Protein 4ZS9 (pdb70)

Nearest PDB structures (foldseek):
  4zs9-assembly2_B  TM=1.003E+00  e=2.309E-75  Bifidobacterium animalis subsp. lactis Bl-04
  4zs9-assembly1_A  TM=1.001E+00  e=7.732E-72  Bifidobacterium animalis subsp. lactis Bl-04
  4zza-assembly2_B  TM=1.002E+00  e=2.729E-71  Bifidobacterium animalis subsp. lactis Bl-04
  4zze-assembly1_A  TM=9.977E-01  e=3.793E-71  Bifidobacterium animalis subsp. lactis Bl-04
  4zze-assembly2_B  TM=1.001E+00  e=3.593E-70  Bifidobacterium animalis subsp. lactis Bl-04

Foldseek 3Di:
DDEFEEEEAAPLCVVVVVVLQVVVCVVPVVYHYDYDNVVPCQDLVNHGFKYKDFQFLVLQDCLLVQFFDFCQPPPLAVQFAVVQQQSQLVLNPDPDNVSSTHRFAQQFKKWFFKKFFCVLCVVLPHDLLAQDLFQVSNLVVLVSQVVVPAQAEQAALLALVQLLRQLQLQLLQQPAPVVLVCCLVVVDACVVRRLLSLLSSLVVCVSRPDDRHHHLLVRLLCVLVPRYGMYRGMLQCVLSNCVNPVPGDMAGARHHNHGPSVRRAIAMHRRITMTGGSSDPPNVVSVVSVVSCSDPVNSQVVQLNRQTWGRGNPIDGNDCNHSNCVVNVVVVRYDYGPNSSPDPPQPLSVLSSCCSVPVPSVVSRVSRRVVSVVVSD/DDEFEEEAAAPLCVVVVVVLQVVVCVVPVVYHYDYDHDDVVCQPQVRHTFKYKDFQFLVLQDCLLVQFFDFCQPPPLQVQFAVVQQQSQLVLNPDPDNVSSTHRFAQQFKKWFFKKFFCVLCVVLPHDLLAQDLAQVSNVVSLVSCVVVVAQAEQAALLALVQLLRQLQLQLLLQPALVVLVCVLVVVDACVVRRLLSLLVSLVVCVSRPDDRHHHLLVRLLCVLVPRYGMYRGMLQCVLSNCVNPVPGDMAGARHHNHGPSVRRAIAMHRRITMTGTSSDPPNVVSVVSVVSCLDPVNSQVSCLNRQTWGGGNPIDGNDCSHNSCVVNVVVVRYDYGPNSSPDPVLVLSVLSSCCSVVVDSVVSRVSSRVVSVVVSD

InterPro domains:
  IPR006059 Bacterial-type extracellular solute-binding protein [PF01547] (17-309)
  IPR006061 Solute-binding family 1, conserved site [PS01037] (117-134)
  IPR050490 Bacterial solute-binding protein 1 [PTHR43649] (6-313)

Secondary structure (DSSP, 8-state):
-EEEEEEE--GGGHHHHHHHHHHHHHH-TTEEEEEE--GGGG-GGG--SEEEE-SSHHHHHHHHTT-B---TT-TTGGGB-HHHHHHHHHTS--S-GGG----SEEEEEEE-SEEEEHHHHHHTT--TTS---SHHHHHHHHHHHHHHT---B---TTSGGGGHHHHHHHHHHHS-THHHHHHHHTSS-HHHHHHHHHHHHHHHHTT--S-SS--HHHHHHHHHTT--SEE---GGGHHHHHTT-TT--EEEE----SS-GGG--EEEEEEEEEEEBTT-S-HHHHHHHHHHHTSHHHHHHHHHHHT-B--BSS--BS-GGGGGGHHHHHTT-EE--GGGGS-TTS-HHHHHHHHHHH--HHHHHHHHHHHHHHHH-/-EEEEEEE--GGGHHHHHHHHHHHHHH-TTEEEEEE---GGGGSGGG--SEEEE-SSHHHHHHHHTT-B---TT-GGGGGB-HHHHHHHHHTS--S-GGG----SEEEEE---SEEEEHHHHHHTT--TTS---SHHHHHHHHHHHHHTT---B---TTSGGGGHHHHHHHHHHHS-THHHHHHHHTSS-HHHHHHHHHHHHHHHHTT--S-SS--HHHHHHHHHTT--SEE---GGGHHHHHTT-TT--EEEE----SS-GGG--EE--EEEEEEEBTT-S-HHHHHHHHHHHTSHHHHHHHHHHHT-B--BSS--BS-GGGGGGHHHHHTT-EE--GGGGS-TTS-HHHHHHHHHHH--HHHHHHHHHHHHHHHH-

CATH classification: 3.40.190.10 (+1 more: 3.40.190.10)

Solvent-accessible surface area: 31477 Å² total; per-residue (Å²): 155,25,77,0,69,1,13,1,66,10,83,43,0,32,91,29,0,106,87,4,3,66,69,4,30,163,136,24,104,60,0,84,19,79,43,59,103,92,159,106,109,11,68,155,118,141,15,12,12,0,0,0,12,45,0,39,42,23,0,0,44,13,1,49,73,39,23,4,50,57,1,24,131,24,122,25,23,84,77,1,38,111,41,17,6,30,41,0,7,81,8,1,54,35,110,32,20,4,119,42,54,0,35,0,0,0,2,1,3,7,0,1,0,0,0,0,7,18,79,22,1,119,155,24,68,44,73,15,100,95,18,22,110,18,16,88,88,0,12,56,5,0,106,94,0,96,124,59,71,23,26,0,0,2,2,4,6,52,39,30,106,5,1,39,6,0,1,1,4,0,2,6,21,38,8,77,60,52,54,6,73,27,3,126,79,59,112,12,46,0,145,127,17,0,38,79,1,0,88,27,0,22,59,0,7,136,17,9,73,49,126,48,42,20,60,9,91,75,0,1,60,35,0,1,145,33,76,0,0,0,0,4,3,0,2,28,0,0,12,16,0,46,138,55,45,183,106,24,40,12,0,0,1,14,1,0,0,32,87,64,52,93,123,5,52,0,1,8,5,1,9,0,0,0,0,1,0,26,76,8,211,33,78,140,41,0,14,87,0,0,120,45,0,3,47,111,148,10,1,41,77,2,1,75,51,15,5,6,4,1,0,19,116,135,44,74,24,13,39,157,1,2,84,30,0,77,67,21,45,131,60,122,75,59,13,16,20,5,21,12,74,6,9,80,97,7,93,14,7,17,60,0,52,68,2,9,116,78,37,66,28,113,118,5,10,78,30,0,34,75,57,7,74,137,67,67,119,148,26,53,0,78,1,12,0,64,8,82,42,0,31,115,30,0,106,100,4,3,84,77,8,48,180,137,24,107,61,1,125,18,86,43,45,45,126,104,94,96,108,3,55,142,128,144,14,12,9,0,0,0,9,44,0,39,42,26,0,0,55,12,1,48,66,39,8,3,49,57,0,24,128,29,114,18,22,79,90,2,40,120,42,17,7,44,43,0,10,81,8,0,53,35,94,29,15,4,119,40,52,0,34,0,0,0,2,1,3,7,0,1,0,0,0,0,9,23,78,19,0,121,153,23,69,39,70,15,98,105,18,19,119,20,15,88,94,0,13,49,3,0,108,94,0,104,125,59,71,25,22,0,0,2,2,5,7,53,39,28,104,4,1,43,5,0,0,0,3,0,1,7,20,39,8,81,59,51,53,6,73,26,3,125,77,59,100,11,47,0,143,125,17,0,40,74,1,0,86,29,0,19,51,0,11,134,19,12,67,49,129,48,41,20,58,8,91,79,0,0,66,39,0,1,143,33,76,0,0,0,0,4,3,0,2,27,0,0,13,14,0,40,143,51,49,172,106,24,47,13,0,0,0,12,1,0,0,32,86,63,44,92,143,4,50,0,1,8,5,1,8,0,0,0,0,1,0,32,61,6,199,54,70,145,43,0,14,91,0,0,122,45,0,3,45,106,150,11,2,40,79,2,1,75,50,13,4,5,5,2,0,20,117,136,49,74,22,12,39,160,2,2,80,25,0,75,67,21,53,130,60,118,78,50,13,15,20,5,20,11,75,5,6,75,93,3,97,13,4,16,58,0,50,68,2,11,115,79,35,69,30,107,115,6,8,83,19,0,38,100,31,7,78,143,62,73,117

Organism: Bifidobacterium animalis subsp. lactis (strain Bl-04 / DGCC2908 / RB 4825 / SD5219) (NCBI:txid580050)

Sequence (755 aa):
QVTLDFFQFKAEAADWFKQAAQEFEKENPDIRININNLRTRFVKDRVPDVITFFNGDYSSFGTFAASSGVFHDFTDDPLVSELNEGMVNIAKNLVQTSDPAKKRLYGLPFAGNASGYIYNKDLFRKVGLDPDNPPQTWDEFIAMMLKKKFRDAGINPVQATLADAWTTQAPLASLAGTLVPESEYAALKSGDTTFKQIWTEPIEKEIELFKYADSEKGVTYQQGTQNFAKGTAAIIPLGTYAIPQITMVNKDIDLGFAQMPATNDASKQILTAGDDVILTMGANSRRHKEQSMRFIRFLMSKKQLENYADAQSAITPLKETYFGNKALEPVRPFFESNRVADFCDHYIPSSINIGGYLQSAIMSGNVNQFIDSMQNEWNKVQAQVTLDFFQFKAEAADWFKQAAQQEFEKENPDIRININNSLRTRFVKDRVPDVITFNGDYSSFGTFAASSGVFHDFTDDPLVSELNEGMVNIAKNLVQTSDPAKKRLYGLPFAGNASGYIYNKDLFRKVGLDPDNPPQTWDEFIAMMLKKFRDAGINPVQATLADAWTTQAPLASLAGTLVPESEYAALKSGDTTFKQIWTEPIEKEIEELFKYADSEKGVTYQQGTQNFAKGTAAIIPLGTYAIPQITMVNKDIDLGFAQMPATNDASKQILTAGDDVILTMGANSRHKEQSMRFIRFLMSKKQLENNYADAQSAITPLKETYFGNKALEPVRPFFESNRVADFCDHYIPSSINNIGGYLQSAIMSGNVNQQFIDSMQNEWNKVQA

B-factor: mean 19.16, std 10.04, range [5.61, 72.31]

Structure (mmCIF, N/CA/C/O backbone):
data_4ZS9
#
_entry.id   4ZS9
#
_cell.length_a   55.540
_cell.length_b   90.820
_cell.length_c   146.750
_cell.angle_alpha   90.000
_cell.angle_beta   90.000
_cell.angle_gamma   90.000
#
_symmetry.space_group_name_H-M   'P 21 21 21'
#
loop_
_entity.id
_entity.type
_entity.pdbx_description
1 polymer 'Sugar binding protein of ABC transporter system'
2 branched alpha-D-galactopyranose-(1-6)-alpha-D-glucopyranose-(1-2)-beta-D-fructofuranose
3 non-polymer 'MAGNESIUM ION'
4 non-polymer 'CHLORIDE ION'
5 water water
#
loop_
_atom_site.group_PDB
_atom_site.id
_atom_site.type_symbol
_atom_site.label_atom_id
_atom_site.label_alt_id
_atom_site.label_comp_id
_atom_site.label_asym_id
_atom_site.label_entity_id
_atom_site.label_seq_id
_atom_site.pdbx_PDB_ins_code
_atom_site.Cartn_x
_atom_site.Cartn_y
_atom_site.Cartn_z
_atom_site.occupancy
_atom_site.B_iso_or_equiv
_atom_site.auth_seq_id
_atom_site.auth_comp_id
_atom_site.auth_asym_id
_atom_site.auth_atom_id
_atom_site.pdbx_PDB_model_num
ATOM 1 N N . GLN A 1 25 ? -3.420 63.146 58.802 1.00 39.19 49 GLN A N 1
ATOM 2 C CA . GLN A 1 25 ? -4.083 61.954 59.349 1.00 38.60 49 GLN A CA 1
ATOM 3 C C . GLN A 1 25 ? -4.665 61.065 58.235 1.00 33.04 49 GLN A C 1
ATOM 4 O O . GLN A 1 25 ? -5.490 61.528 57.448 1.00 33.00 49 GLN A O 1
ATOM 17 N N . VAL A 1 26 ? -4.226 59.802 58.157 1.00 26.93 50 VAL A N 1
ATOM 18 C CA . VAL A 1 26 ? -4.784 58.854 57.184 1.00 25.10 50 VAL A CA 1
ATOM 19 C C . VAL A 1 26 ? -5.177 57.559 57.854 1.00 22.18 50 VAL A C 1
ATOM 20 O O . VAL A 1 26 ? -4.623 57.191 58.868 1.00 21.59 50 VAL A O 1
ATOM 33 N N . THR A 1 27 ? -6.158 56.895 57.257 1.00 20.38 51 THR A N 1
ATOM 34 C CA . THR A 1 27 ? -6.577 55.542 57.620 1.00 20.20 51 THR A CA 1
ATOM 35 C C . THR A 1 27 ? -6.111 54.593 56.532 1.00 17.18 51 THR A C 1
ATOM 36 O O . THR A 1 27 ? -6.400 54.802 55.346 1.00 20.65 51 THR A O 1
ATOM 47 N N . LEU A 1 28 ? -5.369 53.580 56.950 1.00 13.61 52 LEU A N 1
ATOM 48 C CA . LEU A 1 28 ? -4.930 52.498 56.079 1.00 12.32 52 LEU A CA 1
ATOM 49 C C . LEU A 1 28 ? -5.866 51.306 56.242 1.00 12.32 52 LEU A C 1
ATOM 50 O O . LEU A 1 28 ? -6.199 50.948 57.348 1.00 15.97 52 LEU A O 1
ATOM 66 N N . ASP A 1 29 ? -6.257 50.676 55.141 1.00 11.02 53 ASP A N 1
ATOM 67 C CA . ASP A 1 29 ? -6.936 49.398 55.197 1.00 10.94 53 ASP A CA 1
ATOM 68 C C . ASP A 1 29 ? -5.882 48.317 55.137 1.00 10.65 53 ASP A C 1
ATOM 69 O O . ASP A 1 29 ? -5.102 48.243 54.214 1.00 11.44 53 ASP A O 1
ATOM 78 N N . PHE A 1 30 ? -5.910 47.472 56.147 1.00 10.72 54 PHE A N 1
ATOM 79 C CA . PHE A 1 30 ? -5.007 46.335 56.281 1.00 9.94 54 PHE A CA 1
ATOM 80 C C . PHE A 1 30 ? -5.815 45.048 56.118 1.00 10.15 54 PHE A C 1
ATOM 81 O O . PHE A 1 30 ? -6.585 44.687 57.003 1.00 11.80 54 PHE A O 1
ATOM 98 N N . PHE A 1 31 ? -5.618 44.337 55.001 1.00 10.01 55 PHE A N 1
ATOM 99 C CA . PHE A 1 31 ? -6.221 43.038 54.777 1.00 10.11 55 PHE A CA 1
ATOM 100 C C . PHE A 1 31 ? -5.265 41.994 55.323 1.00 9.70 55 PHE A C 1
ATOM 101 O O . PHE A 1 31 ? -4.109 41.923 54.900 1.00 10.34 55 PHE A O 1
ATOM 118 N N . GLN A 1 32 ? -5.718 41.218 56.291 1.00 10.07 56 GLN A N 1
ATOM 119 C CA . GLN A 1 32 ? -4.845 40.288 57.011 1.00 10.80 56 GLN A CA 1
ATOM 120 C C . GLN A 1 32 ? -5.457 38.895 56.839 1.00 11.02 56 GLN A C 1
ATOM 121 O O . GLN A 1 32 ? -6.481 38.594 57.429 1.00 12.53 56 GLN A O 1
ATOM 135 N N . PHE A 1 33 ? -4.825 38.030 56.036 1.00 10.05 57 PHE A N 1
ATOM 136 C CA . PHE A 1 33 ? -5.439 36.760 55.624 1.00 10.54 57 PHE A CA 1
ATOM 137 C C . PHE A 1 33 ? -5.505 35.692 56.699 1.00 10.26 57 PHE A C 1
ATOM 138 O O . PHE A 1 33 ? -6.388 34.815 56.624 1.00 11.02 57 PHE A O 1
ATOM 155 N N . LYS A 1 34 ? -4.590 35.728 57.671 1.00 10.30 58 LYS A N 1
ATOM 156 C CA . LYS A 1 34 ? -4.290 34.554 58.486 1.00 10.97 58 LYS A CA 1
ATOM 157 C C . LYS A 1 34 ? -5.135 34.510 59.760 1.00 11.32 58 LYS A C 1
ATOM 158 O O . LYS A 1 34 ? -4.977 35.335 60.678 1.00 12.79 58 LYS A O 1
ATOM 177 N N . ALA A 1 35 ? -6.026 33.527 59.842 1.00 12.50 59 ALA A N 1
ATOM 178 C CA . ALA A 1 35 ? -6.926 33.452 60.991 1.00 13.43 59 ALA A CA 1
ATOM 179 C C . ALA A 1 35 ? -6.213 33.267 62.320 1.00 13.37 59 ALA A C 1
ATOM 180 O O . ALA A 1 35 ? -6.623 33.823 63.335 1.00 15.22 59 ALA A O 1
ATOM 187 N N . GLU A 1 36 ? -5.184 32.443 62.312 1.00 12.96 60 GLU A N 1
ATOM 188 C CA . GLU A 1 36 ? -4.492 32.036 63.531 1.00 12.84 60 GLU A CA 1
ATOM 189 C C . GLU A 1 36 ? -3.700 33.170 64.179 1.00 13.49 60 GLU A C 1
ATOM 190 O O . GLU A 1 36 ? -3.313 33.071 65.349 1.00 15.08 60 GLU A O 1
ATOM 202 N N . ALA A 1 37 ? -3.478 34.247 63.414 1.00 13.49 61 ALA A N 1
ATOM 203 C CA . ALA A 1 37 ? -2.624 35.341 63.858 1.00 12.54 61 ALA A CA 1
ATOM 204 C C . ALA A 1 37 ? -3.396 36.649 64.003 1.00 12.70 61 ALA A C 1
ATOM 205 O O . ALA A 1 37 ? -2.805 37.730 64.079 1.00 13.86 61 ALA A O 1
ATOM 212 N N . ALA A 1 38 ? -4.708 36.563 64.096 1.00 13.43 62 ALA A N 1
ATOM 213 C CA . ALA A 1 38 ? -5.506 37.768 64.156 1.00 14.97 62 ALA A CA 1
ATOM 214 C C . ALA A 1 38 ? -5.125 38.672 65.326 1.00 14.22 62 ALA A C 1
ATOM 215 O O . ALA A 1 38 ? -4.962 39.877 65.136 1.00 15.93 62 ALA A O 1
ATOM 222 N N . ASP A 1 39 ? -4.984 38.113 66.527 1.00 14.98 63 ASP A N 1
ATOM 223 C CA . ASP A 1 39 ? -4.621 38.951 67.658 1.00 16.51 63 ASP A CA 1
ATOM 224 C C . ASP A 1 39 ? -3.230 39.541 67.566 1.00 14.91 63 ASP A C 1
ATOM 225 O O . ASP A 1 39 ? -3.023 40.702 67.944 1.00 15.97 63 ASP A O 1
ATOM 234 N N . TRP A 1 40 ? -2.272 38.772 67.068 1.00 13.14 64 TRP A N 1
ATOM 235 C CA . TRP A 1 40 ? -0.915 39.294 66.964 1.00 13.07 64 TRP A CA 1
ATOM 236 C C . TRP A 1 40 ? -0.912 40.539 66.084 1.00 11.31 64 TRP A C 1
ATOM 237 O O . TRP A 1 40 ? -0.328 41.566 66.439 1.00 12.26 64 TRP A O 1
ATOM 258 N N . PHE A 1 41 ? -1.556 40.456 64.929 1.00 12.69 65 PHE A N 1
ATOM 259 C CA . PHE A 1 41 ? -1.575 41.598 64.029 1.00 11.40 65 PHE A CA 1
ATOM 260 C C . PHE A 1 41 ? -2.381 42.770 64.595 1.00 12.08 65 PHE A C 1
ATOM 261 O O . PHE A 1 41 ? -1.988 43.932 64.413 1.00 13.17 65 PHE A O 1
ATOM 278 N N . LYS A 1 42 ? -3.482 42.483 65.282 1.00 12.85 66 LYS A N 1
ATOM 279 C CA . LYS A 1 42 ? -4.259 43.532 65.949 1.00 13.91 66 LYS A CA 1
ATOM 280 C C . LYS A 1 42 ? -3.367 44.306 66.925 1.00 14.55 66 LYS A C 1
ATOM 281 O O . LYS A 1 42 ? -3.375 45.550 66.938 1.00 14.91 66 LYS A O 1
ATOM 300 N N . GLN A 1 43 ? -2.630 43.578 67.766 1.00 13.94 67 GLN A N 1
ATOM 301 C CA . GLN A 1 43 ? -1.768 44.240 68.740 1.00 16.34 67 GLN A CA 1
ATOM 302 C C . GLN A 1 43 ? -0.593 44.972 68.079 1.00 15.52 67 GLN A C 1
ATOM 303 O O . GLN A 1 43 ? -0.212 46.063 68.506 1.00 16.29 67 GLN A O 1
ATOM 317 N N . ALA A 1 44 ? -0.024 44.422 67.012 1.00 13.48 68 ALA A N 1
ATOM 318 C CA . ALA A 1 44 ? 1.096 45.087 66.345 1.00 14.22 68 ALA A CA 1
ATOM 319 C C . ALA A 1 44 ? 0.621 46.387 65.713 1.00 13.10 68 ALA A C 1
ATOM 320 O O . ALA A 1 44 ? 1.318 47.409 65.784 1.00 15.43 68 ALA A O 1
ATOM 327 N N . ALA A 1 45 ? -0.584 46.367 65.147 1.00 13.21 69 ALA A N 1
ATOM 328 C CA . ALA A 1 45 ? -1.119 47.585 64.543 1.00 15.59 69 ALA A CA 1
ATOM 329 C C . ALA A 1 45 ? -1.354 48.629 65.607 1.00 16.17 69 ALA A C 1
ATOM 330 O O . ALA A 1 45 ? -1.028 49.800 65.411 1.00 17.07 69 ALA A O 1
ATOM 337 N N . GLN A 1 46 ? -1.882 48.208 66.744 1.00 16.11 70 GLN A N 1
ATOM 338 C CA . GLN A 1 46 ? -2.147 49.132 67.833 1.00 17.16 70 GLN A CA 1
ATOM 339 C C . GLN A 1 46 ? -0.884 49.712 68.394 1.00 17.28 70 GLN A C 1
ATOM 340 O O . GLN A 1 46 ? -0.867 50.893 68.731 1.00 18.71 70 GLN A O 1
ATOM 354 N N . GLU A 1 47 ? 0.181 48.917 68.459 1.00 17.43 71 GLU A N 1
ATOM 355 C CA . GLU A 1 47 ? 1.473 49.419 68.912 1.00 20.11 71 GLU A CA 1
ATOM 356 C C . GLU A 1 47 ? 2.003 50.479 67.942 1.00 18.41 71 GLU A C 1
ATOM 357 O O . GLU A 1 47 ? 2.414 51.570 68.341 1.00 20.38 71 GLU A O 1
ATOM 369 N N . PHE A 1 48 ? 1.959 50.180 66.649 1.00 16.83 72 PHE A N 1
ATOM 370 C CA . PHE A 1 48 ? 2.365 51.153 65.649 1.00 16.00 72 PHE A CA 1
ATOM 371 C C . PHE A 1 48 ? 1.576 52.461 65.730 1.00 16.61 72 PHE A C 1
ATOM 372 O O . PHE A 1 48 ? 2.168 53.548 65.676 1.00 19.06 72 PHE A O 1
ATOM 389 N N . GLU A 1 49 ? 0.264 52.358 65.892 1.00 17.47 73 GLU A N 1
ATOM 390 C CA . GLU A 1 49 ? -0.574 53.538 66.018 1.00 19.36 73 GLU A CA 1
ATOM 391 C C . GLU A 1 49 ? -0.167 54.419 67.188 1.00 21.71 73 GLU A C 1
ATOM 392 O O . GLU A 1 49 ? -0.210 55.648 67.088 1.00 23.02 73 GLU A O 1
ATOM 404 N N . LYS A 1 50 ? 0.217 53.818 68.298 1.00 22.01 74 LYS A N 1
ATOM 405 C CA . LYS A 1 50 ? 0.592 54.609 69.459 1.00 26.41 74 LYS A CA 1
ATOM 406 C C . LYS A 1 50 ? 1.807 55.463 69.142 1.00 26.47 74 LYS A C 1
ATOM 407 O O . LYS A 1 50 ? 1.938 56.576 69.661 1.00 29.34 74 LYS A O 1
ATOM 426 N N . GLU A 1 51 ? 2.699 54.950 68.303 1.00 25.58 75 GLU A N 1
ATOM 427 C CA . GLU A 1 51 ? 3.959 55.635 67.981 1.00 27.38 75 GLU A CA 1
ATOM 428 C C . GLU A 1 51 ? 3.849 56.558 66.763 1.00 24.11 75 GLU A C 1
ATOM 429 O O . GLU A 1 51 ? 4.758 57.337 66.470 1.00 25.95 75 GLU A O 1
ATOM 441 N N . ASN A 1 52 ? 2.746 56.458 66.045 1.00 20.08 76 ASN A N 1
ATOM 442 C CA . ASN A 1 52 ? 2.586 57.167 64.786 1.00 20.37 76 ASN A CA 1
ATOM 443 C C . ASN A 1 52 ? 1.185 57.752 64.737 1.00 21.84 76 ASN A C 1
ATOM 444 O O . ASN A 1 52 ? 0.302 57.171 64.112 1.00 20.56 76 ASN A O 1
ATOM 455 N N . PRO A 1 53 ? 0.966 58.880 65.418 1.00 24.30 77 PRO A N 1
ATOM 456 C CA . PRO A 1 53 ? -0.390 59.416 65.608 1.00 26.26 77 PRO A CA 1
ATOM 457 C C . PRO A 1 53 ? -1.034 59.849 64.303 1.00 27.74 77 PRO A C 1
ATOM 458 O O . PRO A 1 53 ? -2.257 59.967 64.261 1.00 29.34 77 PRO A O 1
ATOM 469 N N . ASP A 1 54 ? -0.232 60.053 63.263 1.00 26.31 78 ASP A N 1
ATOM 470 C CA . ASP A 1 54 ? -0.735 60.461 61.948 1.00 27.98 78 ASP A CA 1
ATOM 471 C C . ASP A 1 54 ? -1.323 59.285 61.102 1.00 24.70 78 ASP A C 1
ATOM 472 O O . ASP A 1 54 ? -1.800 59.485 59.964 1.00 24.38 78 ASP A O 1
ATOM 481 N N . ILE A 1 55 ? -1.273 58.062 61.647 1.00 19.72 79 ILE A N 1
ATOM 482 C CA . ILE A 1 55 ? -1.716 56.871 60.915 1.00 18.28 79 ILE A CA 1
ATOM 483 C C . ILE A 1 55 ? -2.674 56.015 61.743 1.00 18.85 79 ILE A C 1
ATOM 484 O O . ILE A 1 55 ? -2.360 55.658 62.867 1.00 20.38 79 ILE A O 1
ATOM 500 N N . ARG A 1 56 ? -3.853 55.736 61.197 1.00 16.35 80 ARG A N 1
ATOM 501 C CA . ARG A 1 56 ? -4.786 54.785 61.791 1.00 18.65 80 ARG A CA 1
ATOM 502 C C . ARG A 1 56 ? -4.826 53.554 60.893 1.00 17.91 80 ARG A C 1
ATOM 503 O O . ARG A 1 56 ? -4.783 53.681 59.669 1.00 18.23 80 ARG A O 1
ATOM 524 N N . ILE A 1 57 ? -4.946 52.381 61.510 1.00 17.65 81 ILE A N 1
ATOM 525 C CA . ILE A 1 57 ? -4.942 51.117 60.779 1.00 16.88 81 ILE A CA 1
ATOM 526 C C . ILE A 1 57 ? -6.244 50.379 61.062 1.00 16.39 81 ILE A C 1
ATOM 527 O O . ILE A 1 57 ? -6.570 50.035 62.200 1.00 17.67 81 ILE A O 1
ATOM 543 N N . ASN A 1 58 ? -6.993 50.182 59.992 1.00 14.56 82 ASN A N 1
ATOM 544 C CA . ASN A 1 58 ? -8.254 49.471 60.015 1.00 13.11 82 ASN A CA 1
ATOM 545 C C . ASN A 1 58 ? -8.035 48.052 59.488 1.00 13.55 82 ASN A C 1
ATOM 546 O O . ASN A 1 58 ? -7.769 47.845 58.318 1.00 13.76 82 ASN A O 1
ATOM 557 N N . ILE A 1 59 ? -8.112 47.065 60.367 1.00 14.94 83 ILE A N 1
ATOM 558 C CA . ILE A 1 59 ? -7.878 45.681 59.954 1.00 15.59 83 ILE A CA 1
ATOM 559 C C . ILE A 1 59 ? -9.154 44.999 59.481 1.00 17.28 83 ILE A C 1
ATOM 560 O O . ILE A 1 59 ? -10.199 45.067 60.132 1.00 19.81 83 ILE A O 1
ATOM 576 N N . ASN A 1 60 ? -9.062 44.319 58.348 1.00 20.25 84 ASN A N 1
ATOM 577 C CA . ASN A 1 60 ? -10.073 43.360 57.944 1.00 26.41 84 ASN A CA 1
ATOM 578 C C . ASN A 1 60 ? -9.459 41.937 57.919 1.00 27.12 84 ASN A C 1
ATOM 579 O O . ASN A 1 60 ? -8.534 41.632 57.148 1.00 21.42 84 ASN A O 1
ATOM 590 N N . ASN A 1 61 ? -9.960 41.083 58.811 1.00 32.81 85 ASN A N 1
ATOM 591 C CA . ASN A 1 61 ? -9.508 39.695 58.863 1.00 38.24 85 ASN A CA 1
ATOM 592 C C . ASN A 1 61 ? -10.334 38.816 57.923 1.00 39.54 85 ASN A C 1
ATOM 593 O O . ASN A 1 61 ? -11.566 38.751 58.040 1.00 40.42 85 ASN A O 1
ATOM 604 N N . LEU A 1 69 ? -11.095 36.492 45.891 1.00 53.42 93 LEU A N 1
ATOM 605 C CA . LEU A 1 69 ? -11.021 37.764 46.610 1.00 52.14 93 LEU A CA 1
ATOM 606 C C . LEU A 1 69 ? -10.827 38.943 45.655 1.00 50.44 93 LEU A C 1
ATOM 607 O O . LEU A 1 69 ? -10.614 40.065 46.102 1.00 49.86 93 LEU A O 1
ATOM 622 N N . ARG A 1 70 ? -10.885 38.691 44.349 1.00 49.62 94 ARG A N 1
ATOM 623 C CA . ARG A 1 70 ? -10.558 39.714 43.358 1.00 49.85 94 ARG A CA 1
ATOM 624 C C . ARG A 1 70 ? -11.393 40.984 43.553 1.00 48.52 94 ARG A C 1
ATOM 625 O O . ARG A 1 70 ? -10.908 42.091 43.300 1.00 48.84 94 ARG A O 1
ATOM 646 N N . THR A 1 71 ? -12.633 40.813 44.015 1.00 46.34 95 THR A N 1
ATOM 647 C CA . THR A 1 71 ? -13.531 41.938 44.264 1.00 45.66 95 THR A CA 1
ATOM 648 C C . THR A 1 71 ? -12.920 42.911 45.290 1.00 42.66 95 THR A C 1
ATOM 649 O O . THR A 1 71 ? -12.885 44.127 45.072 1.00 41.97 95 THR A O 1
ATOM 660 N N . ARG A 1 72 ? -12.426 42.357 46.395 1.00 39.91 96 ARG A N 1
ATOM 661 C CA . ARG A 1 72 ? -11.735 43.126 47.425 1.00 38.67 96 ARG A CA 1
ATOM 662 C C . ARG A 1 72 ? -10.499 43.843 46.869 1.00 32.92 96 ARG A C 1
ATOM 663 O O . ARG A 1 72 ? -10.040 44.835 47.428 1.00 27.21 96 ARG A O 1
ATOM 684 N N . PHE A 1 73 ? -9.947 43.313 45.776 1.00 32.12 97 PHE A N 1
ATOM 685 C CA . PHE A 1 73 ? -8.668 43.780 45.248 1.00 33.88 97 PHE A CA 1
ATOM 686 C C . PHE A 1 73 ? -8.792 44.518 43.922 1.00 37.20 97 PHE A C 1
ATOM 687 O O . PHE A 1 73 ? -7.803 44.708 43.206 1.00 38.58 97 PHE A O 1
ATOM 704 N N . VAL A 1 74 ? -9.996 44.980 43.621 1.00 36.86 98 VAL A N 1
ATOM 705 C CA . VAL A 1 74 ? -10.162 45.936 42.535 1.00 39.05 98 VAL A CA 1
ATOM 706 C C . VAL A 1 74 ? -9.343 47.187 42.866 1.00 37.72 98 VAL A C 1
ATOM 707 O O . VAL A 1 74 ? -9.308 47.613 44.022 1.00 34.12 98 VAL A O 1
ATOM 720 N N . LYS A 1 75 ? -8.702 47.760 41.845 1.00 39.54 99 LYS A N 1
ATOM 721 C CA . LYS A 1 75 ? -7.739 48.861 42.010 1.00 39.72 99 LYS A CA 1
ATOM 722 C C . LYS A 1 75 ? -8.243 49.953 42.926 1.00 34.35 99 LYS A C 1
ATOM 723 O O . LYS A 1 75 ? -7.519 50.401 43.839 1.00 30.66 99 LYS A O 1
ATOM 742 N N . ASP A 1 76 ? -9.473 50.395 42.655 1.00 31.50 100 ASP A N 1
ATOM 743 C CA . ASP A 1 76 ? -10.016 51.563 43.324 1.00 28.99 100 ASP A CA 1
ATOM 744 C C . ASP A 1 76 ? -10.248 51.325 44.798 1.00 22.91 100 ASP A C 1
ATOM 745 O O . ASP A 1 76 ? -10.338 52.281 45.559 1.00 23.13 100 ASP A O 1
ATOM 754 N N . ARG A 1 77 ? -10.314 50.062 45.226 1.00 19.69 101 ARG A N 1
ATOM 755 C CA . ARG A 1 77 ? -10.530 49.779 46.634 1.00 17.95 101 ARG A CA 1
ATOM 756 C C . ARG A 1 77 ? -9.454 48.881 47.235 1.00 14.36 101 ARG A C 1
ATOM 757 O O . ARG A 1 77 ? -9.657 48.311 48.300 1.00 13.69 101 ARG A O 1
ATOM 778 N N . VAL A 1 78 ? -8.310 48.750 46.570 1.00 13.96 102 VAL A N 1
ATOM 779 C CA . VAL A 1 78 ? -7.288 47.813 47.049 1.00 12.38 102 VAL A CA 1
ATOM 780 C C . VAL A 1 78 ? -6.835 48.176 48.462 1.00 9.86 102 VAL A C 1
ATOM 781 O O . VAL A 1 78 ? -6.652 49.341 48.789 1.00 10.77 102 VAL A O 1
ATOM 794 N N . PRO A 1 79 ? -6.689 47.171 49.346 1.00 10.46 103 PRO A N 1
ATOM 795 C CA . PRO A 1 79 ? -6.142 47.478 50.677 1.00 10.70 103 PRO A CA 1
ATOM 796 C C . PRO A 1 79 ? -4.755 48.049 50.562 1.00 10.09 103 PRO A C 1
ATOM 797 O O . PRO A 1 79 ? -4.035 47.770 49.606 1.00 10.45 103 PRO A O 1
ATOM 808 N N . ASP A 1 80 ? -4.407 48.907 51.504 1.00 9.17 104 ASP A N 1
ATOM 809 C CA . ASP A 1 80 ? -3.083 49.511 51.561 1.00 9.09 104 ASP A CA 1
ATOM 810 C C . ASP A 1 80 ? -1.997 48.527 51.934 1.00 9.22 104 ASP A C 1
ATOM 811 O O . ASP A 1 80 ? -0.967 48.509 51.279 1.00 11.07 104 ASP A O 1
ATOM 820 N N . VAL A 1 81 ? -2.223 47.798 53.019 1.00 8.71 105 VAL A N 1
ATOM 821 C CA . VAL A 1 81 ? -1.297 46.786 53.503 1.00 9.13 105 VAL A CA 1
ATOM 822 C C . VAL A 1 81 ? -1.987 45.444 53.470 1.00 8.12 105 VAL A C 1
ATOM 823 O O . VAL A 1 81 ? -3.139 45.340 53.822 1.00 8.86 105 VAL A O 1
ATOM 836 N N . ILE A 1 82 ? -1.264 44.403 53.044 1.00 8.14 106 ILE A N 1
ATOM 837 C CA . ILE A 1 82 ? -1.864 43.109 52.819 1.00 7.81 106 ILE A CA 1
ATOM 838 C C . ILE A 1 82 ? -0.946 42.008 53.349 1.00 8.01 106 ILE A C 1
ATOM 839 O O . ILE A 1 82 ? 0.250 42.041 53.078 1.00 9.57 106 ILE A O 1
ATOM 855 N N . THR A 1 83 ? -1.488 41.011 54.038 1.00 7.88 107 THR A N 1
ATOM 856 C CA . THR A 1 83 ? -0.814 39.728 54.165 1.00 8.33 107 THR A CA 1
ATOM 857 C C . THR A 1 83 ? -1.546 38.705 53.323 1.00 9.35 107 THR A C 1
ATOM 858 O O . THR A 1 83 ? -2.781 38.680 53.266 1.00 9.58 107 THR A O 1
ATOM 869 N N . PHE A 1 84 ? -0.763 37.809 52.727 1.00 9.53 108 PHE A N 1
ATOM 870 C CA A PHE A 1 84 ? -1.301 36.763 51.869 0.53 9.72 108 PHE A CA 1
ATOM 871 C CA B PHE A 1 84 ? -1.297 36.755 51.858 0.47 10.20 108 PHE A CA 1
ATOM 872 C C . PHE A 1 84 ? -0.439 35.524 52.083 1.00 8.05 108 PHE A C 1
ATOM 873 O O . PHE A 1 84 ? 0.760 35.618 52.300 1.00 8.65 108 PHE A O 1
ATOM 904 N N . ASN A 1 85 ? -1.024 34.365 51.937 1.00 7.82 109 ASN A N 1
ATOM 905 C CA . ASN A 1 85 ? -0.221 33.147 51.914 1.00 8.02 109 ASN A CA 1
ATOM 906 C C . ASN A 1 85 ? 0.583 33.109 50.632 1.00 7.40 109 ASN A C 1
ATOM 907 O O . ASN A 1 85 ? 0.098 33.525 49.574 1.00 9.03 109 ASN A O 1
ATOM 918 N N . GLY A 1 86 ? 1.794 32.570 50.696 1.00 7.98 110 GLY A N 1
ATOM 919 C CA . GLY A 1 86 ? 2.630 32.518 49.508 1.00 8.13 110 GLY A CA 1
ATOM 920 C C . GLY A 1 86 ? 2.300 31.324 48.625 1.00 7.45 110 GLY A C 1
ATOM 921 O O . GLY A 1 86 ? 2.993 30.324 48.661 1.00 9.31 110 GLY A O 1
ATOM 925 N N . ASP A 1 87 ? 1.262 31.444 47.797 1.00 7.70 111 ASP A N 1
ATOM 926 C CA . ASP A 1 87 ? 0.756 30.350 46.997 1.00 7.66 111 ASP A CA 1
ATOM 927 C C . ASP A 1 87 ? 0.421 30.784 45.558 1.00 7.44 111 ASP A C 1
ATOM 928 O O . ASP A 1 87 ? 0.791 31.871 45.136 1.00 7.98 111 ASP A O 1
ATOM 937 N N . TYR A 1 88 ? -0.282 29.945 44.803 1.00 8.60 112 TYR A N 1
ATOM 938 C CA . TYR A 1 88 ? -0.555 30.228 43.399 1.00 8.59 112 TYR A CA 1
ATOM 939 C C . TYR A 1 88 ? -1.379 31.507 43.275 1.00 8.95 112 TYR A C 1
ATOM 940 O O . TYR A 1 88 ? -1.153 32.304 42.362 1.00 9.31 112 TYR A O 1
ATOM 958 N N . SER A 1 89 ? -2.325 31.705 44.178 1.00 9.18 113 SER A N 1
ATOM 959 C CA A SER A 1 89 ? -3.181 32.881 44.160 0.56 9.67 113 SER A CA 1
ATOM 960 C CA B SER A 1 89 ? -3.174 32.885 44.147 0.44 10.42 113 SER A CA 1
ATOM 961 C C . SER A 1 89 ? -2.345 34.150 44.323 1.00 9.32 113 SER A C 1
ATOM 962 O O . SER A 1 89 ? -2.558 35.145 43.608 1.00 9.98 113 SER A O 1
ATOM 975 N N . PHE A 1 90 ? -1.417 34.146 45.271 1.00 8.88 114 PHE A N 1
ATOM 976 C CA . PHE A 1 90 ? -0.534 35.279 45.409 1.00 7.95 114 PHE A CA 1
ATOM 977 C C . PHE A 1 90 ? 0.156 35.541 44.080 1.00 7.26 114 PHE A C 1
ATOM 978 O O . PHE A 1 90 ? 0.269 36.688 43.629 1.00 8.25 114 PHE A O 1
ATOM 995 N N . GLY A 1 91 ? 0.640 34.475 43.446 1.00 7.26 115 GLY A N 1
ATOM 996 C CA . GLY A 1 91 ? 1.373 34.617 42.190 1.00 7.82 115 GLY A CA 1
ATOM 997 C C . GLY A 1 91 ? 0.558 35.148 41.037 1.00 7.38 115 GLY A C 1
ATOM 998 O O . GLY A 1 91 ? 1.075 35.869 40.170 1.00 8.77 115 GLY A O 1
ATOM 1002 N N . THR A 1 92 ? -0.732 34.810 40.999 1.00 8.76 116 THR A N 1
ATOM 1003 C CA . THR A 1 92 ? -1.629 35.353 39.986 1.00 9.72 116 THR A CA 1
ATOM 1004 C C . THR A 1 92 ? -1.938 36.836 40.204 1.00 9.40 116 THR A C 1
ATOM 1005 O O . THR A 1 92 ? -1.864 37.626 39.268 1.00 9.86 116 THR A O 1
ATOM 1016 N N . PHE A 1 93 ? -2.218 37.224 41.443 1.00 9.81 117 PHE A N 1
ATOM 1017 C CA . PHE A 1 93 ? -2.402 38.653 41.748 1.00 9.68 117 PHE A CA 1
ATOM 1018 C C . PHE A 1 93 ? -1.131 39.452 41.468 1.00 8.86 117 PHE A C 1
ATOM 1019 O O . PHE A 1 93 ? -1.184 40.567 40.979 1.00 9.16 117 PHE A O 1
ATOM 1036 N N . ALA A 1 94 ? 0.013 38.860 41.786 1.00 8.04 118 ALA A N 1
ATOM 1037 C CA . ALA A 1 94 ? 1.294 39.520 41.540 1.00 8.13 118 ALA A CA 1
ATOM 1038 C C . ALA A 1 94 ? 1.512 39.770 40.053 1.00 8.83 118 ALA A C 1
ATOM 1039 O O . ALA A 1 94 ? 1.907 40.860 39.656 1.00 9.15 118 ALA A O 1
ATOM 1046 N N . ALA A 1 95 ? 1.232 38.771 39.231 1.00 8.74 119 ALA A N 1
ATOM 1047 C CA . ALA A 1 95 ? 1.408 38.892 37.779 1.00 8.99 119 ALA A CA 1
ATOM 1048 C C . ALA A 1 95 ? 0.423 39.869 37.187 1.00 10.93 119 ALA A C 1
ATOM 1049 O O . ALA A 1 95 ? 0.730 40.444 36.169 1.00 13.45 119 ALA A O 1
ATOM 1056 N N . SER A 1 96 ? -0.729 40.079 37.821 1.00 10.66 120 SER A N 1
ATOM 1057 C CA A SER A 1 96 ? -1.745 40.999 37.307 0.37 11.69 120 SER A CA 1
ATOM 1058 C CA B SER A 1 96 ? -1.745 40.994 37.286 0.63 12.43 120 SER A CA 1
ATOM 1059 C C . SER A 1 96 ? -1.510 42.439 37.736 1.00 12.48 120 SER A C 1
ATOM 1060 O O . SER A 1 96 ? -2.222 43.326 37.296 1.00 16.50 120 SER A O 1
ATOM 1073 N N . GLY A 1 97 ? -0.512 42.670 38.581 1.00 10.70 121 GLY A N 1
ATOM 1074 C CA . GLY A 1 97 ? -0.180 44.034 38.993 1.00 11.66 121 GLY A CA 1
ATOM 1075 C C . GLY A 1 97 ? -0.929 44.580 40.199 1.00 11.18 121 GLY A C 1
ATOM 1076 O O . GLY A 1 97 ? -0.914 45.789 40.441 1.00 12.88 121 GLY A O 1
ATOM 1080 N N . VAL A 1 98 ? -1.524 43.716 41.006 1.00 10.67 122 VAL A N 1
ATOM 1081 C CA . VAL A 1 98 ? -2.241 44.179 42.185 1.00 10.77 122 VAL A CA 1
ATOM 1082 C C . VAL A 1 98 ? -1.312 44.731 43.251 1.00 9.23 122 VAL A C 1
ATOM 1083 O O . VAL A 1 98 ? -1.714 45.614 44.020 1.00 8.90 122 VAL A O 1
ATOM 1096 N N . PHE A 1 99 ? -0.100 44.187 43.334 1.00 8.65 123 PHE A N 1
ATOM 1097 C CA . PHE A 1 99 ? 0.816 44.469 44.432 1.00 8.46 123 PHE A CA 1
ATOM 1098 C C . PHE A 1 99 ? 1.983 45.332 43.990 1.00 8.45 123 PHE A C 1
ATOM 1099 O O . PHE A 1 99 ? 2.483 45.237 42.847 1.00 8.96 123 PHE A O 1
ATOM 1116 N N . HIS A 1 100 ? 2.443 46.152 44.916 1.00 8.50 124 HIS A N 1
ATOM 1117 C CA . HIS A 1 100 ? 3.674 46.942 44.733 1.00 9.52 124 HIS A CA 1
ATOM 1118 C C . HIS A 1 100 ? 4.876 46.046 44.403 1.00 7.53 124 HIS A C 1
ATOM 1119 O O . HIS A 1 100 ? 5.003 44.957 44.947 1.00 8.15 124 HIS A O 1
ATOM 1133 N N . ASP A 1 101 ? 5.751 46.565 43.553 1.00 8.32 125 ASP A N 1
ATOM 1134 C CA . ASP A 1 101 ? 7.013 45.907 43.203 1.00 8.27 125 ASP A CA 1
ATOM 1135 C C . ASP A 1 101 ? 8.130 46.265 44.196 1.00 8.06 125 ASP A C 1
ATOM 1136 O O . ASP A 1 101 ? 8.603 47.399 44.253 1.00 9.55 125 ASP A O 1
ATOM 1145 N N . PHE A 1 102 ? 8.495 45.289 45.024 1.00 9.04 126 PHE A N 1
ATOM 1146 C CA . PHE A 1 102 ? 9.503 45.441 46.074 1.00 9.13 126 PHE A CA 1
ATOM 1147 C C . PHE A 1 102 ? 10.899 45.024 45.643 1.00 9.67 126 PHE A C 1
ATOM 1148 O O . PHE A 1 102 ? 11.794 45.007 46.475 1.00 9.95 126 PHE A O 1
ATOM 1165 N N . THR A 1 103 ? 11.113 44.711 44.370 1.00 9.14 127 THR A N 1
ATOM 1166 C CA . THR A 1 103 ? 12.395 44.147 43.940 1.00 9.91 127 THR A CA 1
ATOM 1167 C C . THR A 1 103 ? 13.616 44.917 44.436 1.00 14.14 127 THR A C 1
ATOM 1168 O O . THR A 1 103 ? 14.613 44.309 44.895 1.00 14.92 127 THR A O 1
ATOM 1179 N N . ASP A 1 104 ? 13.565 46.230 44.364 1.00 14.25 128 ASP A N 1
ATOM 1180 C CA . ASP A 1 104 ? 14.769 47.012 44.753 1.00 15.13 128 ASP A CA 1
ATOM 1181 C C . ASP A 1 104 ? 14.837 47.397 46.217 1.00 13.29 128 ASP A C 1
ATOM 1182 O O . ASP A 1 104 ? 15.807 48.050 46.648 1.00 14.02 128 ASP A O 1
ATOM 1191 N N . ASP A 1 105 ? 13.804 47.050 46.976 1.00 11.84 129 ASP A N 1
ATOM 1192 C CA . ASP A 1 105 ? 13.614 47.688 48.262 1.00 11.61 129 ASP A CA 1
ATOM 1193 C C . ASP A 1 105 ? 14.802 47.410 49.179 1.00 10.22 129 ASP A C 1
ATOM 1194 O O . ASP A 1 105 ? 15.280 46.284 49.246 1.00 11.58 129 ASP A O 1
ATOM 1203 N N . PRO A 1 106 ? 15.263 48.429 49.920 1.00 10.97 130 PRO A N 1
ATOM 1204 C CA . PRO A 1 106 ? 16.370 48.207 50.855 1.00 12.67 130 PRO A CA 1
ATOM 1205 C C . PRO A 1 106 ? 16.138 47.108 51.893 1.00 13.97 130 PRO A C 1
ATOM 1206 O O . PRO A 1 106 ? 17.122 46.592 52.396 1.00 15.96 130 PRO A O 1
ATOM 1217 N N . LEU A 1 107 ? 14.886 46.736 52.168 1.00 12.07 131 LEU A N 1
ATOM 1218 C CA . LEU A 1 107 ? 14.603 45.651 53.107 1.00 13.85 131 LEU A CA 1
ATOM 1219 C C . LEU A 1 107 ? 15.059 44.279 52.610 1.00 14.48 131 LEU A C 1
ATOM 1220 O O . LEU A 1 107 ? 15.320 43.389 53.406 1.00 15.58 131 LEU A O 1
ATOM 1236 N N . VAL A 1 108 ? 15.143 44.112 51.299 1.00 12.62 132 VAL A N 1
ATOM 1237 C CA . VAL A 1 108 ? 15.278 42.777 50.743 1.00 13.57 132 VAL A CA 1
ATOM 1238 C C . VAL A 1 108 ? 16.643 42.168 51.098 1.00 14.00 132 VAL A C 1
ATOM 1239 O O . VAL A 1 108 ? 16.754 40.981 51.305 1.00 13.25 132 VAL A O 1
ATOM 1252 N N . SER A 1 109 ? 17.695 42.970 51.171 1.00 15.94 133 SER A N 1
ATOM 1253 C CA . SER A 1 109 ? 19.026 42.394 51.312 1.00 18.26 133 SER A CA 1
ATOM 1254 C C . SER A 1 109 ? 19.278 41.746 52.673 1.00 18.88 133 SER A C 1
ATOM 1255 O O . SER A 1 109 ? 20.236 40.989 52.828 1.00 21.19 133 SER A O 1
ATOM 1263 N N . GLU A 1 110 ? 18.433 41.994 53.657 1.00 19.15 134 GLU A N 1
ATOM 1264 C CA . GLU A 1 110 ? 18.587 41.275 54.928 1.00 20.63 134 GLU A CA 1
ATOM 1265 C C . GLU A 1 110 ? 17.774 39.995 55.047 1.00 17.18 134 GLU A C 1
ATOM 1266 O O . GLU A 1 110 ? 17.826 39.306 56.067 1.00 19.68 134 GLU A O 1
ATOM 1278 N N . LEU A 1 111 ? 17.067 39.641 53.989 1.00 12.24 135 LEU A N 1
ATOM 1279 C CA . LEU A 1 111 ? 16.182 38.473 54.006 1.00 11.48 135 LEU A CA 1
ATOM 1280 C C . LEU A 1 111 ? 16.844 37.226 53.418 1.00 10.74 135 LEU A C 1
ATOM 1281 O O . LEU A 1 111 ? 17.670 37.298 52.527 1.00 13.03 135 LEU A O 1
ATOM 1297 N N . ASN A 1 112 ? 16.436 36.082 53.956 1.00 12.24 136 ASN A N 1
ATOM 1298 C CA . ASN A 1 112 ? 16.770 34.755 53.454 1.00 12.34 136 ASN A CA 1
ATOM 1299 C C . ASN A 1 112 ? 16.527 34.719 51.930 1.00 11.76 136 ASN A C 1
ATOM 1300 O O . ASN A 1 112 ? 15.405 34.896 51.469 1.00 10.97 136 ASN A O 1
ATOM 1311 N N . GLU A 1 113 ? 17.568 34.507 51.158 1.00 12.77 137 GLU A N 1
ATOM 1312 C CA . GLU A 1 113 ? 17.468 34.578 49.702 1.00 12.97 137 GLU A CA 1
ATOM 1313 C C . GLU A 1 113 ? 16.569 33.483 49.177 1.00 11.65 137 GLU A C 1
ATOM 1314 O O . GLU A 1 113 ? 15.877 33.685 48.202 1.00 11.68 137 GLU A O 1
ATOM 1326 N N . GLY A 1 114 ? 16.562 32.303 49.803 1.00 11.62 138 GLY A N 1
ATOM 1327 C CA . GLY A 1 114 ? 15.670 31.247 49.370 1.00 11.59 138 GLY A CA 1
ATOM 1328 C C . GLY A 1 114 ? 14.211 31.631 49.488 1.00 10.97 138 GLY A C 1
ATOM 1329 O O . GLY A 1 114 ? 13.430 31.348 48.602 1.00 11.26 138 GLY A O 1
ATOM 1333 N N . MET A 1 115 ? 13.857 32.299 50.565 1.00 9.87 139 MET A N 1
ATOM 1334 C CA . MET A 1 115 ? 12.471 32.744 50.767 1.00 9.50 139 MET A CA 1
ATOM 1335 C C . MET A 1 115 ? 12.082 33.870 49.833 1.00 9.39 139 MET A C 1
ATOM 1336 O O . MET A 1 115 ? 10.967 33.918 49.336 1.00 9.45 139 MET A O 1
ATOM 1350 N N . VAL A 1 116 ? 13.027 34.758 49.543 1.00 8.48 140 VAL A N 1
ATOM 1351 C CA . VAL A 1 116 ? 12.792 35.776 48.527 1.00 8.16 140 VAL A CA 1
ATOM 1352 C C . VAL A 1 116 ? 12.593 35.170 47.136 1.00 8.16 140 VAL A C 1
ATOM 1353 O O . VAL A 1 116 ? 11.673 35.543 46.404 1.00 8.99 140 VAL A O 1
ATOM 1366 N N . ASN A 1 117 ? 13.437 34.201 46.785 1.00 8.45 141 ASN A N 1
ATOM 1367 C CA . ASN A 1 117 ? 13.329 33.538 45.503 1.00 9.12 141 ASN A CA 1
ATOM 1368 C C . ASN A 1 117 ? 12.039 32.730 45.368 1.00 8.47 141 ASN A C 1
ATOM 1369 O O . ASN A 1 117 ? 11.445 32.675 44.287 1.00 9.09 141 ASN A O 1
ATOM 1380 N N . ILE A 1 118 ? 11.581 32.143 46.474 1.00 8.47 142 ILE A N 1
ATOM 1381 C CA . ILE A 1 118 ? 10.269 31.475 46.424 1.00 9.39 142 ILE A CA 1
ATOM 1382 C C . ILE A 1 118 ? 9.172 32.479 46.038 1.00 8.56 142 ILE A C 1
ATOM 1383 O O . ILE A 1 118 ? 8.319 32.204 45.189 1.00 9.87 142 ILE A O 1
ATOM 1399 N N . ALA A 1 119 ? 9.217 33.667 46.620 1.00 8.03 143 ALA A N 1
ATOM 1400 C CA . ALA A 1 119 ? 8.197 34.673 46.324 1.00 8.01 143 ALA A CA 1
ATOM 1401 C C . ALA A 1 119 ? 8.249 35.135 44.884 1.00 7.06 143 ALA A C 1
ATOM 1402 O O . ALA A 1 119 ? 7.198 35.309 44.268 1.00 7.98 143 ALA A O 1
ATOM 1409 N N . LYS A 1 120 ? 9.453 35.320 44.362 1.00 7.68 144 LYS A N 1
ATOM 1410 C CA . LYS A 1 120 ? 9.626 35.695 42.966 1.00 7.80 144 LYS A CA 1
ATOM 1411 C C . LYS A 1 120 ? 9.152 34.583 42.024 1.00 7.68 144 LYS A C 1
ATOM 1412 O O . LYS A 1 120 ? 8.471 34.845 41.025 1.00 8.78 144 LYS A O 1
ATOM 1431 N N . ASN A 1 121 ? 9.467 33.320 42.364 1.00 8.41 145 ASN A N 1
ATOM 1432 C CA . ASN A 1 121 ? 9.118 32.209 41.509 1.00 9.77 145 ASN A CA 1
ATOM 1433 C C . ASN A 1 121 ? 7.633 31.892 41.507 1.00 9.97 145 ASN A C 1
ATOM 1434 O O . ASN A 1 121 ? 7.167 31.218 40.589 1.00 11.06 145 ASN A O 1
ATOM 1445 N N . LEU A 1 122 ? 6.882 32.391 42.490 1.00 8.19 146 LEU A N 1
ATOM 1446 C CA . LEU A 1 122 ? 5.424 32.200 42.499 1.00 8.95 146 LEU A CA 1
ATOM 1447 C C . LEU A 1 122 ? 4.725 33.031 41.420 1.00 9.32 146 LEU A C 1
ATOM 1448 O O . LEU A 1 122 ? 3.576 32.732 41.067 1.00 9.42 146 LEU A O 1
ATOM 1464 N N . VAL A 1 123 ? 5.376 34.062 40.880 1.00 7.23 147 VAL A N 1
ATOM 1465 C CA . VAL A 1 123 ? 4.693 34.956 39.953 1.00 7.90 147 VAL A CA 1
ATOM 1466 C C . VAL A 1 123 ? 4.264 34.112 38.740 1.00 8.28 147 VAL A C 1
ATOM 1467 O O . VAL A 1 123 ? 5.101 33.433 38.132 1.00 8.90 147 VAL A O 1
ATOM 1480 N N . GLN A 1 124 ? 2.986 34.191 38.374 1.00 8.11 148 GLN A N 1
ATOM 1481 C CA . GLN A 1 124 ? 2.427 33.318 37.352 1.00 10.04 148 GLN A CA 1
ATOM 1482 C C . GLN A 1 124 ? 2.585 33.986 35.989 1.00 11.13 148 GLN A C 1
ATOM 1483 O O . GLN A 1 124 ? 1.675 34.658 35.485 1.00 13.46 148 GLN A O 1
ATOM 1497 N N . THR A 1 125 ? 3.785 33.816 35.424 1.00 11.70 149 THR A N 1
ATOM 1498 C CA . THR A 1 125 ? 4.180 34.377 34.152 1.00 13.26 149 THR A CA 1
ATOM 1499 C C . THR A 1 125 ? 5.095 33.383 33.467 1.00 13.73 149 THR A C 1
ATOM 1500 O O . THR A 1 125 ? 5.818 32.649 34.134 1.00 15.18 149 THR A O 1
ATOM 1511 N N . SER A 1 126 ? 5.081 33.389 32.136 1.00 16.56 150 SER A N 1
ATOM 1512 C CA . SER A 1 126 ? 6.029 32.588 31.352 1.00 19.43 150 SER A CA 1
ATOM 1513 C C . SER A 1 126 ? 7.270 33.376 30.953 1.00 18.63 150 SER A C 1
ATOM 1514 O O . SER A 1 126 ? 8.142 32.842 30.280 1.00 22.88 150 SER A O 1
ATOM 1522 N N . ASP A 1 127 ? 7.364 34.646 31.354 1.00 14.82 151 ASP A N 1
ATOM 1523 C CA . ASP A 1 127 ? 8.497 35.493 30.985 1.00 13.30 151 ASP A CA 1
ATOM 1524 C C . ASP A 1 127 ? 9.480 35.533 32.159 1.00 11.56 151 ASP A C 1
ATOM 1525 O O . ASP A 1 127 ? 9.134 36.048 33.233 1.00 11.38 151 ASP A O 1
ATOM 1534 N N . PRO A 1 128 ? 10.689 35.008 31.968 1.00 13.31 152 PRO A N 1
ATOM 1535 C CA . PRO A 1 128 ? 11.620 34.995 33.098 1.00 12.82 152 PRO A CA 1
ATOM 1536 C C . PRO A 1 128 ? 11.858 36.359 33.729 1.00 12.10 152 PRO A C 1
ATOM 1537 O O . PRO A 1 128 ? 11.998 36.467 34.941 1.00 13.05 152 PRO A O 1
ATOM 1548 N N . ALA A 1 129 ? 11.877 37.405 32.913 1.00 10.54 153 ALA A N 1
ATOM 1549 C CA . ALA A 1 129 ? 12.139 38.741 33.417 1.00 10.19 153 ALA A CA 1
ATOM 1550 C C . ALA A 1 129 ? 11.006 39.303 34.276 1.00 9.80 153 ALA A C 1
ATOM 1551 O O . ALA A 1 129 ? 11.170 40.306 34.962 1.00 10.90 153 ALA A O 1
ATOM 1558 N N . LYS A 1 130 ? 9.839 38.689 34.233 1.00 9.24 154 LYS A N 1
ATOM 1559 C CA . LYS A 1 130 ? 8.696 39.167 35.006 1.00 8.58 154 LYS A CA 1
ATOM 1560 C C . LYS A 1 130 ? 8.548 38.525 36.383 1.00 8.01 154 LYS A C 1
ATOM 1561 O O . LYS A 1 130 ? 7.591 38.815 37.116 1.00 10.13 154 LYS A O 1
ATOM 1580 N N . LYS A 1 131 ? 9.503 37.678 36.753 1.00 8.44 155 LYS A N 1
ATOM 1581 C CA . LYS A 1 131 ? 9.506 36.975 38.049 1.00 9.04 155 LYS A CA 1
ATOM 1582 C C . LYS A 1 131 ? 10.147 37.930 39.084 1.00 9.13 155 LYS A C 1
ATOM 1583 O O . LYS A 1 131 ? 11.228 37.689 39.652 1.00 9.77 155 LYS A O 1
ATOM 1602 N N . ARG A 1 132 ? 9.467 39.053 39.292 1.00 8.23 156 ARG A N 1
ATOM 1603 C CA . ARG A 1 132 ? 9.912 40.096 40.217 1.00 7.47 156 ARG A CA 1
ATOM 1604 C C . ARG A 1 132 ? 9.297 39.896 41.594 1.00 6.64 156 ARG A C 1
ATOM 1605 O O . ARG A 1 132 ? 8.491 39.005 41.791 1.00 7.64 156 ARG A O 1
ATOM 1626 N N . LEU A 1 133 ? 9.729 40.706 42.546 1.00 6.95 157 LEU A N 1
ATOM 1627 C CA . LEU A 1 133 ? 9.308 40.561 43.925 1.00 6.69 157 LEU A CA 1
ATOM 1628 C C . LEU A 1 133 ? 8.124 41.470 44.250 1.00 6.60 157 LEU A C 1
ATOM 1629 O O . LEU A 1 133 ? 8.257 42.683 44.204 1.00 7.67 157 LEU A O 1
ATOM 1645 N N . TYR A 1 134 ? 6.978 40.862 44.541 1.00 6.88 158 TYR A N 1
ATOM 1646 C CA . TYR A 1 134 ? 5.744 41.605 44.739 1.00 7.14 158 TYR A CA 1
ATOM 1647 C C . TYR A 1 134 ? 5.232 41.528 46.159 1.00 6.48 158 TYR A C 1
ATOM 1648 O O . TYR A 1 134 ? 4.052 41.784 46.437 1.00 8.07 158 TYR A O 1
ATOM 1666 N N . GLY A 1 135 ? 6.141 41.221 47.083 1.00 7.26 159 GLY A N 1
ATOM 1667 C CA . GLY A 1 135 ? 5.847 41.254 48.503 1.00 7.68 159 GLY A CA 1
ATOM 1668 C C . GLY A 1 135 ? 7.097 40.798 49.258 1.00 8.00 159 GLY A C 1
ATOM 1669 O O . GLY A 1 135 ? 8.067 40.339 48.642 1.00 11.08 159 GLY A O 1
ATOM 1673 N N . LEU A 1 136 ? 7.081 40.988 50.571 1.00 8.83 160 LEU A N 1
ATOM 1674 C CA . LEU A 1 136 ? 8.222 40.592 51.408 1.00 8.41 160 LEU A CA 1
ATOM 1675 C C . LEU A 1 136 ? 7.887 39.324 52.176 1.00 7.91 160 LEU A C 1
ATOM 1676 O O . LEU A 1 136 ? 6.867 39.271 52.849 1.00 8.75 160 LEU A O 1
ATOM 1692 N N . PRO A 1 137 ? 8.756 38.307 52.122 1.00 7.82 161 PRO A N 1
ATOM 1693 C CA . PRO A 1 137 ? 8.513 37.171 53.002 1.00 7.97 161 PRO A CA 1
ATOM 1694 C C . PRO A 1 137 ? 8.553 37.641 54.448 1.00 8.34 161 PRO A C 1
ATOM 1695 O O . PRO A 1 137 ? 9.516 38.262 54.863 1.00 9.36 161 PRO A O 1
ATOM 1706 N N . PHE A 1 138 ? 7.524 37.298 55.203 1.00 8.58 162 PHE A N 1
ATOM 1707 C CA . PHE A 1 138 ? 7.383 37.724 56.590 1.00 7.66 162 PHE A CA 1
ATOM 1708 C C . PHE A 1 138 ? 7.528 36.579 57.573 1.00 8.02 162 PHE A C 1
ATOM 1709 O O . PHE A 1 138 ? 8.011 36.768 58.702 1.00 9.51 162 PHE A O 1
ATOM 1726 N N . ALA A 1 139 ? 7.114 35.397 57.140 1.00 8.56 163 ALA A N 1
ATOM 1727 C CA . ALA A 1 139 ? 7.243 34.203 57.972 1.00 9.39 163 ALA A CA 1
ATOM 1728 C C . ALA A 1 139 ? 7.218 32.958 57.113 1.00 9.52 163 ALA A C 1
ATOM 1729 O O . ALA A 1 139 ? 6.508 32.891 56.108 1.00 9.24 163 ALA A O 1
ATOM 1736 N N . GLY A 1 140 ? 7.994 31.970 57.537 1.00 7.60 164 GLY A N 1
ATOM 1737 C CA . GLY A 1 140 ? 8.066 30.673 56.891 1.00 8.42 164 GLY A CA 1
ATOM 1738 C C . GLY A 1 140 ? 7.262 29.632 57.651 1.00 8.29 164 GLY A C 1
ATOM 1739 O O . GLY A 1 140 ? 6.977 29.773 58.856 1.00 9.48 164 GLY A O 1
ATOM 1743 N N . ASN A 1 141 ? 6.894 28.577 56.942 1.00 8.17 165 ASN A N 1
ATOM 1744 C CA . ASN A 1 141 ? 6.315 27.379 57.542 1.00 8.08 165 ASN A CA 1
ATOM 1745 C C . ASN A 1 141 ? 7.083 26.141 57.142 1.00 7.49 165 ASN A C 1
ATOM 1746 O O . ASN A 1 141 ? 8.057 26.214 56.386 1.00 9.01 165 ASN A O 1
ATOM 1757 N N . ALA A 1 142 ? 6.619 25.003 57.649 1.00 7.85 166 ALA A N 1
ATOM 1758 C CA . ALA A 1 142 ? 6.990 23.700 57.102 1.00 8.23 166 ALA A CA 1
ATOM 1759 C C . ALA A 1 142 ? 5.769 22.825 57.213 1.00 8.10 166 ALA A C 1
ATOM 1760 O O . ALA A 1 142 ? 4.874 23.071 58.045 1.00 9.53 166 ALA A O 1
ATOM 1767 N N . SER A 1 143 ? 5.687 21.847 56.334 1.00 9.12 167 SER A N 1
ATOM 1768 C CA . SER A 1 143 ? 4.578 20.889 56.352 1.00 8.36 167 SER A CA 1
ATOM 1769 C C . SER A 1 143 ? 5.107 19.541 56.802 1.00 8.15 167 SER A C 1
ATOM 1770 O O . SER A 1 143 ? 6.200 19.140 56.410 1.00 9.10 167 SER A O 1
ATOM 1778 N N . GLY A 1 144 ? 4.349 18.846 57.637 1.00 8.96 168 GLY A N 1
ATOM 1779 C CA . GLY A 1 144 ? 4.765 17.538 58.115 1.00 8.50 168 GLY A CA 1
ATOM 1780 C C . GLY A 1 144 ? 3.720 17.040 59.080 1.00 8.19 168 GLY A C 1
ATOM 1781 O O . GLY A 1 144 ? 2.554 16.903 58.747 1.00 10.34 168 GLY A O 1
ATOM 1785 N N . TYR A 1 145 ? 4.117 16.773 60.308 1.00 7.52 169 TYR A N 1
ATOM 1786 C CA . TYR A 1 145 ? 3.135 16.463 61.344 1.00 7.60 169 TYR A CA 1
ATOM 1787 C C . TYR A 1 145 ? 3.562 16.988 62.702 1.00 7.64 169 TYR A C 1
ATOM 1788 O O . TYR A 1 145 ? 4.730 17.049 63.025 1.00 8.13 169 TYR A O 1
ATOM 1806 N N . ILE A 1 146 ? 2.558 17.333 63.492 1.00 8.39 170 ILE A N 1
ATOM 1807 C CA . ILE A 1 146 ? 2.711 17.746 64.861 1.00 8.34 170 ILE A CA 1
ATOM 1808 C C . ILE A 1 146 ? 2.414 16.508 65.718 1.00 8.50 170 ILE A C 1
ATOM 1809 O O . ILE A 1 146 ? 1.439 15.772 65.459 1.00 8.80 170 ILE A O 1
ATOM 1825 N N . TYR A 1 147 ? 3.232 16.265 66.724 1.00 8.79 171 TYR A N 1
ATOM 1826 C CA . TYR A 1 147 ? 3.077 15.061 67.540 1.00 9.93 171 TYR A CA 1
ATOM 1827 C C . TYR A 1 147 ? 3.120 15.377 69.001 1.00 10.73 171 TYR A C 1
ATOM 1828 O O . TYR A 1 147 ? 3.731 16.362 69.442 1.00 11.81 171 TYR A O 1
ATOM 1846 N N . ASN A 1 148 ? 2.490 14.511 69.775 1.00 9.65 172 ASN A N 1
ATOM 1847 C CA . ASN A 1 148 ? 2.405 14.693 71.223 1.00 11.24 172 ASN A CA 1
ATOM 1848 C C . ASN A 1 148 ? 3.530 13.926 71.893 1.00 11.50 172 ASN A C 1
ATOM 1849 O O . ASN A 1 148 ? 3.533 12.708 71.895 1.00 13.03 172 ASN A O 1
ATOM 1860 N N . LYS A 1 149 ? 4.504 14.645 72.453 1.00 11.64 173 LYS A N 1
ATOM 1861 C CA . LYS A 1 149 ? 5.703 14.016 73.005 1.00 12.14 173 LYS A CA 1
ATOM 1862 C C . LYS A 1 149 ? 5.388 13.135 74.200 1.00 14.67 173 LYS A C 1
ATOM 1863 O O . LYS A 1 149 ? 6.050 12.111 74.393 1.00 16.59 173 LYS A O 1
ATOM 1882 N N . ASP A 1 150 ? 4.370 13.495 74.975 1.00 16.43 174 ASP A N 1
ATOM 1883 C CA . ASP A 1 150 ? 3.978 12.663 76.110 1.00 18.51 174 ASP A CA 1
ATOM 1884 C C . ASP A 1 150 ? 3.408 11.316 75.665 1.00 17.55 174 ASP A C 1
ATOM 1885 O O . ASP A 1 150 ? 3.696 10.277 76.267 1.00 17.33 174 ASP A O 1
ATOM 1894 N N . LEU A 1 151 ? 2.691 11.309 74.556 1.00 14.80 175 LEU A N 1
ATOM 1895 C CA . LEU A 1 151 ? 2.202 10.049 74.031 1.00 14.55 175 LEU A CA 1
ATOM 1896 C C . LEU A 1 151 ? 3.330 9.219 73.434 1.00 14.34 175 LEU A C 1
ATOM 1897 O O . LEU A 1 151 ? 3.340 8.009 73.559 1.00 15.43 175 LEU A O 1
ATOM 1913 N N . PHE A 1 152 ? 4.297 9.864 72.787 1.00 14.87 176 PHE A N 1
ATOM 1914 C CA . PHE A 1 152 ? 5.487 9.176 72.341 1.00 15.02 176 PHE A CA 1
ATOM 1915 C C . PHE A 1 152 ? 6.154 8.478 73.538 1.00 15.95 176 PHE A C 1
ATOM 1916 O O . PHE A 1 152 ? 6.497 7.299 73.470 1.00 15.02 176 PHE A O 1
ATOM 1933 N N . ARG A 1 153 ? 6.332 9.209 74.635 1.00 16.65 177 ARG A N 1
ATOM 1934 C CA . ARG A 1 153 ? 6.983 8.651 75.825 1.00 18.30 177 ARG A CA 1
ATOM 1935 C C . ARG A 1 153 ? 6.192 7.487 76.363 1.00 20.34 177 ARG A C 1
ATOM 1936 O O . ARG A 1 153 ? 6.782 6.503 76.843 1.00 21.16 177 ARG A O 1
ATOM 1957 N N . LYS A 1 154 ? 4.867 7.587 76.267 1.00 18.73 178 LYS A N 1
ATOM 1958 C CA . LYS A 1 154 ? 3.978 6.594 76.870 1.00 20.61 178 LYS A CA 1
ATOM 1959 C C . LYS A 1 154 ? 4.186 5.240 76.237 1.00 20.57 178 LYS A C 1
ATOM 1960 O O . LYS A 1 154 ? 4.089 4.227 76.916 1.00 22.20 178 LYS A O 1
ATOM 1979 N N . VAL A 1 155 ? 4.486 5.221 74.939 1.00 19.44 179 VAL A N 1
ATOM 1980 C CA . VAL A 1 155 ? 4.651 3.982 74.197 1.00 19.57 179 VAL A CA 1
ATOM 1981 C C . VAL A 1 155 ? 6.137 3.670 73.975 1.00 19.78 179 VAL A C 1
ATOM 1982 O O . VAL A 1 155 ? 6.481 2.721 73.278 1.00 24.15 179 VAL A O 1
ATOM 1995 N N . GLY A 1 156 ? 7.023 4.471 74.566 1.00 20.30 180 GLY A N 1
ATOM 1996 C CA . GLY A 1 156 ? 8.446 4.182 74.522 1.00 21.79 180 GLY A CA 1
ATOM 1997 C C . GLY A 1 156 ? 9.212 4.683 73.295 1.00 22.53 180 GLY A C 1
ATOM 1998 O O . GLY A 1 156 ? 10.335 4.225 73.040 1.00 24.85 180 GLY A O 1
ATOM 2002 N N . LEU A 1 157 ? 8.633 5.610 72.539 1.00 20.29 181 LEU A N 1
ATOM 2003 C CA . LEU A 1 157 ? 9.337 6.233 71.429 1.00 20.42 181 LEU A CA 1
ATOM 2004 C C . LEU A 1 157 ? 10.124 7.442 71.918 1.00 21.96 181 LEU A C 1
ATOM 2005 O O . LEU A 1 157 ? 9.771 8.083 72.903 1.00 23.16 181 LEU A O 1
ATOM 2021 N N . ASP A 1 158 ? 11.178 7.762 71.193 1.00 20.78 182 ASP A N 1
ATOM 2022 C CA . ASP A 1 158 ? 12.031 8.899 71.515 1.00 22.38 182 ASP A CA 1
ATOM 2023 C C . ASP A 1 158 ? 11.465 10.160 70.857 1.00 23.71 182 ASP A C 1
ATOM 2024 O O . ASP A 1 158 ? 11.552 10.322 69.654 1.00 23.86 182 ASP A O 1
ATOM 2033 N N . PRO A 1 159 ? 10.914 11.081 71.651 1.00 23.14 183 PRO A N 1
ATOM 2034 C CA . PRO A 1 159 ? 10.321 12.251 71.014 1.00 23.38 183 PRO A CA 1
ATOM 2035 C C . PRO A 1 159 ? 11.325 13.238 70.393 1.00 23.08 183 PRO A C 1
ATOM 2036 O O . PRO A 1 159 ? 10.901 14.178 69.720 1.00 24.76 183 PRO A O 1
ATOM 2047 N N . ASP A 1 160 ? 12.615 13.053 70.604 1.00 22.28 184 ASP A N 1
ATOM 2048 C CA . ASP A 1 160 ? 13.614 13.861 69.928 1.00 26.56 184 ASP A CA 1
ATOM 2049 C C . ASP A 1 160 ? 14.023 13.309 68.573 1.00 26.35 184 ASP A C 1
ATOM 2050 O O . ASP A 1 160 ? 14.669 14.018 67.795 1.00 26.83 184 ASP A O 1
ATOM 2059 N N . ASN A 1 161 ? 13.657 12.059 68.293 1.00 23.14 185 ASN A N 1
ATOM 2060 C CA . ASN A 1 161 ? 14.095 11.377 67.073 1.00 22.40 185 ASN A CA 1
ATOM 2061 C C . ASN A 1 161 ? 12.933 10.678 66.382 1.00 19.03 185 ASN A C 1
ATOM 2062 O O . ASN A 1 161 ? 12.796 9.452 66.420 1.00 19.90 185 ASN A O 1
ATOM 2073 N N . PRO A 1 162 ? 12.056 11.475 65.777 1.00 15.74 186 PRO A N 1
ATOM 2074 C CA . PRO A 1 162 ? 10.884 10.893 65.129 1.00 14.57 186 PRO A CA 1
ATOM 2075 C C . PRO A 1 162 ? 11.307 10.036 63.910 1.00 13.66 186 PRO A C 1
ATOM 2076 O O . PRO A 1 162 ? 12.425 10.113 63.443 1.00 16.11 186 PRO A O 1
ATOM 2087 N N . PRO A 1 163 ? 10.401 9.211 63.396 1.00 11.62 187 PRO A N 1
ATOM 2088 C CA . PRO A 1 163 ? 10.624 8.259 62.308 1.00 12.98 187 PRO A CA 1
ATOM 2089 C C . PRO A 1 163 ? 11.347 8.860 61.104 1.00 11.61 187 PRO A C 1
ATOM 2090 O O . PRO A 1 163 ? 10.990 9.938 60.622 1.00 11.91 187 PRO A O 1
ATOM 2101 N N . GLN A 1 164 ? 12.309 8.118 60.578 1.00 10.94 188 GLN A N 1
ATOM 2102 C CA . GLN A 1 164 ? 13.179 8.565 59.503 1.00 11.25 188 GLN A CA 1
ATOM 2103 C C . GLN A 1 164 ? 12.766 8.031 58.127 1.00 10.56 188 GLN A C 1
ATOM 2104 O O . GLN A 1 164 ? 13.287 8.470 57.100 1.00 12.16 188 GLN A O 1
ATOM 2118 N N . THR A 1 165 ? 11.895 7.032 58.118 1.00 10.21 189 THR A N 1
ATOM 2119 C CA . THR A 1 165 ? 11.446 6.396 56.891 1.00 9.81 189 THR A CA 1
ATOM 2120 C C . THR A 1 165 ? 9.959 6.135 56.941 1.00 10.56 189 THR A C 1
ATOM 2121 O O . THR A 1 165 ? 9.358 6.088 58.011 1.00 9.28 189 THR A O 1
ATOM 2132 N N . TRP A 1 166 ? 9.385 5.942 55.768 1.00 10.25 190 TRP A N 1
ATOM 2133 C CA . TRP A 1 166 ? 7.952 5.623 55.641 1.00 10.51 190 TRP A CA 1
ATOM 2134 C C . TRP A 1 166 ? 7.590 4.394 56.475 1.00 11.10 190 TRP A C 1
ATOM 2135 O O . TRP A 1 166 ? 6.589 4.390 57.209 1.00 10.80 190 TRP A O 1
ATOM 2156 N N . ASP A 1 167 ? 8.392 3.333 56.367 1.00 11.96 191 ASP A N 1
ATOM 2157 C CA . ASP A 1 167 ? 8.036 2.124 57.116 1.00 13.32 191 ASP A CA 1
ATOM 2158 C C . ASP A 1 167 ? 8.032 2.380 58.624 1.00 11.42 191 ASP A C 1
ATOM 2159 O O . ASP A 1 167 ? 7.193 1.878 59.349 1.00 12.16 191 ASP A O 1
ATOM 2168 N N . GLU A 1 168 ? 9.006 3.150 59.099 1.00 11.52 192 GLU A N 1
ATOM 2169 C CA . GLU A 1 168 ? 9.072 3.468 60.522 1.00 11.20 192 GLU A CA 1
ATOM 2170 C C . GLU A 1 168 ? 7.907 4.358 60.951 1.00 9.29 192 GLU A C 1
ATOM 2171 O O . GLU A 1 168 ? 7.396 4.234 62.055 1.00 10.93 192 GLU A O 1
ATOM 2183 N N . PHE A 1 169 ? 7.497 5.258 60.065 1.00 9.20 193 PHE A N 1
ATOM 2184 C CA . PHE A 1 169 ? 6.370 6.157 60.330 1.00 9.15 193 PHE A CA 1
ATOM 2185 C C . PHE A 1 169 ? 5.069 5.363 60.470 1.00 10.24 193 PHE A C 1
ATOM 2186 O O . PHE A 1 169 ? 4.311 5.517 61.426 1.00 9.87 193 PHE A O 1
ATOM 2203 N N . ILE A 1 170 ? 4.839 4.457 59.529 1.00 10.32 194 ILE A N 1
ATOM 2204 C CA . ILE A 1 170 ? 3.653 3.588 59.608 1.00 10.55 194 ILE A CA 1
ATOM 2205 C C . ILE A 1 170 ? 3.720 2.659 60.822 1.00 10.37 194 ILE A C 1
ATOM 2206 O O . ILE A 1 170 ? 2.699 2.438 61.476 1.00 11.06 194 ILE A O 1
ATOM 2222 N N . ALA A 1 171 ? 4.892 2.100 61.115 1.00 11.49 195 ALA A N 1
ATOM 2223 C CA . ALA A 1 171 ? 5.038 1.251 62.293 1.00 11.56 195 ALA A CA 1
ATOM 2224 C C . ALA A 1 171 ? 4.715 2.024 63.561 1.00 11.75 195 ALA A C 1
ATOM 2225 O O . ALA A 1 171 ? 4.095 1.493 64.493 1.00 12.84 195 ALA A O 1
ATOM 2232 N N . MET A 1 172 ? 5.082 3.296 63.583 1.00 10.62 196 MET A N 1
ATOM 2233 C CA A MET A 1 172 ? 4.749 4.137 64.713 0.58 11.77 196 MET A CA 1
ATOM 2234 C CA B MET A 1 172 ? 4.754 4.150 64.711 0.42 10.78 196 MET A CA 1
ATOM 2235 C C . MET A 1 172 ? 3.242 4.292 64.881 1.00 11.68 196 MET A C 1
ATOM 2236 O O . MET A 1 172 ? 2.717 4.204 66.009 1.00 10.94 196 MET A O 1
ATOM 2261 N N . LEU A 1 173 ? 2.538 4.503 63.766 1.00 9.86 197 LEU A N 1
ATOM 2262 C CA . LEU A 1 173 ? 1.093 4.676 63.842 1.00 9.51 197 LEU A CA 1
ATOM 2263 C C . LEU A 1 173 ? 0.466 3.378 64.343 1.00 10.28 197 LEU A C 1
ATOM 2264 O O . LEU A 1 173 ? -0.447 3.405 65.172 1.00 10.97 197 LEU A O 1
ATOM 2280 N N . LYS A 1 174 ? 0.967 2.245 63.862 1.00 10.53 198 LYS A N 1
ATOM 2281 C CA A LYS A 1 174 ? 0.445 0.946 64.285 0.40 11.79 198 LYS A CA 1
ATOM 2282 C CA B LYS A 1 174 ? 0.436 0.948 64.282 0.60 11.65 198 LYS A CA 1
ATOM 2283 C C . LYS A 1 174 ? 0.700 0.726 65.770 1.00 10.07 198 LYS A C 1
ATOM 2284 O O . LYS A 1 174 ? -0.164 0.182 66.479 1.00 11.75 198 LYS A O 1
ATOM 2320 N N . LYS A 1 175 ? 1.868 1.155 66.244 1.00 10.77 199 LYS A N 1
ATOM 2321 C CA . LYS A 1 175 ? 2.214 1.040 67.650 1.00 11.78 199 LYS A CA 1
ATOM 2322 C C . LYS A 1 175 ? 1.236 1.815 68.511 1.00 11.75 199 LYS A C 1
ATOM 2323 O O . LYS A 1 175 ? 0.750 1.295 69.527 1.00 12.75 199 LYS A O 1
ATOM 2342 N N . PHE A 1 176 ? 0.861 3.014 68.077 1.00 11.30 200 PHE A N 1
ATOM 2343 C CA . PHE A 1 176 ? -0.135 3.770 68.822 1.00 11.32 200 PHE A CA 1
ATOM 2344 C C . PHE A 1 176 ? -1.480 3.079 68.847 1.00 11.51 200 PHE A C 1
ATOM 2345 O O . PHE A 1 176 ? -2.088 2.914 69.918 1.00 12.88 200 PHE A O 1
ATOM 2362 N N . ARG A 1 177 ? -1.943 2.606 67.694 1.00 11.42 201 ARG A N 1
ATOM 2363 C CA . ARG A 1 177 ? -3.241 1.941 67.644 1.00 12.19 201 ARG A CA 1
ATOM 2364 C C . ARG A 1 177 ? -3.235 0.734 68.587 1.00 12.22 201 ARG A C 1
ATOM 2365 O O . ARG A 1 177 ? -4.172 0.506 69.375 1.00 13.50 201 ARG A O 1
ATOM 2386 N N . ASP A 1 178 ? -2.181 -0.069 68.508 1.00 13.63 202 ASP A N 1
ATOM 2387 C CA . ASP A 1 178 ? -2.099 -1.291 69.338 1.00 14.74 202 ASP A CA 1
ATOM 2388 C C . ASP A 1 178 ? -2.047 -0.991 70.843 1.00 14.79 202 ASP A C 1
ATOM 2389 O O . ASP A 1 178 ? -2.537 -1.782 71.659 1.00 15.08 202 ASP A O 1
ATOM 2398 N N . ALA A 1 179 ? -1.530 0.177 71.210 1.00 14.46 203 ALA A N 1
ATOM 2399 C CA . ALA A 1 179 ? -1.509 0.617 72.594 1.00 14.88 203 ALA A CA 1
ATOM 2400 C C . ALA A 1 179 ? -2.803 1.250 73.080 1.00 15.03 203 ALA A C 1
ATOM 2401 O O . ALA A 1 179 ? -2.925 1.569 74.263 1.00 16.64 203 ALA A O 1
ATOM 2408 N N . GLY A 1 180 ? -3.755 1.445 72.177 1.00 13.31 204 GLY A N 1
ATOM 2409 C CA . GLY A 1 180 ? -5.061 2.002 72.503 1.00 14.14 204 GLY A CA 1
ATOM 2410 C C . GLY A 1 180 ? -5.192 3.493 72.279 1.00 15.28 204 GLY A C 1
ATOM 2411 O O . GLY A 1 180 ? -6.131 4.108 72.797 1.00 16.59 204 GLY A O 1
ATOM 2415 N N . ILE A 1 181 ? -4.250 4.064 71.539 1.00 14.28 205 ILE A N 1
ATOM 2416 C CA . ILE A 1 181 ? -4.236 5.495 71.258 1.00 12.87 205 ILE A CA 1
ATOM 2417 C C . ILE A 1 181 ? -4.641 5.747 69.802 1.00 13.35 205 ILE A C 1
ATOM 2418 O O . ILE A 1 181 ? -4.189 5.056 68.901 1.00 16.66 205 ILE A O 1
ATOM 2434 N N . ASN A 1 182 ? -5.474 6.755 69.566 1.00 12.47 206 ASN A N 1
ATOM 2435 C CA . ASN A 1 182 ? -5.823 7.157 68.214 1.00 11.83 206 ASN A CA 1
ATOM 2436 C C . ASN A 1 182 ? -4.581 7.706 67.533 1.00 10.82 206 ASN A C 1
ATOM 2437 O O . ASN A 1 182 ? -4.049 8.699 68.001 1.00 11.44 206 ASN A O 1
ATOM 2448 N N . PRO A 1 183 ? -4.101 7.070 66.454 1.00 10.24 207 PRO A N 1
ATOM 2449 C CA . PRO A 1 183 ? -2.823 7.527 65.883 1.00 9.61 207 PRO A CA 1
ATOM 2450 C C . PRO A 1 183 ? -2.889 8.899 65.220 1.00 9.26 207 PRO A C 1
ATOM 2451 O O . PRO A 1 183 ? -1.975 9.706 65.407 1.00 9.84 207 PRO A O 1
ATOM 2462 N N . VAL A 1 184 ? -3.947 9.154 64.458 1.00 9.69 208 VAL A N 1
ATOM 2463 C CA . VAL A 1 184 ? -4.015 10.318 63.568 1.00 8.68 208 VAL A CA 1
ATOM 2464 C C . VAL A 1 184 ? -5.302 11.092 63.756 1.00 10.12 208 VAL A C 1
ATOM 2465 O O . VAL A 1 184 ? -6.396 10.511 63.692 1.00 11.45 208 VAL A O 1
ATOM 2478 N N . GLN A 1 185 ? -5.189 12.388 63.986 1.00 11.01 209 GLN A N 1
ATOM 2479 C CA . GLN A 1 185 ? -6.364 13.276 63.977 1.00 12.30 209 GLN A CA 1
ATOM 2480 C C . GLN A 1 185 ? -6.536 13.922 62.613 1.00 13.35 209 GLN A C 1
ATOM 2481 O O . GLN A 1 185 ? -5.735 14.790 62.197 1.00 12.75 209 GLN A O 1
ATOM 2495 N N . ALA A 1 186 ? -7.590 13.528 61.926 1.00 13.05 210 ALA A N 1
ATOM 2496 C CA . ALA A 1 186 ? -7.965 14.122 60.642 1.00 14.18 210 ALA A CA 1
ATOM 2497 C C . ALA A 1 186 ? -8.865 15.328 60.865 1.00 14.55 210 ALA A C 1
ATOM 2498 O O . ALA A 1 186 ? -9.498 15.461 61.906 1.00 17.17 210 ALA A O 1
ATOM 2505 N N . THR A 1 187 ? -8.960 16.188 59.862 1.00 14.58 211 THR A N 1
ATOM 2506 C CA . THR A 1 187 ? -9.769 17.395 59.918 1.00 14.66 211 THR A CA 1
ATOM 2507 C C . THR A 1 187 ? -10.411 17.633 58.561 1.00 16.12 211 THR A C 1
ATOM 2508 O O . THR A 1 187 ? -10.427 18.741 58.008 1.00 15.49 211 THR A O 1
ATOM 2519 N N . LEU A 1 188 ? -11.047 16.599 58.045 1.00 17.62 212 LEU A N 1
ATOM 2520 C CA . LEU A 1 188 ? -11.462 16.638 56.664 1.00 22.16 212 LEU A CA 1
ATOM 2521 C C . LEU A 1 188 ? -12.573 17.647 56.369 1.00 22.84 212 LEU A C 1
ATOM 2522 O O . LEU A 1 188 ? -12.695 18.087 55.216 1.00 25.77 212 LEU A O 1
ATOM 2538 N N . ALA A 1 189 ? -13.366 18.024 57.372 1.00 20.63 213 ALA A N 1
ATOM 2539 C CA . ALA A 1 189 ? -14.459 18.951 57.097 1.00 22.04 213 ALA A CA 1
ATOM 2540 C C . ALA A 1 189 ? -13.938 20.291 56.572 1.00 22.89 213 ALA A C 1
ATOM 2541 O O . ALA A 1 189 ? -14.680 21.053 55.952 1.00 24.89 213 ALA A O 1
ATOM 2548 N N . ASP A 1 190 ? -12.659 20.582 56.831 1.00 21.05 214 ASP A N 1
ATOM 2549 C CA . ASP A 1 190 ? -11.998 21.752 56.245 1.00 20.49 214 ASP A CA 1
ATOM 2550 C C . ASP A 1 190 ? -11.037 21.282 55.168 1.00 17.69 214 ASP A C 1
ATOM 2551 O O . ASP A 1 190 ? -9.924 20.826 55.446 1.00 17.25 214 ASP A O 1
ATOM 2560 N N . ALA A 1 191 ? -11.483 21.392 53.927 1.00 18.77 215 ALA A N 1
ATOM 2561 C CA . ALA A 1 191 ? -10.849 20.682 52.816 1.00 17.25 215 ALA A CA 1
ATOM 2562 C C . ALA A 1 191 ? -9.377 21.030 52.629 1.00 15.74 215 ALA A C 1
ATOM 2563 O O . ALA A 1 191 ? -8.578 20.179 52.240 1.00 15.09 215 ALA A O 1
ATOM 2570 N N . TRP A 1 192 ? -9.021 22.278 52.897 1.00 14.63 216 TRP A N 1
ATOM 2571 C CA . TRP A 1 192 ? -7.643 22.712 52.693 1.00 12.71 216 TRP A CA 1
ATOM 2572 C C . TRP A 1 192 ? -6.666 21.874 53.525 1.00 11.44 216 TRP A C 1
ATOM 2573 O O . TRP A 1 192 ? -5.494 21.669 53.118 1.00 11.44 216 TRP A O 1
ATOM 2594 N N . THR A 1 193 ? -7.129 21.358 54.666 1.00 10.64 217 THR A N 1
ATOM 2595 C CA . THR A 1 193 ? -6.225 20.595 55.522 1.00 10.38 217 THR A CA 1
ATOM 2596 C C . THR A 1 193 ? -5.759 19.280 54.864 1.00 10.21 217 THR A C 1
ATOM 2597 O O . THR A 1 193 ? -4.698 18.758 55.247 1.00 10.17 217 THR A O 1
ATOM 2608 N N . THR A 1 194 ? -6.539 18.752 53.904 1.00 10.89 218 THR A N 1
ATOM 2609 C CA . THR A 1 194 ? -6.120 17.540 53.204 1.00 10.39 218 THR A CA 1
ATOM 2610 C C . THR A 1 194 ? -4.937 17.777 52.284 1.00 9.83 218 THR A C 1
ATOM 2611 O O . THR A 1 194 ? -4.259 16.847 51.856 1.00 10.35 218 THR A O 1
ATOM 2622 N N . GLN A 1 195 ? -4.642 19.042 51.993 1.00 8.96 219 GLN A N 1
ATOM 2623 C CA . GLN A 1 195 ? -3.497 19.371 51.148 1.00 9.41 219 GLN A CA 1
ATOM 2624 C C . GLN A 1 195 ? -2.205 19.231 51.889 1.00 9.17 219 GLN A C 1
ATOM 2625 O O . GLN A 1 195 ? -1.154 19.114 51.258 1.00 9.70 219 GLN A O 1
ATOM 2639 N N . ALA A 1 196 ? -2.246 19.233 53.224 1.00 8.08 220 ALA A N 1
ATOM 2640 C CA . ALA A 1 196 ? -1.001 19.219 53.972 1.00 8.99 220 ALA A CA 1
ATOM 2641 C C . ALA A 1 196 ? -0.240 17.888 53.799 1.00 8.53 220 ALA A C 1
ATOM 2642 O O . ALA A 1 196 ? 0.937 17.919 53.468 1.00 8.12 220 ALA A O 1
ATOM 2649 N N . PRO A 1 197 ? -0.899 16.732 53.990 1.00 8.03 221 PRO A N 1
ATOM 2650 C CA . PRO A 1 197 ? -0.123 15.501 53.809 1.00 8.06 221 PRO A CA 1
ATOM 2651 C C . PRO A 1 197 ? 0.337 15.295 52.369 1.00 8.39 221 PRO A C 1
ATOM 2652 O O . PRO A 1 197 ? 1.434 14.767 52.131 1.00 8.73 221 PRO A O 1
ATOM 2663 N N . LEU A 1 198 ? -0.491 15.674 51.409 1.00 7.87 222 LEU A N 1
ATOM 2664 C CA . LEU A 1 198 ? -0.106 15.538 49.995 1.00 7.52 222 LEU A CA 1
ATOM 2665 C C . LEU A 1 198 ? 1.176 16.349 49.779 1.00 7.46 222 LEU A C 1
ATOM 2666 O O . LEU A 1 198 ? 2.145 15.858 49.180 1.00 8.80 222 LEU A O 1
ATOM 2682 N N . ALA A 1 199 ? 1.191 17.582 50.255 1.00 7.79 223 ALA A N 1
ATOM 2683 C CA . ALA A 1 199 ? 2.363 18.426 50.054 1.00 7.38 223 ALA A CA 1
ATOM 2684 C C . ALA A 1 199 ? 3.573 17.877 50.809 1.00 7.61 223 ALA A C 1
ATOM 2685 O O . ALA A 1 199 ? 4.696 17.951 50.315 1.00 8.36 223 ALA A O 1
ATOM 2692 N N . SER A 1 200 ? 3.367 17.383 52.027 1.00 7.74 224 SER A N 1
ATOM 2693 C CA . SER A 1 200 ? 4.480 16.830 52.794 1.00 7.63 224 SER A CA 1
ATOM 2694 C C . SER A 1 200 ? 5.095 15.660 52.026 1.00 7.74 224 SER A C 1
ATOM 2695 O O . SER A 1 200 ? 6.313 15.565 51.860 1.00 8.33 224 SER A O 1
ATOM 2703 N N . LEU A 1 201 ? 4.252 14.741 51.553 1.00 8.03 225 LEU A N 1
ATOM 2704 C CA . LEU A 1 201 ? 4.753 13.548 50.871 1.00 7.77 225 LEU A CA 1
ATOM 2705 C C . LEU A 1 201 ? 5.352 13.879 49.493 1.00 8.37 225 LEU A C 1
ATOM 2706 O O . LEU A 1 201 ? 6.428 13.390 49.133 1.00 8.72 225 LEU A O 1
ATOM 2722 N N . ALA A 1 202 ? 4.681 14.741 48.742 1.00 7.56 226 ALA A N 1
ATOM 2723 C CA . ALA A 1 202 ? 5.159 15.130 47.424 1.00 9.89 226 ALA A CA 1
ATOM 2724 C C . ALA A 1 202 ? 6.527 15.852 47.496 1.00 8.70 226 ALA A C 1
ATOM 2725 O O . ALA A 1 202 ? 7.314 15.809 46.567 1.00 10.47 226 ALA A O 1
ATOM 2732 N N . GLY A 1 203 ? 6.795 16.533 48.606 1.00 8.54 227 GLY A N 1
ATOM 2733 C CA . GLY A 1 203 ? 8.076 17.222 48.778 1.00 9.03 227 GLY A CA 1
ATOM 2734 C C . GLY A 1 203 ? 9.257 16.299 48.544 1.00 8.80 227 GLY A C 1
ATOM 2735 O O . GLY A 1 203 ? 10.250 16.664 47.917 1.00 10.08 227 GLY A O 1
ATOM 2739 N N . THR A 1 204 ? 9.155 15.087 49.037 1.00 8.90 228 THR A N 1
ATOM 2740 C CA . THR A 1 204 ? 10.197 14.094 48.823 1.00 8.75 228 THR A CA 1
ATOM 2741 C C . THR A 1 204 ? 10.026 13.300 47.516 1.00 9.45 228 THR A C 1
ATOM 2742 O O . THR A 1 204 ? 11.000 12.981 46.846 1.00 12.00 228 THR A O 1
ATOM 2753 N N . LEU A 1 205 ? 8.779 12.993 47.172 1.00 9.08 229 LEU A N 1
ATOM 2754 C CA . LEU A 1 205 ? 8.532 12.104 46.039 1.00 10.59 229 LEU A CA 1
ATOM 2755 C C . LEU A 1 205 ? 8.576 12.768 44.670 1.00 11.02 229 LEU A C 1
ATOM 2756 O O . LEU A 1 205 ? 8.868 12.120 43.675 1.00 16.02 229 LEU A O 1
ATOM 2772 N N . VAL A 1 206 ? 8.298 14.059 44.599 1.00 9.78 230 VAL A N 1
ATOM 2773 C CA . VAL A 1 206 ? 8.093 14.738 43.318 1.00 11.50 230 VAL A CA 1
ATOM 2774 C C . VAL A 1 206 ? 8.944 16.002 43.223 1.00 11.56 230 VAL A C 1
ATOM 2775 O O . VAL A 1 206 ? 8.610 17.011 43.795 1.00 11.28 230 VAL A O 1
ATOM 2788 N N . PRO A 1 207 ? 10.059 15.953 42.477 1.00 13.58 231 PRO A N 1
ATOM 2789 C CA . PRO A 1 207 ? 10.848 17.180 42.278 1.00 13.63 231 PRO A CA 1
ATOM 2790 C C . PRO A 1 207 ? 10.044 18.291 41.614 1.00 12.56 231 PRO A C 1
ATOM 2791 O O . PRO A 1 207 ? 9.156 18.017 40.788 1.00 13.59 231 PRO A O 1
ATOM 2802 N N . GLU A 1 208 ? 10.305 19.541 41.992 1.00 13.89 232 GLU A N 1
ATOM 2803 C CA . GLU A 1 208 ? 9.509 20.651 41.456 1.00 15.72 232 GLU A CA 1
ATOM 2804 C C . GLU A 1 208 ? 9.624 20.775 39.931 1.00 14.74 232 GLU A C 1
ATOM 2805 O O . GLU A 1 208 ? 8.692 21.265 39.286 1.00 15.85 232 GLU A O 1
ATOM 2817 N N . SER A 1 209 ? 10.726 20.285 39.363 1.00 15.56 233 SER A N 1
ATOM 2818 C CA . SER A 1 209 ? 10.902 20.280 37.915 1.00 17.23 233 SER A CA 1
ATOM 2819 C C . SER A 1 209 ? 9.804 19.476 37.203 1.00 17.63 233 SER A C 1
ATOM 2820 O O . SER A 1 209 ? 9.485 19.738 36.047 1.00 19.30 233 SER A O 1
ATOM 2828 N N . GLU A 1 210 ? 9.206 18.503 37.876 1.00 15.45 234 GLU A N 1
ATOM 2829 C CA . GLU A 1 210 ? 8.135 17.724 37.245 1.00 14.77 234 GLU A CA 1
ATOM 2830 C C . GLU A 1 210 ? 6.922 18.559 36.862 1.00 14.57 234 GLU A C 1
ATOM 2831 O O . GLU A 1 210 ? 6.185 18.179 35.949 1.00 14.95 234 GLU A O 1
ATOM 2843 N N . TYR A 1 211 ? 6.671 19.671 37.553 1.00 13.59 235 TYR A N 1
ATOM 2844 C CA . TYR A 1 211 ? 5.524 20.512 37.208 1.00 12.74 235 TYR A CA 1
ATOM 2845 C C . TYR A 1 211 ? 5.707 21.215 35.862 1.00 13.39 235 TYR A C 1
ATOM 2846 O O . TYR A 1 211 ? 4.743 21.428 35.167 1.00 13.31 235 TYR A O 1
ATOM 2864 N N . ALA A 1 212 ? 6.934 21.533 35.485 1.00 14.55 236 ALA A N 1
ATOM 2865 C CA . ALA A 1 212 ? 7.184 22.052 34.148 1.00 15.23 236 ALA A CA 1
ATOM 2866 C C . ALA A 1 212 ? 6.922 20.980 33.085 1.00 15.55 236 ALA A C 1
ATOM 2867 O O . ALA A 1 212 ? 6.387 21.279 32.029 1.00 16.98 236 ALA A O 1
ATOM 2874 N N . ALA A 1 213 ? 7.334 19.746 33.367 1.00 16.25 237 ALA A N 1
ATOM 2875 C CA . ALA A 1 213 ? 7.085 18.630 32.468 1.00 17.93 237 ALA A CA 1
ATOM 2876 C C . ALA A 1 213 ? 5.585 18.344 32.356 1.00 18.12 237 ALA A C 1
ATOM 2877 O O . ALA A 1 213 ? 5.070 17.992 31.299 1.00 19.44 237 ALA A O 1
ATOM 2884 N N . LEU A 1 214 ? 4.891 18.506 33.467 1.00 16.87 238 LEU A N 1
ATOM 2885 C CA . LEU A 1 214 ? 3.457 18.357 33.495 1.00 17.41 238 LEU A CA 1
ATOM 2886 C C . LEU A 1 214 ? 2.780 19.376 32.581 1.00 18.14 238 LEU A C 1
ATOM 2887 O O . LEU A 1 214 ? 1.858 19.049 31.828 1.00 18.18 238 LEU A O 1
ATOM 2903 N N . LYS A 1 215 ? 3.249 20.613 32.637 1.00 16.62 239 LYS A N 1
ATOM 2904 C CA . LYS A 1 215 ? 2.661 21.673 31.829 1.00 18.53 239 LYS A CA 1
ATOM 2905 C C . LYS A 1 215 ? 2.879 21.384 30.351 1.00 19.79 239 LYS A C 1
ATOM 2906 O O . LYS A 1 215 ? 1.967 21.563 29.560 1.00 23.80 239 LYS A O 1
ATOM 2925 N N . SER A 1 216 ? 4.054 20.893 29.979 1.00 20.12 240 SER A N 1
ATOM 2926 C CA . SER A 1 216 ? 4.344 20.613 28.576 1.00 24.80 240 SER A CA 1
ATOM 2927 C C . SER A 1 216 ? 3.828 19.262 28.056 1.00 26.78 240 SER A C 1
ATOM 2928 O O . SER A 1 216 ? 3.927 18.981 26.856 1.00 27.87 240 SER A O 1
ATOM 2936 N N . GLY A 1 217 ? 3.297 18.430 28.951 1.00 26.29 241 GLY A N 1
ATOM 2937 C CA . GLY A 1 217 ? 2.686 17.163 28.579 1.00 24.52 241 GLY A CA 1
ATOM 2938 C C . GLY A 1 217 ? 3.687 16.027 28.530 1.00 23.66 241 GLY A C 1
ATOM 2939 O O . GLY A 1 217 ? 3.386 14.967 27.979 1.00 25.13 241 GLY A O 1
ATOM 2943 N N . ASP A 1 218 ? 4.878 16.243 29.071 1.00 23.20 242 ASP A N 1
ATOM 2944 C CA . ASP A 1 218 ? 5.910 15.214 29.118 1.00 23.64 242 ASP A CA 1
ATOM 2945 C C . ASP A 1 218 ? 5.748 14.283 30.316 1.00 20.78 242 ASP A C 1
ATOM 2946 O O . ASP A 1 218 ? 6.382 13.235 30.350 1.00 22.01 242 ASP A O 1
ATOM 2955 N N . THR A 1 219 ? 4.895 14.644 31.274 1.00 18.18 243 THR A N 1
ATOM 2956 C CA . THR A 1 219 ? 4.462 13.690 32.285 1.00 17.98 243 THR A CA 1
ATOM 2957 C C . THR A 1 219 ? 3.018 13.967 32.623 1.00 15.85 243 THR A C 1
ATOM 2958 O O . THR A 1 219 ? 2.427 14.900 32.080 1.00 15.26 243 THR A O 1
ATOM 2969 N N . THR A 1 220 ? 2.463 13.156 33.516 1.00 14.71 244 THR A N 1
ATOM 2970 C CA . THR A 1 220 ? 1.068 13.217 33.890 1.00 13.66 244 THR A CA 1
ATOM 2971 C C . THR A 1 220 ? 0.887 13.050 35.388 1.00 12.58 244 THR A C 1
ATOM 2972 O O . THR A 1 220 ? 1.780 12.584 36.082 1.00 12.85 244 THR A O 1
ATOM 2983 N N . PHE A 1 221 ? -0.288 13.422 35.886 1.00 11.27 245 PHE A N 1
ATOM 2984 C CA . PHE A 1 221 ? -0.585 13.196 37.292 1.00 11.60 245 PHE A CA 1
ATOM 2985 C C . PHE A 1 221 ? -0.512 11.731 37.663 1.00 10.28 245 PHE A C 1
ATOM 2986 O O . PHE A 1 221 ? -0.063 11.392 38.745 1.00 11.56 245 PHE A O 1
ATOM 3003 N N . LYS A 1 222 ? -0.930 10.850 36.763 1.00 12.46 246 LYS A N 1
ATOM 3004 C CA . LYS A 1 222 ? -0.840 9.418 37.049 1.00 12.57 246 LYS A CA 1
ATOM 3005 C C . LYS A 1 222 ? 0.605 9.014 37.384 1.00 13.32 246 LYS A C 1
ATOM 3006 O O . LYS A 1 222 ? 0.848 8.255 38.323 1.00 14.66 246 LYS A O 1
ATOM 3025 N N . GLN A 1 223 ? 1.567 9.569 36.643 1.00 13.01 247 GLN A N 1
ATOM 3026 C CA . GLN A 1 223 ? 2.963 9.245 36.856 1.00 13.61 247 GLN A CA 1
ATOM 3027 C C . GLN A 1 223 ? 3.547 9.870 38.116 1.00 14.07 247 GLN A C 1
ATOM 3028 O O . GLN A 1 223 ? 4.427 9.257 38.749 1.00 18.22 247 GLN A O 1
ATOM 3042 N N . ILE A 1 224 ? 3.118 11.076 38.491 1.00 12.33 248 ILE A N 1
ATOM 3043 C CA . ILE A 1 224 ? 3.783 11.780 39.580 1.00 11.21 248 ILE A CA 1
ATOM 3044 C C . ILE A 1 224 ? 3.014 11.797 40.905 1.00 11.37 248 ILE A C 1
ATOM 3045 O O . ILE A 1 224 ? 3.622 11.850 41.967 1.00 11.64 248 ILE A O 1
ATOM 3061 N N . TRP A 1 225 ? 1.684 11.734 40.868 1.00 9.88 249 TRP A N 1
ATOM 3062 C CA . TRP A 1 225 ? 0.921 11.876 42.106 1.00 10.16 249 TRP A CA 1
ATOM 3063 C C . TRP A 1 225 ? 0.210 10.602 42.568 1.00 10.31 249 TRP A C 1
ATOM 3064 O O . TRP A 1 225 ? -0.406 10.606 43.617 1.00 12.09 249 TRP A O 1
ATOM 3085 N N . THR A 1 226 ? 0.356 9.490 41.859 1.00 10.71 250 THR A N 1
ATOM 3086 C CA . THR A 1 226 ? -0.243 8.244 42.337 1.00 12.36 250 THR A CA 1
ATOM 3087 C C . THR A 1 226 ? 0.331 7.811 43.666 1.00 11.52 250 THR A C 1
ATOM 3088 O O . THR A 1 226 ? -0.416 7.510 44.598 1.00 12.36 250 THR A O 1
ATOM 3099 N N . GLU A 1 227 ? 1.651 7.832 43.792 1.00 13.17 251 GLU A N 1
ATOM 3100 C CA . GLU A 1 227 ? 2.271 7.364 45.028 1.00 13.24 251 GLU A CA 1
ATOM 3101 C C . GLU A 1 227 ? 1.971 8.310 46.202 1.00 12.72 251 GLU A C 1
ATOM 3102 O O . GLU A 1 227 ? 1.588 7.833 47.288 1.00 12.97 251 GLU A O 1
ATOM 3114 N N . PRO A 1 228 ? 2.055 9.646 45.994 1.00 12.03 252 PRO A N 1
ATOM 3115 C CA . PRO A 1 228 ? 1.653 10.536 47.092 1.00 12.52 252 PRO A CA 1
ATOM 3116 C C . PRO A 1 228 ? 0.212 10.330 47.536 1.00 11.71 252 PRO A C 1
ATOM 3117 O O . PRO A 1 228 ? -0.037 10.285 48.750 1.00 10.56 252 PRO A O 1
ATOM 3128 N N . ILE A 1 229 ? -0.735 10.189 46.612 1.00 11.51 253 ILE A N 1
ATOM 3129 C CA . ILE A 1 229 ? -2.132 10.021 47.034 1.00 11.37 253 ILE A CA 1
ATOM 3130 C C . ILE A 1 229 ? -2.370 8.661 47.706 1.00 9.46 253 ILE A C 1
ATOM 3131 O O . ILE A 1 229 ? -3.093 8.556 48.704 1.00 10.34 253 ILE A O 1
ATOM 3147 N N . GLU A 1 230 ? -1.723 7.612 47.207 1.00 11.19 254 GLU A N 1
ATOM 3148 C CA . GLU A 1 230 ? -1.828 6.284 47.842 1.00 10.68 254 GLU A CA 1
ATOM 3149 C C . GLU A 1 230 ? -1.339 6.351 49.281 1.00 9.27 254 GLU A C 1
ATOM 3150 O O . GLU A 1 230 ? -1.957 5.810 50.199 1.00 11.92 254 GLU A O 1
ATOM 3162 N N . LYS A 1 231 ? -0.223 7.038 49.516 1.00 9.74 255 LYS A N 1
ATOM 3163 C CA . LYS A 1 231 ? 0.320 7.143 50.850 1.00 9.37 255 LYS A CA 1
ATOM 3164 C C . LYS A 1 231 ? -0.531 8.043 51.746 1.00 9.48 255 LYS A C 1
ATOM 3165 O O . LYS A 1 231 ? -0.674 7.776 52.935 1.00 11.31 255 LYS A O 1
ATOM 3184 N N . GLU A 1 232 ? -1.148 9.080 51.182 1.00 8.89 256 GLU A N 1
ATOM 3185 C CA . GLU A 1 232 ? -2.086 9.896 51.974 1.00 9.34 256 GLU A CA 1
ATOM 3186 C C . GLU A 1 232 ? -3.314 9.081 52.408 1.00 9.98 256 GLU A C 1
ATOM 3187 O O . GLU A 1 232 ? -3.759 9.176 53.538 1.00 11.34 256 GLU A O 1
ATOM 3199 N N . ILE A 1 233 ? -3.827 8.284 51.503 1.00 10.77 257 ILE A N 1
ATOM 3200 C CA . ILE A 1 233 ? -4.942 7.402 51.853 1.00 11.29 257 ILE A CA 1
ATOM 3201 C C . ILE A 1 233 ? -4.528 6.426 52.977 1.00 13.03 257 ILE A C 1
ATOM 3202 O O . ILE A 1 233 ? -5.298 6.188 53.929 1.00 14.36 257 ILE A O 1
ATOM 3218 N N . GLU A 1 234 ? -3.315 5.876 52.865 1.00 12.28 258 GLU A N 1
ATOM 3219 C CA . GLU A 1 234 ? -2.806 4.953 53.877 1.00 12.89 258 GLU A CA 1
ATOM 3220 C C . GLU A 1 234 ? -2.691 5.652 55.235 1.00 12.36 258 GLU A C 1
ATOM 3221 O O . GLU A 1 234 ? -3.111 5.112 56.269 1.00 14.42 258 GLU A O 1
ATOM 3233 N N . LEU A 1 235 ? -2.101 6.846 55.246 1.00 10.85 259 LEU A N 1
ATOM 3234 C CA . LEU A 1 235 ? -2.017 7.653 56.461 1.00 10.57 259 LEU A CA 1
ATOM 3235 C C . LEU A 1 235 ? -3.378 7.751 57.167 1.00 10.50 259 LEU A C 1
ATOM 3236 O O . LEU A 1 235 ? -3.473 7.523 58.386 1.00 10.40 259 LEU A O 1
ATOM 3252 N N . PHE A 1 236 ? -4.435 8.088 56.432 1.00 10.78 260 PHE A N 1
ATOM 3253 C CA . PHE A 1 236 ? -5.713 8.314 57.052 1.00 10.94 260 PHE A CA 1
ATOM 3254 C C . PHE A 1 236 ? -6.466 7.044 57.379 1.00 12.12 260 PHE A C 1
ATOM 3255 O O . PHE A 1 236 ? -7.438 7.090 58.114 1.00 13.96 260 PHE A O 1
ATOM 3272 N N . LYS A 1 237 ? -5.950 5.885 56.989 1.00 13.21 261 LYS A N 1
ATOM 3273 C CA . LYS A 1 237 ? -6.495 4.645 57.548 1.00 15.00 261 LYS A CA 1
ATOM 3274 C C . LYS A 1 237 ? -6.163 4.518 59.034 1.00 13.10 261 LYS A C 1
ATOM 3275 O O . LYS A 1 237 ? -6.790 3.741 59.740 1.00 15.92 261 LYS A O 1
ATOM 3294 N N . TYR A 1 238 ? -5.193 5.298 59.509 1.00 11.88 262 TYR A N 1
ATOM 3295 C CA . TYR A 1 238 ? -4.823 5.298 60.928 1.00 9.85 262 TYR A CA 1
ATOM 3296 C C . TYR A 1 238 ? -5.507 6.437 61.702 1.00 10.91 262 TYR A C 1
ATOM 3297 O O . TYR A 1 238 ? -5.155 6.715 62.847 1.00 11.44 262 TYR A O 1
ATOM 3315 N N . ALA A 1 239 ? -6.478 7.087 61.069 1.00 11.38 263 ALA A N 1
ATOM 3316 C CA . ALA A 1 239 ? -7.335 8.019 61.767 1.00 12.18 263 ALA A CA 1
ATOM 3317 C C . ALA A 1 239 ? -8.489 7.187 62.326 1.00 13.81 263 ALA A C 1
ATOM 3318 O O . ALA A 1 239 ? -9.400 6.794 61.595 1.00 16.86 263 ALA A O 1
ATOM 3325 N N . ASP A 1 240 ? -8.417 6.880 63.611 1.00 14.39 264 ASP A N 1
ATOM 3326 C CA . ASP A 1 240 ? -9.348 5.938 64.245 1.00 16.99 264 ASP A CA 1
ATOM 3327 C C . ASP A 1 240 ? -10.511 6.640 64.951 1.00 20.00 264 ASP A C 1
ATOM 3328 O O . ASP A 1 240 ? -11.319 5.982 65.622 1.00 24.58 264 ASP A O 1
ATOM 3337 N N . SER A 1 241 ? -10.640 7.947 64.760 1.00 19.96 265 SER A N 1
ATOM 3338 C CA . SER A 1 241 ? -11.812 8.692 65.174 1.00 22.59 265 SER A CA 1
ATOM 3339 C C . SER A 1 241 ? -12.472 9.274 63.928 1.00 24.12 265 SER A C 1
ATOM 3340 O O . SER A 1 241 ? -11.956 9.114 62.815 1.00 24.64 265 SER A O 1
ATOM 3348 N N . GLU A 1 242 ? -13.574 9.990 64.111 1.00 25.80 266 GLU A N 1
ATOM 3349 C CA . GLU A 1 242 ? -14.349 10.540 62.998 1.00 29.00 266 GLU A CA 1
ATOM 3350 C C . GLU A 1 242 ? -13.476 11.433 62.133 1.00 27.39 266 GLU A C 1
ATOM 3351 O O . GLU A 1 242 ? -12.838 12.331 62.662 1.00 27.35 266 GLU A O 1
ATOM 3363 N N . LYS A 1 243 ? -13.437 11.196 60.820 1.00 26.14 267 LYS A N 1
ATOM 3364 C CA . LYS A 1 243 ? -12.532 11.976 59.954 1.00 26.58 267 LYS A CA 1
ATOM 3365 C C . LYS A 1 243 ? -13.104 13.332 59.558 1.00 24.89 267 LYS A C 1
ATOM 3366 O O . LYS A 1 243 ? -12.345 14.310 59.426 1.00 25.84 267 LYS A O 1
ATOM 3385 N N . GLY A 1 244 ? -14.427 13.421 59.420 1.00 25.34 268 GLY A N 1
ATOM 3386 C CA . GLY A 1 244 ? -15.074 14.616 58.909 1.00 26.16 268 GLY A CA 1
ATOM 3387 C C . GLY A 1 244 ? -15.363 15.643 59.979 1.00 25.38 268 GLY A C 1
ATOM 3388 O O . GLY A 1 244 ? -16.504 16.071 60.129 1.00 27.94 268 GLY A O 1
ATOM 3392 N N . VAL A 1 245 ? -14.341 16.007 60.750 1.00 23.72 269 VAL A N 1
ATOM 3393 C CA . VAL A 1 245 ? -14.435 17.099 61.715 1.00 21.93 269 VAL A CA 1
ATOM 3394 C C . VAL A 1 245 ? -13.648 18.295 61.195 1.00 18.61 269 VAL A C 1
ATOM 3395 O O . VAL A 1 245 ? -12.851 18.185 60.241 1.00 17.49 269 VAL A O 1
ATOM 3408 N N . THR A 1 246 ? -13.900 19.442 61.808 1.00 17.86 270 THR A N 1
ATOM 3409 C CA . THR A 1 246 ? -13.286 20.686 61.380 1.00 17.68 270 THR A CA 1
ATOM 3410 C C . THR A 1 246 ? -11.858 20.836 61.901 1.00 16.00 270 THR A C 1
ATOM 3411 O O . THR A 1 246 ? -11.405 20.124 62.804 1.00 16.50 270 THR A O 1
ATOM 3422 N N . TYR A 1 247 ? -11.143 21.753 61.270 1.00 15.28 271 TYR A N 1
ATOM 3423 C CA . TYR A 1 247 ? -9.806 22.138 61.717 1.00 13.77 271 TYR A CA 1
ATOM 3424 C C . TYR A 1 247 ? -9.797 22.503 63.195 1.00 14.42 271 TYR A C 1
ATOM 3425 O O . TYR A 1 247 ? -8.956 22.023 63.962 1.00 15.00 271 TYR A O 1
ATOM 3443 N N . GLN A 1 248 ? -10.746 23.333 63.612 1.00 16.83 272 GLN A N 1
ATOM 3444 C CA . GLN A 1 248 ? -10.828 23.738 64.995 1.00 20.38 272 GLN A CA 1
ATOM 3445 C C . GLN A 1 248 ? -11.095 22.556 65.903 1.00 19.31 272 GLN A C 1
ATOM 3446 O O . GLN A 1 248 ? -10.468 22.430 66.948 1.00 19.93 272 GLN A O 1
ATOM 3460 N N . GLN A 1 249 ? -12.005 21.680 65.507 1.00 19.03 273 GLN A N 1
ATOM 3461 C CA . GLN A 1 249 ? -12.307 20.518 66.335 1.00 20.64 273 GLN A CA 1
ATOM 3462 C C . GLN A 1 249 ? -11.117 19.579 66.455 1.00 18.42 273 GLN A C 1
ATOM 3463 O O . GLN A 1 249 ? -10.846 19.036 67.523 1.00 18.23 273 GLN A O 1
ATOM 3477 N N . GLY A 1 250 ? -10.411 19.375 65.339 1.00 16.63 274 GLY A N 1
ATOM 3478 C CA . GLY A 1 250 ? -9.254 18.498 65.365 1.00 15.18 274 GLY A CA 1
ATOM 3479 C C . GLY A 1 250 ? -8.133 19.033 66.216 1.00 14.86 274 GLY A C 1
ATOM 3480 O O . GLY A 1 250 ? -7.494 18.278 66.959 1.00 16.16 274 GLY A O 1
ATOM 3484 N N . THR A 1 251 ? -7.861 20.333 66.101 1.00 13.96 275 THR A N 1
ATOM 3485 C CA . THR A 1 251 ? -6.777 20.884 66.910 1.00 13.91 275 THR A CA 1
ATOM 3486 C C . THR A 1 251 ? -7.144 20.885 68.406 1.00 15.02 275 THR A C 1
ATOM 3487 O O . THR A 1 251 ? -6.277 20.677 69.268 1.00 16.76 275 THR A O 1
ATOM 3498 N N . GLN A 1 252 ? -8.413 21.125 68.704 1.00 16.93 276 GLN A N 1
ATOM 3499 C CA . GLN A 1 252 ? -8.905 20.956 70.075 1.00 18.22 276 GLN A CA 1
ATOM 3500 C C . GLN A 1 252 ? -8.719 19.533 70.597 1.00 18.34 276 GLN A C 1
ATOM 3501 O O . GLN A 1 252 ? -8.220 19.325 71.719 1.00 18.89 276 GLN A O 1
ATOM 3515 N N . ASN A 1 253 ? -9.121 18.548 69.801 1.00 16.23 277 ASN A N 1
ATOM 3516 C CA . ASN A 1 253 ? -8.956 17.142 70.202 1.00 15.80 277 ASN A CA 1
ATOM 3517 C C . ASN A 1 253 ? -7.476 16.829 70.481 1.00 15.69 277 ASN A C 1
ATOM 3518 O O . ASN A 1 253 ? -7.106 16.182 71.477 1.00 17.00 277 ASN A O 1
ATOM 3529 N N . PHE A 1 254 ? -6.623 17.304 69.575 1.00 15.38 278 PHE A N 1
ATOM 3530 C CA . PHE A 1 254 ? -5.206 17.040 69.706 1.00 14.87 278 PHE A CA 1
ATOM 3531 C C . PHE A 1 254 ? -4.672 17.717 70.975 1.00 15.03 278 PHE A C 1
ATOM 3532 O O . PHE A 1 254 ? -3.892 17.118 71.732 1.00 15.13 278 PHE A O 1
ATOM 3549 N N . ALA A 1 255 ? -5.087 18.956 71.214 1.00 16.28 279 ALA A N 1
ATOM 3550 C CA . ALA A 1 255 ? -4.643 19.679 72.388 1.00 16.61 279 ALA A CA 1
ATOM 3551 C C . ALA A 1 255 ? -5.025 18.958 73.677 1.00 18.57 279 ALA A C 1
ATOM 3552 O O . ALA A 1 255 ? -4.315 19.053 74.678 1.00 20.19 279 ALA A O 1
ATOM 3559 N N . LYS A 1 256 ? -6.173 18.279 73.657 1.00 17.86 280 LYS A N 1
ATOM 3560 C CA . LYS A 1 256 ? -6.679 17.581 74.818 1.00 18.97 280 LYS A CA 1
ATOM 3561 C C . LYS A 1 256 ? -6.124 16.155 74.947 1.00 18.53 280 LYS A C 1
ATOM 3562 O O . LYS A 1 256 ? -6.590 15.372 75.775 1.00 21.41 280 LYS A O 1
ATOM 3581 N N . GLY A 1 257 ? -5.146 15.801 74.119 1.00 17.60 281 GLY A N 1
ATOM 3582 C CA . GLY A 1 257 ? -4.400 14.581 74.329 1.00 17.05 281 GLY A CA 1
ATOM 3583 C C . GLY A 1 257 ? -4.954 13.337 73.692 1.00 17.45 281 GLY A C 1
ATOM 3584 O O . GLY A 1 257 ? -4.519 12.240 74.063 1.00 18.74 281 GLY A O 1
ATOM 3588 N N . THR A 1 258 ? -5.897 13.483 72.760 1.00 16.71 282 THR A N 1
ATOM 3589 C CA . THR A 1 258 ? -6.626 12.316 72.252 1.00 17.85 282 THR A CA 1
ATOM 3590 C C . THR A 1 258 ? -6.090 11.717 70.951 1.00 16.70 282 THR A C 1
ATOM 3591 O O . THR A 1 258 ? -6.664 10.758 70.444 1.00 18.87 282 THR A O 1
ATOM 3602 N N . ALA A 1 259 ? -4.985 12.237 70.426 1.00 13.57 283 ALA A N 1
ATOM 3603 C CA . ALA A 1 259 ? -4.374 11.673 69.214 1.00 13.52 283 ALA A CA 1
ATOM 3604 C C . ALA A 1 259 ? -2.867 11.835 69.231 1.00 12.58 283 ALA A C 1
ATOM 3605 O O . ALA A 1 259 ? -2.344 12.847 69.675 1.00 12.88 283 ALA A O 1
ATOM 3612 N N . ALA A 1 260 ? -2.152 10.854 68.710 1.00 10.84 284 ALA A N 1
ATOM 3613 C CA . ALA A 1 260 ? -0.701 10.915 68.729 1.00 11.17 284 ALA A CA 1
ATOM 3614 C C . ALA A 1 260 ? -0.158 11.989 67.803 1.00 9.28 284 ALA A C 1
ATOM 3615 O O . ALA A 1 260 ? 0.782 12.700 68.181 1.00 9.87 284 ALA A O 1
ATOM 3622 N N . ILE A 1 261 ? -0.705 12.084 66.592 1.00 9.26 285 ILE A N 1
ATOM 3623 C CA . ILE A 1 261 ? -0.257 13.085 65.607 1.00 8.85 285 ILE A CA 1
ATOM 3624 C C . ILE A 1 261 ? -1.432 13.792 64.961 1.00 8.55 285 ILE A C 1
ATOM 3625 O O . ILE A 1 261 ? -2.537 13.251 64.874 1.00 9.24 285 ILE A O 1
ATOM 3641 N N . ILE A 1 262 ? -1.160 14.993 64.468 1.00 8.59 286 ILE A N 1
ATOM 3642 C CA . ILE A 1 262 ? -2.077 15.722 63.622 1.00 8.36 286 ILE A CA 1
ATOM 3643 C C . ILE A 1 262 ? -1.244 16.171 62.410 1.00 8.60 286 ILE A C 1
ATOM 3644 O O . ILE A 1 262 ? -0.265 16.887 62.581 1.00 8.79 286 ILE A O 1
ATOM 3660 N N . PRO A 1 263 ? -1.590 15.711 61.197 1.00 7.75 287 PRO A N 1
ATOM 3661 C CA . PRO A 1 263 ? -0.684 15.858 60.053 1.00 8.94 287 PRO A CA 1
ATOM 3662 C C . PRO A 1 263 ? -0.848 17.177 59.314 1.00 9.67 287 PRO A C 1
ATOM 3663 O O . PRO A 1 263 ? -1.188 17.226 58.143 1.00 11.91 287 PRO A O 1
ATOM 3674 N N . LEU A 1 264 ? -0.588 18.237 60.061 1.00 8.93 288 LEU A N 1
ATOM 3675 C CA . LEU A 1 264 ? -0.652 19.591 59.557 1.00 9.47 288 LEU A CA 1
ATOM 3676 C C . LEU A 1 264 ? 0.718 20.236 59.700 1.00 11.22 288 LEU A C 1
ATOM 3677 O O . LEU A 1 264 ? 1.573 19.761 60.466 1.00 12.25 288 LEU A O 1
ATOM 3693 N N . GLY A 1 265 ? 0.884 21.378 59.057 1.00 10.26 289 GLY A N 1
ATOM 3694 C CA . GLY A 1 265 ? 2.121 22.124 59.170 1.00 9.14 289 GLY A CA 1
ATOM 3695 C C . GLY A 1 265 ? 2.241 23.027 60.395 1.00 8.70 289 GLY A C 1
ATOM 3696 O O . GLY A 1 265 ? 1.360 23.070 61.271 1.00 9.82 289 GLY A O 1
ATOM 3700 N N . THR A 1 266 ? 3.339 23.782 60.436 1.00 8.27 290 THR A N 1
ATOM 3701 C CA . THR A 1 266 ? 3.706 24.566 61.610 1.00 8.91 290 THR A CA 1
ATOM 3702 C C . THR A 1 266 ? 2.688 25.643 61.968 1.00 9.56 290 THR A C 1
ATOM 3703 O O . THR A 1 266 ? 2.536 25.991 63.130 1.00 10.88 290 THR A O 1
ATOM 3714 N N . TYR A 1 267 ? 1.982 26.131 60.961 1.00 8.89 291 TYR A N 1
ATOM 3715 C CA . TYR A 1 267 ? 0.952 27.152 61.156 1.00 9.72 291 TYR A CA 1
ATOM 3716 C C . TYR A 1 267 ? -0.132 26.737 62.171 1.00 11.73 291 TYR A C 1
ATOM 3717 O O . TYR A 1 267 ? -0.825 27.600 62.742 1.00 11.75 291 TYR A O 1
ATOM 3735 N N . ALA A 1 268 ? -0.326 25.432 62.348 1.00 10.19 292 ALA A N 1
ATOM 3736 C CA . ALA A 1 268 ? -1.368 24.935 63.253 1.00 11.21 292 ALA A CA 1
ATOM 3737 C C . ALA A 1 268 ? -0.943 24.916 64.730 1.00 9.94 292 ALA A C 1
ATOM 3738 O O . ALA A 1 268 ? -1.795 24.803 65.619 1.00 12.28 292 ALA A O 1
ATOM 3745 N N . ILE A 1 269 ? 0.362 24.979 65.004 1.00 10.89 293 ILE A N 1
ATOM 3746 C CA . ILE A 1 269 ? 0.833 24.907 66.369 1.00 11.08 293 ILE A CA 1
ATOM 3747 C C . ILE A 1 269 ? 0.168 25.934 67.323 1.00 11.97 293 ILE A C 1
ATOM 3748 O O . ILE A 1 269 ? -0.293 25.559 68.377 1.00 13.86 293 ILE A O 1
ATOM 3764 N N . PRO A 1 270 ? 0.113 27.233 66.943 1.00 12.07 294 PRO A N 1
ATOM 3765 C CA . PRO A 1 270 ? -0.481 28.198 67.872 1.00 13.49 294 PRO A CA 1
ATOM 3766 C C . PRO A 1 270 ? -1.948 27.896 68.156 1.00 15.56 294 PRO A C 1
ATOM 3767 O O . PRO A 1 270 ? -2.467 28.191 69.234 1.00 17.49 294 PRO A O 1
ATOM 3778 N N . GLN A 1 271 ? -2.640 27.319 67.188 1.00 16.04 295 GLN A N 1
ATOM 3779 C CA . GLN A 1 271 ? -4.038 27.004 67.401 1.00 16.86 295 GLN A CA 1
ATOM 3780 C C . GLN A 1 271 ? -4.204 25.897 68.431 1.00 17.64 295 GLN A C 1
ATOM 3781 O O . GLN A 1 271 ? -5.145 25.891 69.198 1.00 20.99 295 GLN A O 1
ATOM 3795 N N . ILE A 1 272 ? -3.272 24.974 68.453 1.00 16.97 296 ILE A N 1
ATOM 3796 C CA . ILE A 1 272 ? -3.265 23.923 69.460 1.00 17.04 296 ILE A CA 1
ATOM 3797 C C . ILE A 1 272 ? -2.876 24.481 70.825 1.00 19.18 296 ILE A C 1
ATOM 3798 O O . ILE A 1 272 ? -3.559 24.210 71.812 1.00 20.64 296 ILE A O 1
ATOM 3814 N N . THR A 1 273 ? -1.786 25.241 70.900 1.00 18.98 297 THR A N 1
ATOM 3815 C CA . THR A 1 273 ? -1.287 25.723 72.191 1.00 20.52 297 THR A CA 1
ATOM 3816 C C . THR A 1 273 ? -2.227 26.736 72.831 1.00 23.35 297 THR A C 1
ATOM 3817 O O . THR A 1 273 ? -2.244 26.863 74.038 1.00 24.24 297 THR A O 1
ATOM 3828 N N . MET A 1 274 ? -3.042 27.429 72.053 1.00 24.64 298 MET A N 1
ATOM 3829 C CA . MET A 1 274 ? -3.965 28.360 72.674 1.00 28.13 298 MET A CA 1
ATOM 3830 C C . MET A 1 274 ? -5.026 27.615 73.488 1.00 27.91 298 MET A C 1
ATOM 3831 O O . MET A 1 274 ? -5.605 28.190 74.418 1.00 28.41 298 MET A O 1
ATOM 3845 N N . VAL A 1 275 ? -5.305 26.365 73.118 1.00 27.90 299 VAL A N 1
ATOM 3846 C CA . VAL A 1 275 ? -6.281 25.523 73.825 1.00 27.04 299 VAL A CA 1
ATOM 3847 C C . VAL A 1 275 ? -5.679 24.916 75.073 1.00 26.33 299 VAL A C 1
ATOM 3848 O O . VAL A 1 275 ? -6.327 24.869 76.113 1.00 28.63 299 VAL A O 1
ATOM 3861 N N . ASN A 1 276 ? -4.443 24.435 74.952 1.00 26.24 300 ASN A N 1
ATOM 3862 C CA . ASN A 1 276 ? -3.739 23.848 76.065 1.00 26.77 300 ASN A CA 1
ATOM 3863 C C . ASN A 1 276 ? -2.284 24.337 76.083 1.00 28.13 300 ASN A C 1
ATOM 3864 O O . ASN A 1 276 ? -1.461 23.859 75.313 1.00 26.81 300 ASN A O 1
ATOM 3875 N N . LYS A 1 277 ? -1.987 25.268 76.991 1.00 30.39 301 LYS A N 1
ATOM 3876 C CA . LYS A 1 277 ? -0.635 25.786 77.194 1.00 33.09 301 LYS A CA 1
ATOM 3877 C C . LYS A 1 277 ? 0.384 24.686 77.504 1.00 33.73 301 LYS A C 1
ATOM 3878 O O . LYS A 1 277 ? 1.554 24.811 77.166 1.00 34.36 301 LYS A O 1
ATOM 3897 N N . ASP A 1 278 ? -0.073 23.609 78.136 1.00 33.41 302 ASP A N 1
ATOM 3898 C CA . ASP A 1 278 ? 0.824 22.631 78.758 1.00 32.79 302 ASP A CA 1
ATOM 3899 C C . ASP A 1 278 ? 1.209 21.482 77.830 1.00 29.52 302 ASP A C 1
ATOM 3900 O O . ASP A 1 278 ? 2.104 20.695 78.139 1.00 29.38 302 ASP A O 1
ATOM 3909 N N . ILE A 1 279 ? 0.554 21.374 76.682 1.00 27.37 303 ILE A N 1
ATOM 3910 C CA . ILE A 1 279 ? 0.842 20.236 75.810 1.00 25.66 303 ILE A CA 1
ATOM 3911 C C . ILE A 1 279 ? 2.291 20.295 75.325 1.00 22.87 303 ILE A C 1
ATOM 3912 O O . ILE A 1 279 ? 2.812 21.373 75.027 1.00 23.91 303 ILE A O 1
ATOM 3928 N N . ASP A 1 280 ? 2.946 19.143 75.285 1.00 20.75 304 ASP A N 1
ATOM 3929 C CA . ASP A 1 280 ? 4.363 19.065 74.936 1.00 19.72 304 ASP A CA 1
ATOM 3930 C C . ASP A 1 280 ? 4.434 18.543 73.498 1.00 17.68 304 ASP A C 1
ATOM 3931 O O . ASP A 1 280 ? 4.219 17.366 73.261 1.00 16.32 304 ASP A O 1
ATOM 3940 N N . LEU A 1 281 ? 4.685 19.455 72.560 1.00 17.16 305 LEU A N 1
ATOM 3941 C CA . LEU A 1 281 ? 4.569 19.196 71.130 1.00 16.40 305 LEU A CA 1
ATOM 3942 C C . LEU A 1 281 ? 5.912 19.102 70.457 1.00 13.55 305 LEU A C 1
ATOM 3943 O O . LEU A 1 281 ? 6.851 19.806 70.826 1.00 15.43 305 LEU A O 1
ATOM 3959 N N . GLY A 1 282 ? 5.969 18.250 69.434 1.00 12.57 306 GLY A N 1
ATOM 3960 C CA . GLY A 1 282 ? 7.053 18.232 68.481 1.00 10.65 306 GLY A CA 1
ATOM 3961 C C . GLY A 1 282 ? 6.504 18.427 67.080 1.00 10.14 306 GLY A C 1
ATOM 3962 O O . GLY A 1 282 ? 5.324 18.199 66.806 1.00 9.95 306 GLY A O 1
ATOM 3966 N N . PHE A 1 283 ? 7.384 18.799 66.175 1.00 9.86 307 PHE A N 1
ATOM 3967 C CA . PHE A 1 283 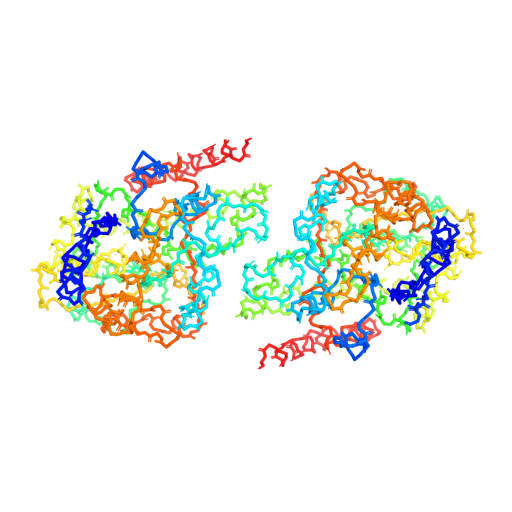? 7.083 18.913 64.752 1.00 9.16 307 PHE A CA 1
ATOM 3968 C C . PHE A 1 283 ? 8.126 18.112 63.986 1.00 9.74 307 PHE A C 1
ATOM 3969 O O . PHE A 1 283 ? 9.319 18.254 64.232 1.00 11.65 307 PHE A O 1
ATOM 3986 N N . ALA A 1 284 ? 7.672 17.309 63.038 1.00 8.67 308 ALA A N 1
ATOM 3987 C CA . ALA A 1 284 ? 8.531 16.392 62.296 1.00 8.73 308 ALA A CA 1
ATOM 3988 C C . ALA A 1 284 ? 8.229 16.420 60.801 1.00 8.51 308 ALA A C 1
ATOM 3989 O O . ALA A 1 284 ? 7.100 16.654 60.371 1.00 8.25 308 ALA A O 1
ATOM 3996 N N . GLN A 1 285 ? 9.242 16.120 60.012 1.00 8.48 309 GLN A N 1
ATOM 3997 C CA . GLN A 1 285 ? 9.066 15.791 58.614 1.00 8.68 309 GLN A CA 1
ATOM 3998 C C . GLN A 1 285 ? 8.337 14.460 58.501 1.00 9.60 309 GLN A C 1
ATOM 3999 O O . GLN A 1 285 ? 8.600 13.536 59.291 1.00 9.82 309 GLN A O 1
ATOM 4013 N N . MET A 1 286 ? 7.444 14.343 57.527 1.00 8.91 310 MET A N 1
ATOM 4014 C CA . MET A 1 286 ? 6.720 13.112 57.259 1.00 8.73 310 MET A CA 1
ATOM 4015 C C . MET A 1 286 ? 7.481 12.338 56.174 1.00 9.48 310 MET A C 1
ATOM 4016 O O . MET A 1 286 ? 7.525 12.762 55.030 1.00 10.17 310 MET A O 1
ATOM 4030 N N . PRO A 1 287 ? 8.137 11.233 56.535 1.00 9.23 311 PRO A N 1
ATOM 4031 C CA . PRO A 1 287 ? 9.039 10.584 55.583 1.00 9.96 311 PRO A CA 1
ATOM 4032 C C . PRO A 1 287 ? 8.244 9.777 54.554 1.00 11.31 311 PRO A C 1
ATOM 4033 O O . PRO A 1 287 ? 7.398 8.975 54.912 1.00 14.72 311 PRO A O 1
ATOM 4044 N N . ALA A 1 288 ? 8.485 10.034 53.282 1.00 10.52 312 ALA A N 1
ATOM 4045 C CA . ALA A 1 288 ? 7.637 9.524 52.216 1.00 10.00 312 ALA A CA 1
ATOM 4046 C C . ALA A 1 288 ? 8.146 8.209 51.623 1.00 10.91 312 ALA A C 1
ATOM 4047 O O . ALA A 1 288 ? 7.384 7.531 50.938 1.00 13.04 312 ALA A O 1
ATOM 4054 N N . THR A 1 289 ? 9.416 7.868 51.862 1.00 10.33 313 THR A N 1
ATOM 4055 C CA . THR A 1 289 ? 10.052 6.705 51.290 1.00 10.84 313 THR A CA 1
ATOM 4056 C C . THR A 1 289 ? 10.902 6.051 52.336 1.00 10.68 313 THR A C 1
ATOM 4057 O O . THR A 1 289 ? 11.001 6.523 53.461 1.00 10.37 313 THR A O 1
ATOM 4068 N N . ASN A 1 290 ? 11.505 4.939 51.948 1.00 10.52 314 ASN A N 1
ATOM 4069 C CA . ASN A 1 290 ? 12.430 4.220 52.796 1.00 10.67 314 ASN A CA 1
ATOM 4070 C C . ASN A 1 290 ? 13.889 4.554 52.508 1.00 11.88 314 ASN A C 1
ATOM 4071 O O . ASN A 1 290 ? 14.797 3.858 52.940 1.00 13.83 314 ASN A O 1
ATOM 4082 N N . ASP A 1 291 ? 14.110 5.668 51.829 1.00 10.19 315 ASP A N 1
ATOM 4083 C CA . ASP A 1 291 ? 15.453 6.204 51.610 1.00 9.51 315 ASP A CA 1
ATOM 4084 C C . ASP A 1 291 ? 15.662 7.313 52.651 1.00 9.20 315 ASP A C 1
ATOM 4085 O O . ASP A 1 291 ? 15.309 8.492 52.446 1.00 9.44 315 ASP A O 1
ATOM 4094 N N . ALA A 1 292 ? 16.184 6.914 53.806 1.00 9.72 316 ALA A N 1
ATOM 4095 C CA . ALA A 1 292 ? 16.322 7.844 54.925 1.00 10.08 316 ALA A CA 1
ATOM 4096 C C . ALA A 1 292 ? 17.264 9.016 54.562 1.00 11.24 316 ALA A C 1
ATOM 4097 O O . ALA A 1 292 ? 17.113 10.132 55.079 1.00 13.35 316 ALA A O 1
ATOM 4104 N N . SER A 1 293 ? 18.220 8.768 53.687 1.00 8.60 317 SER A N 1
ATOM 4105 C CA . SER A 1 293 ? 19.221 9.779 53.363 1.00 9.49 317 SER A CA 1
ATOM 4106 C C . SER A 1 293 ? 18.757 10.836 52.367 1.00 10.63 317 SER A C 1
ATOM 4107 O O . SER A 1 293 ? 19.455 11.854 52.201 1.00 15.15 317 SER A O 1
ATOM 4115 N N . LYS A 1 294 ? 17.603 10.619 51.742 1.00 9.61 318 LYS A N 1
ATOM 4116 C CA . LYS A 1 294 ? 17.061 11.525 50.722 1.00 10.57 318 LYS A CA 1
ATOM 4117 C C . LYS A 1 294 ? 15.665 12.020 51.065 1.00 11.57 318 LYS A C 1
ATOM 4118 O O . LYS A 1 294 ? 14.814 12.110 50.237 1.00 18.55 318 LYS A O 1
ATOM 4137 N N . GLN A 1 295 ? 15.436 12.344 52.303 1.00 10.51 319 GLN A N 1
ATOM 4138 C CA . GLN A 1 295 ? 14.174 12.961 52.701 1.00 9.26 319 GLN A CA 1
ATOM 4139 C C . GLN A 1 295 ? 14.239 14.491 52.525 1.00 9.26 319 GLN A C 1
ATOM 4140 O O . GLN A 1 295 ? 15.294 15.104 52.725 1.00 11.20 319 GLN A O 1
ATOM 4154 N N . ILE A 1 296 ? 13.102 15.087 52.189 1.00 8.68 320 ILE A N 1
ATOM 4155 C CA . ILE A 1 296 ? 13.001 16.517 51.900 1.00 8.04 320 ILE A CA 1
ATOM 4156 C C . ILE A 1 296 ? 11.829 17.066 52.716 1.00 7.44 320 ILE A C 1
ATOM 4157 O O . ILE A 1 296 ? 10.806 16.369 52.887 1.00 8.52 320 ILE A O 1
ATOM 4173 N N . LEU A 1 297 ? 11.996 18.269 53.228 1.00 7.21 321 LEU A N 1
ATOM 4174 C CA . LEU A 1 297 ? 10.971 18.964 53.993 1.00 7.33 321 LEU A CA 1
ATOM 4175 C C . LEU A 1 297 ? 10.288 20.029 53.157 1.00 7.37 321 LEU A C 1
ATOM 4176 O O . LEU A 1 297 ? 10.907 20.987 52.697 1.00 7.63 321 LEU A O 1
ATOM 4192 N N . THR A 1 298 ? 8.982 19.876 52.968 1.00 7.55 322 THR A N 1
ATOM 4193 C CA . THR A 1 298 ? 8.197 20.911 52.320 1.00 7.60 322 THR A CA 1
ATOM 4194 C C . THR A 1 298 ? 8.119 22.134 53.206 1.00 7.54 322 THR A C 1
ATOM 4195 O O . THR A 1 298 ? 7.773 22.051 54.377 1.00 8.10 322 THR A O 1
ATOM 4206 N N . ALA A 1 299 ? 8.431 23.283 52.632 1.00 7.81 323 ALA A N 1
ATOM 4207 C CA . ALA A 1 299 ? 8.540 24.521 53.390 1.00 8.46 323 ALA A CA 1
ATOM 4208 C C . ALA A 1 299 ? 8.281 25.676 52.431 1.00 9.21 323 ALA A C 1
ATOM 4209 O O . ALA A 1 299 ? 8.715 25.667 51.282 1.00 12.38 323 ALA A O 1
ATOM 4216 N N . GLY A 1 300 ? 7.565 26.668 52.896 1.00 9.07 324 GLY A N 1
ATOM 4217 C CA . GLY A 1 300 ? 7.231 27.784 52.020 1.00 10.43 324 GLY A CA 1
ATOM 4218 C C . GLY A 1 300 ? 7.144 29.096 52.759 1.00 8.92 324 GLY A C 1
ATOM 4219 O O . GLY A 1 300 ? 7.413 29.194 53.967 1.00 11.19 324 GLY A O 1
ATOM 4223 N N . ASP A 1 301 ? 6.739 30.112 52.014 1.00 8.43 325 ASP A N 1
ATOM 4224 C CA . ASP A 1 301 ? 6.494 31.427 52.550 1.00 8.44 325 ASP A CA 1
ATOM 4225 C C . ASP A 1 301 ? 5.062 31.472 53.043 1.00 8.37 325 ASP A C 1
ATOM 4226 O O . ASP A 1 301 ? 4.118 31.568 52.260 1.00 9.01 325 ASP A O 1
ATOM 4235 N N . ASP A 1 302 ? 4.917 31.326 54.352 1.00 7.03 326 ASP A N 1
ATOM 4236 C CA . ASP A 1 302 ? 3.616 31.220 54.978 1.00 8.18 326 ASP A CA 1
ATOM 4237 C C . ASP A 1 302 ? 2.869 32.522 54.930 1.00 8.65 326 ASP A C 1
ATOM 4238 O O . ASP A 1 302 ? 1.662 32.536 54.715 1.00 7.95 326 ASP A O 1
ATOM 4247 N N . VAL A 1 303 ? 3.592 33.608 55.154 1.00 7.59 327 VAL A N 1
ATOM 4248 C CA . VAL A 1 303 ? 3.048 34.957 55.086 1.00 7.71 327 VAL A CA 1
ATOM 4249 C C . VAL A 1 303 ? 3.942 35.810 54.217 1.00 6.87 327 VAL A C 1
ATOM 4250 O O . VAL A 1 303 ? 5.143 35.897 54.456 1.00 8.16 327 VAL A O 1
ATOM 4263 N N . ILE A 1 304 ? 3.342 36.425 53.203 1.00 7.72 328 ILE A N 1
ATOM 4264 C CA . ILE A 1 304 ? 3.974 37.458 52.412 1.00 8.03 328 ILE A CA 1
ATOM 4265 C C . ILE A 1 304 ? 3.277 38.764 52.769 1.00 6.92 328 ILE A C 1
ATOM 4266 O O . ILE A 1 304 ? 2.045 38.843 52.764 1.00 8.38 328 ILE A O 1
ATOM 4282 N N . LEU A 1 305 ? 4.061 39.789 53.083 1.00 7.93 329 LEU A N 1
ATOM 4283 C CA . LEU A 1 305 ? 3.557 41.092 53.476 1.00 8.20 329 LEU A CA 1
ATOM 4284 C C . LEU A 1 305 ? 3.729 42.031 52.287 1.00 7.28 329 LEU A C 1
ATOM 4285 O O . LEU A 1 305 ? 4.827 42.142 51.727 1.00 8.72 329 LEU A O 1
ATOM 4301 N N . THR A 1 306 ? 2.646 42.660 51.831 1.00 7.77 330 THR A N 1
ATOM 4302 C CA . THR A 1 306 ? 2.729 43.498 50.656 1.00 8.47 330 THR A CA 1
ATOM 4303 C C . THR A 1 306 ? 1.893 44.777 50.788 1.00 8.63 330 THR A C 1
ATOM 4304 O O . THR A 1 306 ? 1.323 45.051 51.846 1.00 8.83 330 THR A O 1
ATOM 4315 N N . MET A 1 307 ? 1.878 45.564 49.718 1.00 8.92 331 MET A N 1
ATOM 4316 C CA . MET A 1 307 ? 1.201 46.844 49.664 1.00 8.84 331 MET A CA 1
ATOM 4317 C C . MET A 1 307 ? 0.421 46.881 48.356 1.00 8.38 331 MET A C 1
ATOM 4318 O O . MET A 1 307 ? 0.898 46.414 47.335 1.00 8.49 331 MET A O 1
ATOM 4332 N N . GLY A 1 308 ? -0.775 47.449 48.372 1.00 8.87 332 GLY A N 1
ATOM 4333 C CA . GLY A 1 308 ? -1.538 47.598 47.129 1.00 8.65 332 GLY A CA 1
ATOM 4334 C C . GLY A 1 308 ? -0.821 48.537 46.181 1.00 8.61 332 GLY A C 1
ATOM 4335 O O . GLY A 1 308 ? -0.415 49.664 46.545 1.00 11.30 332 GLY A O 1
ATOM 4339 N N . ALA A 1 309 ? -0.667 48.112 44.925 1.00 9.65 333 ALA A N 1
ATOM 4340 C CA . ALA A 1 309 ? 0.087 48.910 43.941 1.00 10.67 333 ALA A CA 1
ATOM 4341 C C . ALA A 1 309 ? -0.564 50.259 43.730 1.00 12.44 333 ALA A C 1
ATOM 4342 O O . ALA A 1 309 ? 0.139 51.247 43.508 1.00 16.39 333 ALA A O 1
ATOM 4349 N N . ASN A 1 310 ? -1.884 50.310 43.855 1.00 12.58 334 ASN A N 1
ATOM 4350 C CA . ASN A 1 310 ? -2.632 51.542 43.638 1.00 15.45 334 ASN A CA 1
ATOM 4351 C C . ASN A 1 310 ? -3.081 52.216 44.925 1.00 15.59 334 ASN A C 1
ATOM 4352 O O . ASN A 1 310 ? -3.949 53.097 44.904 1.00 17.12 334 ASN A O 1
ATOM 4363 N N . SER A 1 311 ? -2.427 51.879 46.028 1.00 14.60 335 SER A N 1
ATOM 4364 C CA . SER A 1 311 ? -2.633 52.574 47.302 1.00 12.75 335 SER A CA 1
ATOM 4365 C C . SER A 1 311 ? -2.419 54.083 47.151 1.00 11.99 335 SER A C 1
ATOM 4366 O O . SER A 1 311 ? -1.459 54.530 46.518 1.00 13.98 335 SER A O 1
ATOM 4374 N N . ARG A 1 312 ? -3.259 54.860 47.822 1.00 12.38 336 ARG A N 1
ATOM 4375 C CA A ARG A 1 312 ? -3.132 56.312 47.860 0.58 14.89 336 ARG A CA 1
ATOM 4376 C CA B ARG A 1 312 ? -3.124 56.311 47.855 0.42 14.84 336 ARG A CA 1
ATOM 4377 C C . ARG A 1 312 ? -2.189 56.780 48.964 1.00 14.94 336 ARG A C 1
ATOM 4378 O O . ARG A 1 312 ? -1.855 57.958 49.048 1.00 16.95 336 ARG A O 1
ATOM 4418 N N . HIS A 1 313 ? -1.794 55.857 49.829 1.00 12.50 337 HIS A N 1
ATOM 4419 C CA . HIS A 1 313 ? -1.015 56.199 51.021 1.00 13.47 337 HIS A CA 1
ATOM 4420 C C . HIS A 1 313 ? 0.233 55.353 51.165 1.00 10.95 337 HIS A C 1
ATOM 4421 O O . HIS A 1 313 ? 0.473 54.731 52.207 1.00 12.66 337 HIS A O 1
ATOM 4435 N N . LYS A 1 314 ? 1.030 55.316 50.107 1.00 11.59 338 LYS A N 1
ATOM 4436 C CA . LYS A 1 314 ? 2.166 54.416 50.083 1.00 11.30 338 LYS A CA 1
ATOM 4437 C C . LYS A 1 314 ? 3.226 54.742 51.127 1.00 12.78 338 LYS A C 1
ATOM 4438 O O . LYS A 1 314 ? 3.805 53.849 51.731 1.00 11.95 338 LYS A O 1
ATOM 4457 N N . GLU A 1 315 ? 3.479 56.018 51.384 1.00 12.56 339 GLU A N 1
ATOM 4458 C CA . GLU A 1 315 ? 4.517 56.356 52.353 1.00 13.47 339 GLU A CA 1
ATOM 4459 C C . GLU A 1 315 ? 4.179 55.877 53.764 1.00 12.31 339 GLU A C 1
ATOM 4460 O O . GLU A 1 315 ? 5.021 55.300 54.451 1.00 12.50 339 GLU A O 1
ATOM 4472 N N . GLN A 1 316 ? 2.919 56.048 54.152 1.00 11.95 340 GLN A N 1
ATOM 4473 C CA . GLN A 1 316 ? 2.459 55.592 55.457 1.00 13.13 340 GLN A CA 1
ATOM 4474 C C . GLN A 1 316 ? 2.380 54.072 55.520 1.00 11.67 340 GLN A C 1
ATOM 4475 O O . GLN A 1 316 ? 2.758 53.470 56.543 1.00 12.37 340 GLN A O 1
ATOM 4489 N N . SER A 1 317 ? 1.919 53.461 54.430 1.00 10.50 341 SER A N 1
ATOM 4490 C CA . SER A 1 317 ? 1.839 52.003 54.359 1.00 11.04 341 SER A CA 1
ATOM 4491 C C . SER A 1 317 ? 3.244 51.409 54.545 1.00 10.40 341 SER A C 1
ATOM 4492 O O . SER A 1 317 ? 3.435 50.426 55.275 1.00 10.86 341 SER A O 1
ATOM 4500 N N . MET A 1 318 ? 4.241 51.989 53.875 1.00 10.60 342 MET A N 1
ATOM 4501 C CA . MET A 1 318 ? 5.612 51.482 53.983 1.00 10.30 342 MET A CA 1
ATOM 4502 C C . MET A 1 318 ? 6.190 51.689 55.376 1.00 11.31 342 MET A C 1
ATOM 4503 O O . MET A 1 318 ? 6.990 50.887 55.826 1.00 11.94 342 MET A O 1
ATOM 4517 N N . ARG A 1 319 ? 5.822 52.765 56.056 1.00 11.70 343 ARG A N 1
ATOM 4518 C CA . ARG A 1 319 ? 6.231 52.941 57.434 1.00 11.66 343 ARG A CA 1
ATOM 4519 C C . ARG A 1 319 ? 5.749 51.773 58.295 1.00 11.40 343 ARG A C 1
ATOM 4520 O O . ARG A 1 319 ? 6.495 51.245 59.127 1.00 12.43 343 ARG A O 1
ATOM 4541 N N . PHE A 1 320 ? 4.504 51.348 58.098 1.00 10.91 344 PHE A N 1
ATOM 4542 C CA . PHE A 1 320 ? 3.992 50.210 58.842 1.00 11.57 344 PHE A CA 1
ATOM 4543 C C . PHE A 1 320 ? 4.691 48.910 58.476 1.00 10.45 344 PHE A C 1
ATOM 4544 O O . PHE A 1 320 ? 5.012 48.114 59.344 1.00 11.76 344 PHE A O 1
ATOM 4561 N N . ILE A 1 321 ? 4.922 48.700 57.187 1.00 9.88 345 ILE A N 1
ATOM 4562 C CA . ILE A 1 321 ? 5.626 47.526 56.705 1.00 9.75 345 ILE A CA 1
ATOM 4563 C C . ILE A 1 321 ? 7.055 47.461 57.285 1.00 10.36 345 ILE A C 1
ATOM 4564 O O . ILE A 1 321 ? 7.511 46.395 57.725 1.00 10.91 345 ILE A O 1
ATOM 4580 N N . ARG A 1 322 ? 7.762 48.587 57.323 1.00 11.36 346 ARG A N 1
ATOM 4581 C CA . ARG A 1 322 ? 9.098 48.607 57.880 1.00 10.73 346 ARG A CA 1
ATOM 4582 C C . ARG A 1 322 ? 9.088 48.262 59.372 1.00 11.84 346 ARG A C 1
ATOM 4583 O O . ARG A 1 322 ? 9.997 47.581 59.867 1.00 13.01 346 ARG A O 1
ATOM 4604 N N . PHE A 1 323 ? 8.035 48.695 60.071 1.00 13.09 347 PHE A N 1
ATOM 4605 C CA . PHE A 1 323 ? 7.842 48.376 61.474 1.00 12.67 347 PHE A CA 1
ATOM 4606 C C . PHE A 1 323 ? 7.647 46.867 61.654 1.00 13.83 347 PHE A C 1
ATOM 4607 O O . PHE A 1 323 ? 8.253 46.246 62.542 1.00 14.76 347 PHE A O 1
ATOM 4624 N N . LEU A 1 324 ? 6.821 46.278 60.793 1.00 13.68 348 LEU A N 1
ATOM 4625 C CA . LEU A 1 324 ? 6.575 44.840 60.882 1.00 12.14 348 LEU A CA 1
ATOM 4626 C C . LEU A 1 324 ? 7.806 43.985 60.524 1.00 12.13 348 LEU A C 1
ATOM 4627 O O . LEU A 1 324 ? 7.984 42.874 61.070 1.00 13.09 348 LEU A O 1
ATOM 4643 N N . MET A 1 325 ? 8.659 44.516 59.648 1.00 12.06 349 MET A N 1
ATOM 4644 C CA . MET A 1 325 ? 9.815 43.775 59.154 1.00 11.66 349 MET A CA 1
ATOM 4645 C C . MET A 1 325 ? 11.086 43.955 59.999 1.00 14.56 349 MET A C 1
ATOM 4646 O O . MET A 1 325 ? 12.133 43.416 59.671 1.00 16.25 349 MET A O 1
ATOM 4660 N N . SER A 1 326 ? 10.986 44.649 61.111 1.00 14.86 350 SER A N 1
ATOM 4661 C CA . SER A 1 326 ? 12.144 44.755 61.975 1.00 17.81 350 SER A CA 1
ATOM 4662 C C . SER A 1 326 ? 12.390 43.410 62.658 1.00 17.32 350 SER A C 1
ATOM 4663 O O . SER A 1 326 ? 11.456 42.660 62.926 1.00 17.71 350 SER A O 1
ATOM 4671 N N . LYS A 1 327 ? 13.651 43.117 62.970 1.00 18.44 351 LYS A N 1
ATOM 4672 C CA . LYS A 1 327 ? 13.998 41.844 63.617 1.00 20.45 351 LYS A CA 1
ATOM 4673 C C . LYS A 1 327 ? 13.162 41.633 64.888 1.00 20.06 351 LYS A C 1
ATOM 4674 O O . LYS A 1 327 ? 12.652 40.529 65.154 1.00 20.25 351 LYS A O 1
ATOM 4693 N N . LYS A 1 328 ? 12.976 42.690 65.672 1.00 21.76 352 LYS A N 1
ATOM 4694 C CA . LYS A 1 328 ? 12.230 42.542 66.917 1.00 23.57 352 LYS A CA 1
ATOM 4695 C C . LYS A 1 328 ? 10.824 42.026 66.648 1.00 21.36 352 LYS A C 1
ATOM 4696 O O . LYS A 1 328 ? 10.350 41.106 67.320 1.00 22.21 352 LYS A O 1
ATOM 4715 N N . GLN A 1 329 ? 10.138 42.644 65.698 1.00 19.21 353 GLN A N 1
ATOM 4716 C CA . GLN A 1 329 ? 8.781 42.232 65.398 1.00 17.71 353 GLN A CA 1
ATOM 4717 C C . GLN A 1 329 ? 8.749 40.840 64.753 1.00 15.88 353 GLN A C 1
ATOM 4718 O O . GLN A 1 329 ? 7.904 40.026 65.100 1.00 16.20 353 GLN A O 1
ATOM 4732 N N . LEU A 1 330 ? 9.659 40.570 63.823 1.00 14.67 354 LEU A N 1
ATOM 4733 C CA . LEU A 1 330 ? 9.683 39.267 63.155 1.00 13.73 354 LEU A CA 1
ATOM 4734 C C . LEU A 1 330 ? 9.858 38.136 64.159 1.00 14.76 354 LEU A C 1
ATOM 4735 O O . LEU A 1 330 ? 9.198 37.096 64.050 1.00 14.52 354 LEU A O 1
ATOM 4751 N N . GLU A 1 331 ? 10.761 38.325 65.116 1.00 14.79 355 GLU A N 1
ATOM 4752 C CA . GLU A 1 331 ? 11.033 37.288 66.112 1.00 15.37 355 GLU A CA 1
ATOM 4753 C C . GLU A 1 331 ? 9.897 37.184 67.120 1.00 16.26 355 GLU A C 1
ATOM 4754 O O . GLU A 1 331 ? 9.591 36.079 67.591 1.00 15.90 355 GLU A O 1
ATOM 4766 N N . ASN A 1 332 ? 9.272 38.312 67.441 1.00 15.78 356 ASN A N 1
ATOM 4767 C CA . ASN A 1 332 ? 8.124 38.287 68.318 1.00 17.98 356 ASN A CA 1
ATOM 4768 C C . ASN A 1 332 ? 6.979 37.495 67.675 1.00 16.52 356 ASN A C 1
ATOM 4769 O O . ASN A 1 332 ? 6.373 36.607 68.285 1.00 16.56 356 ASN A O 1
ATOM 4780 N N . TYR A 1 333 ? 6.744 37.759 66.396 1.00 14.88 357 TYR A N 1
ATOM 4781 C CA . TYR A 1 333 ? 5.771 36.992 65.621 1.00 13.65 357 TYR A CA 1
ATOM 4782 C C . TYR A 1 333 ? 6.134 35.512 65.582 1.00 12.59 357 TYR A C 1
ATOM 4783 O O . TYR A 1 333 ? 5.282 34.643 65.792 1.00 14.32 357 TYR A O 1
ATOM 4801 N N . ALA A 1 334 ? 7.400 35.205 65.307 1.00 12.43 358 ALA A N 1
ATOM 4802 C CA . ALA A 1 334 ? 7.798 33.806 65.187 1.00 12.80 358 ALA A CA 1
ATOM 4803 C C . ALA A 1 334 ? 7.580 33.037 66.489 1.00 14.69 358 ALA A C 1
ATOM 4804 O O . ALA A 1 334 ? 7.162 31.883 66.451 1.00 15.56 358 ALA A O 1
ATOM 4811 N N . ASP A 1 335 ? 7.835 33.677 67.627 1.00 15.72 359 ASP A N 1
ATOM 4812 C CA . ASP A 1 335 ? 7.571 33.053 68.916 1.00 17.63 359 ASP A CA 1
ATOM 4813 C C . ASP A 1 335 ? 6.079 32.796 69.132 1.00 18.65 359 ASP A C 1
ATOM 4814 O O . ASP A 1 335 ? 5.699 31.743 69.615 1.00 20.76 359 ASP A O 1
ATOM 4823 N N . ALA A 1 336 ? 5.245 33.782 68.804 1.00 16.38 360 ALA A N 1
ATOM 4824 C CA . ALA A 1 336 ? 3.807 33.674 69.038 1.00 16.44 360 ALA A CA 1
ATOM 4825 C C . ALA A 1 336 ? 3.208 32.602 68.137 1.00 16.67 360 ALA A C 1
ATOM 4826 O O . ALA A 1 336 ? 2.291 31.862 68.529 1.00 18.50 360 ALA A O 1
ATOM 4833 N N . GLN A 1 337 ? 3.740 32.493 66.927 1.00 14.19 361 GLN A N 1
ATOM 4834 C CA . GLN A 1 337 ? 3.100 31.677 65.902 1.00 12.26 361 GLN A CA 1
ATOM 4835 C C . GLN A 1 337 ? 3.873 30.394 65.562 1.00 11.40 361 GLN A C 1
ATOM 4836 O O . GLN A 1 337 ? 3.489 29.671 64.639 1.00 12.55 361 GLN A O 1
ATOM 4850 N N . SER A 1 338 ? 4.947 30.118 66.293 1.00 12.34 362 SER A N 1
ATOM 4851 C CA . SER A 1 338 ? 5.797 28.933 66.048 1.00 13.34 362 SER A CA 1
ATOM 4852 C C . SER A 1 338 ? 6.248 28.881 64.603 1.00 13.15 362 SER A C 1
ATOM 4853 O O . SER A 1 338 ? 6.269 27.832 63.976 1.00 14.47 362 SER A O 1
ATOM 4861 N N . ALA A 1 339 ? 6.662 30.043 64.102 1.00 12.51 363 ALA A N 1
ATOM 4862 C CA . ALA A 1 339 ? 7.059 30.201 62.707 1.00 11.45 363 ALA A CA 1
ATOM 4863 C C . ALA A 1 339 ? 8.568 30.322 62.579 1.00 12.85 363 ALA A C 1
ATOM 4864 O O . ALA A 1 339 ? 9.302 30.300 63.578 1.00 12.61 363 ALA A O 1
ATOM 4871 N N . ILE A 1 340 ? 8.998 30.497 61.336 1.00 13.12 364 ILE A N 1
ATOM 4872 C CA . ILE A 1 340 ? 10.407 30.620 60.995 1.00 13.12 364 ILE A CA 1
ATOM 4873 C C . ILE A 1 340 ? 10.606 32.037 60.436 1.00 11.77 364 ILE A C 1
ATOM 4874 O O . ILE A 1 340 ? 9.880 32.456 59.524 1.00 12.15 364 ILE A O 1
ATOM 4890 N N . THR A 1 341 ? 11.553 32.793 60.967 1.00 11.43 365 THR A N 1
ATOM 4891 C CA . THR A 1 341 ? 11.727 34.161 60.482 1.00 11.47 365 THR A CA 1
ATOM 4892 C C . THR A 1 341 ? 12.369 34.158 59.092 1.00 12.31 365 THR A C 1
ATOM 4893 O O . THR A 1 341 ? 13.015 33.172 58.700 1.00 12.42 365 THR A O 1
ATOM 4904 N N . PRO A 1 342 ? 12.197 35.261 58.364 1.00 10.95 366 PRO A N 1
ATOM 4905 C CA . PRO A 1 342 ? 12.681 35.385 56.996 1.00 10.50 366 PRO A CA 1
ATOM 4906 C C . PRO A 1 342 ? 14.039 36.068 56.924 1.00 13.62 366 PRO A C 1
ATOM 4907 O O . PRO A 1 342 ? 14.493 36.332 55.825 1.00 13.34 366 PRO A O 1
ATOM 4918 N N . LEU A 1 343 ? 14.677 36.330 58.063 1.00 16.32 367 LEU A N 1
ATOM 4919 C CA . LEU A 1 343 ? 15.980 36.979 58.048 1.00 17.50 367 LEU A CA 1
ATOM 4920 C C . LEU A 1 343 ? 17.079 35.989 57.653 1.00 18.26 367 LEU A C 1
ATOM 4921 O O . LEU A 1 343 ? 16.907 34.774 57.737 1.00 18.02 367 LEU A O 1
ATOM 4937 N N . LYS A 1 344 ? 18.199 36.503 57.185 1.00 19.65 368 LYS A N 1
ATOM 4938 C CA . LYS A 1 344 ? 19.265 35.624 56.736 1.00 21.75 368 LYS A CA 1
ATOM 4939 C C . LYS A 1 344 ? 19.731 34.696 57.858 1.00 23.52 368 LYS A C 1
ATOM 4940 O O . LYS A 1 344 ? 19.983 33.516 57.618 1.00 23.59 368 LYS A O 1
ATOM 4959 N N . GLU A 1 345 ? 19.823 35.219 59.083 1.00 22.63 369 GLU A N 1
ATOM 4960 C CA . GLU A 1 345 ? 20.048 34.374 60.247 1.00 25.63 369 GLU A CA 1
ATOM 4961 C C . GLU A 1 345 ? 18.689 33.867 60.751 1.00 23.43 369 GLU A C 1
ATOM 4962 O O . GLU A 1 345 ? 17.987 34.565 61.514 1.00 24.49 369 GLU A O 1
ATOM 4974 N N . THR A 1 346 ? 18.325 32.654 60.341 1.00 21.48 370 THR A N 1
ATOM 4975 C CA . THR A 1 346 ? 16.993 32.118 60.613 1.00 20.61 370 THR A CA 1
ATOM 4976 C C . THR A 1 346 ? 16.754 31.912 62.099 1.00 21.69 370 THR A C 1
ATOM 4977 O O . THR A 1 346 ? 17.602 31.384 62.800 1.00 23.30 370 THR A O 1
ATOM 4988 N N . TYR A 1 347 ? 15.583 32.319 62.570 1.00 19.80 371 TYR A N 1
ATOM 4989 C CA . TYR A 1 347 ? 15.176 32.075 63.944 1.00 19.21 371 TYR A CA 1
ATOM 4990 C C . TYR A 1 347 ? 13.916 31.181 63.925 1.00 18.34 371 TYR A C 1
ATOM 4991 O O . TYR A 1 347 ? 12.996 31.400 63.159 1.00 17.93 371 TYR A O 1
ATOM 5009 N N . PHE A 1 348 ? 13.906 30.155 64.773 1.00 19.99 372 PHE A N 1
ATOM 5010 C CA . PHE A 1 348 ? 12.796 29.213 64.893 1.00 18.67 372 PHE A CA 1
ATOM 5011 C C . PHE A 1 348 ? 12.041 29.545 66.157 1.00 17.70 372 PHE A C 1
ATOM 5012 O O . PHE A 1 348 ? 12.616 29.614 67.247 1.00 19.84 372 PHE A O 1
ATOM 5029 N N . GLY A 1 349 ? 10.742 29.789 66.014 1.00 17.00 373 GLY A N 1
ATOM 5030 C CA . GLY A 1 349 ? 9.949 30.348 67.088 1.00 19.30 373 GLY A CA 1
ATOM 5031 C C . GLY A 1 349 ? 9.571 29.393 68.203 1.00 20.00 373 GLY A C 1
ATOM 5032 O O . GLY A 1 349 ? 9.039 29.832 69.224 1.00 24.18 373 GLY A O 1
ATOM 5036 N N . ASN A 1 350 ? 9.798 28.101 68.014 1.00 17.02 374 ASN A N 1
ATOM 5037 C CA . ASN A 1 350 ? 9.385 27.104 69.002 1.00 17.54 374 ASN A CA 1
ATOM 5038 C C . ASN A 1 350 ? 10.384 25.970 68.992 1.00 17.13 374 ASN A C 1
ATOM 5039 O O . ASN A 1 350 ? 10.777 25.510 67.911 1.00 18.17 374 ASN A O 1
ATOM 5050 N N . LYS A 1 351 ? 10.789 25.507 70.187 1.00 18.19 375 LYS A N 1
ATOM 5051 C CA . LYS A 1 351 ? 11.679 24.353 70.284 1.00 19.70 375 LYS A CA 1
ATOM 5052 C C . LYS A 1 351 ? 11.049 23.081 69.675 1.00 16.97 375 LYS A C 1
ATOM 5053 O O . LYS A 1 351 ? 11.745 22.113 69.376 1.00 16.76 375 LYS A O 1
ATOM 5072 N N . ALA A 1 352 ? 9.739 23.108 69.450 1.00 15.87 376 ALA A N 1
ATOM 5073 C CA . ALA A 1 352 ? 9.054 22.010 68.789 1.00 15.79 376 ALA A CA 1
ATOM 5074 C C . ALA A 1 352 ? 9.630 21.744 67.409 1.00 15.95 376 ALA A C 1
ATOM 5075 O O . ALA A 1 352 ? 9.543 20.609 66.908 1.00 15.94 376 ALA A O 1
ATOM 5082 N N . LEU A 1 353 ? 10.193 22.787 66.786 1.00 15.57 377 LEU A N 1
ATOM 5083 C CA . LEU A 1 353 ? 10.738 22.682 65.431 1.00 15.15 377 LEU A CA 1
ATOM 5084 C C . LEU A 1 353 ? 12.139 22.056 65.349 1.00 15.00 377 LEU A C 1
ATOM 5085 O O . LEU A 1 353 ? 12.647 21.821 64.254 1.00 16.68 377 LEU A O 1
ATOM 5101 N N . GLU A 1 354 ? 12.756 21.760 66.488 1.00 15.32 378 GLU A N 1
ATOM 5102 C CA . GLU A 1 354 ? 14.099 21.159 66.484 1.00 17.48 378 GLU A CA 1
ATOM 5103 C C . GLU A 1 354 ? 14.312 19.942 65.565 1.00 17.02 378 GLU A C 1
ATOM 5104 O O . GLU A 1 354 ? 15.356 19.839 64.944 1.00 18.90 378 GLU A O 1
ATOM 5116 N N . PRO A 1 355 ? 13.332 19.021 65.470 1.00 16.00 379 PRO A N 1
ATOM 5117 C CA . PRO A 1 355 ? 13.555 17.847 64.631 1.00 17.18 379 PRO A CA 1
ATOM 5118 C C . PRO A 1 355 ? 13.671 18.157 63.135 1.00 18.15 379 PRO A C 1
ATOM 5119 O O . PRO A 1 355 ? 14.106 17.283 62.375 1.00 20.72 379 PRO A O 1
ATOM 5130 N N . VAL A 1 356 ? 13.292 19.362 62.699 1.00 16.06 380 VAL A N 1
ATOM 5131 C CA . VAL A 1 356 ? 13.436 19.714 61.288 1.00 16.76 380 VAL A CA 1
ATOM 5132 C C . VAL A 1 356 ? 14.541 20.734 61.001 1.00 18.11 380 VAL A C 1
ATOM 5133 O O . VAL A 1 356 ? 14.814 21.061 59.849 1.00 15.97 380 VAL A O 1
ATOM 5146 N N . ARG A 1 357 ? 15.231 21.189 62.032 1.00 19.44 381 ARG A N 1
ATOM 5147 C CA . ARG A 1 357 ? 16.319 22.142 61.839 1.00 21.93 381 ARG A CA 1
ATOM 5148 C C . ARG A 1 357 ? 17.350 21.649 60.804 1.00 21.25 381 ARG A C 1
ATOM 5149 O O . ARG A 1 357 ? 17.822 22.439 59.984 1.00 20.29 381 ARG A O 1
ATOM 5170 N N . PRO A 1 358 ? 17.669 20.341 60.799 1.00 22.59 382 PRO A N 1
ATOM 5171 C CA . PRO A 1 358 ? 18.680 19.903 59.821 1.00 21.07 382 PRO A CA 1
ATOM 5172 C C . PRO A 1 358 ? 18.266 20.045 58.354 1.00 17.76 382 PRO A C 1
ATOM 5173 O O . PRO A 1 358 ? 19.118 20.203 57.477 1.00 18.86 382 PRO A O 1
ATOM 5184 N N . PHE A 1 359 ? 16.972 19.976 58.062 1.00 15.09 383 PHE A N 1
ATOM 5185 C CA . PHE A 1 359 ? 16.529 20.135 56.687 1.00 14.17 383 PHE A CA 1
ATOM 5186 C C . PHE A 1 359 ? 16.805 21.548 56.232 1.00 14.24 383 PHE A C 1
ATOM 5187 O O . PHE A 1 359 ? 17.190 21.771 55.093 1.00 14.39 383 PHE A O 1
ATOM 5204 N N . PHE A 1 360 ? 16.571 22.503 57.127 1.00 15.61 384 PHE A N 1
ATOM 5205 C CA . PHE A 1 360 ? 16.780 23.898 56.769 1.00 16.92 384 PHE A CA 1
ATOM 5206 C C . PHE A 1 360 ? 18.278 24.154 56.612 1.00 18.28 384 PHE A C 1
ATOM 5207 O O . PHE A 1 360 ? 18.684 24.778 55.666 1.00 19.37 384 PHE A O 1
ATOM 5224 N N . GLU A 1 361 ? 19.091 23.615 57.517 1.00 19.73 385 GLU A N 1
ATOM 5225 C CA . GLU A 1 361 ? 20.523 23.857 57.494 1.00 23.92 385 GLU A CA 1
ATOM 5226 C C . GLU A 1 361 ? 21.177 23.280 56.234 1.00 21.33 385 GLU A C 1
ATOM 5227 O O . GLU A 1 361 ? 22.113 23.881 55.673 1.00 23.14 385 GLU A O 1
ATOM 5239 N N . SER A 1 362 ? 20.707 22.120 55.791 1.00 19.02 386 SER A N 1
ATOM 5240 C CA . SER A 1 362 ? 21.222 21.482 54.593 1.00 18.49 386 SER A CA 1
ATOM 5241 C C . SER A 1 362 ? 20.507 21.830 53.294 1.00 17.63 386 SER A C 1
ATOM 5242 O O . SER A 1 362 ? 20.851 21.292 52.240 1.00 18.30 386 SER A O 1
ATOM 5250 N N . ASN A 1 363 ? 19.494 22.693 53.373 1.00 17.10 387 ASN A N 1
ATOM 5251 C CA . ASN A 1 363 ? 18.707 23.135 52.218 1.00 18.01 387 ASN A CA 1
ATOM 5252 C C . ASN A 1 363 ? 17.905 21.991 51.581 1.00 14.85 387 ASN A C 1
ATOM 5253 O O . ASN A 1 363 ? 17.590 22.041 50.397 1.00 16.53 387 ASN A O 1
ATOM 5264 N N . ARG A 1 364 ? 17.593 20.955 52.368 1.00 13.20 388 ARG A N 1
ATOM 5265 C CA . ARG A 1 364 ? 16.791 19.848 51.876 1.00 12.37 388 ARG A CA 1
ATOM 5266 C C . ARG A 1 364 ? 15.319 20.189 52.051 1.00 10.47 388 ARG A C 1
ATOM 5267 O O . ARG A 1 364 ? 14.580 19.561 52.847 1.00 10.23 388 ARG A O 1
ATOM 5288 N N . VAL A 1 365 ? 14.916 21.214 51.315 1.00 10.29 389 VAL A N 1
ATOM 5289 C CA . VAL A 1 365 ? 13.546 21.719 51.359 1.00 11.07 389 VAL A CA 1
ATOM 5290 C C . VAL A 1 365 ? 12.952 21.769 49.974 1.00 10.44 389 VAL A C 1
ATOM 5291 O O . VAL A 1 365 ? 13.658 21.710 48.980 1.00 14.02 389 VAL A O 1
ATOM 5304 N N . ALA A 1 366 ? 11.639 21.893 49.902 1.00 9.89 390 ALA A N 1
ATOM 5305 C CA . ALA A 1 366 ? 10.926 22.061 48.646 1.00 12.90 390 ALA A CA 1
ATOM 5306 C C . ALA A 1 366 ? 9.699 22.929 48.828 1.00 11.06 390 ALA A C 1
ATOM 5307 O O . ALA A 1 366 ? 9.127 22.915 49.869 1.00 8.85 390 ALA A O 1
ATOM 5314 N N . ASP A 1 367 ? 9.257 23.657 47.802 1.00 16.66 391 ASP A N 1
ATOM 5315 C CA . ASP A 1 367 ? 8.007 24.422 47.955 1.00 15.02 391 ASP A CA 1
ATOM 5316 C C . ASP A 1 367 ? 6.843 23.418 47.751 1.00 13.51 391 ASP A C 1
ATOM 5317 O O . ASP A 1 367 ? 6.988 22.281 47.334 1.00 15.83 391 ASP A O 1
ATOM 5326 N N . PHE A 1 368 ? 5.687 23.848 48.172 1.00 9.73 392 PHE A N 1
ATOM 5327 C CA . PHE A 1 368 ? 4.472 23.087 48.159 1.00 8.32 392 PHE A CA 1
ATOM 5328 C C . PHE A 1 368 ? 4.045 22.734 46.748 1.00 8.34 392 PHE A C 1
ATOM 5329 O O . PHE A 1 368 ? 3.954 23.606 45.884 1.00 9.23 392 PHE A O 1
ATOM 5346 N N . CYS A 1 369 ? 3.668 21.488 46.543 1.00 8.37 393 CYS A N 1
ATOM 5347 C CA . CYS A 1 369 ? 3.216 21.020 45.237 1.00 8.91 393 CYS A CA 1
ATOM 5348 C C . CYS A 1 369 ? 1.985 21.764 44.742 1.00 8.43 393 CYS A C 1
ATOM 5349 O O . CYS A 1 369 ? 1.821 22.000 43.553 1.00 11.04 393 CYS A O 1
ATOM 5357 N N . ASP A 1 370 ? 1.115 22.158 45.662 1.00 7.79 394 ASP A N 1
ATOM 5358 C CA . ASP A 1 370 ? -0.102 22.826 45.237 1.00 8.72 394 ASP A CA 1
ATOM 5359 C C . ASP A 1 370 ? 0.093 24.288 44.832 1.00 8.76 394 ASP A C 1
ATOM 5360 O O . ASP A 1 370 ? -0.815 24.914 44.297 1.00 9.42 394 ASP A O 1
ATOM 5369 N N . HIS A 1 371 ? 1.323 24.793 44.968 1.00 7.87 395 HIS A N 1
ATOM 5370 C CA . HIS A 1 371 ? 1.653 26.107 44.440 1.00 8.09 395 HIS A CA 1
ATOM 5371 C C . HIS A 1 371 ? 1.821 26.084 42.938 1.00 8.73 395 HIS A C 1
ATOM 5372 O O . HIS A 1 371 ? 1.967 27.148 42.341 1.00 10.79 395 HIS A O 1
ATOM 5386 N N . TYR A 1 372 ? 1.773 24.896 42.334 1.00 7.58 396 TYR A N 1
ATOM 5387 C CA . TYR A 1 372 ? 1.809 24.726 40.891 1.00 9.10 396 TYR A CA 1
ATOM 5388 C C . TYR A 1 372 ? 0.426 24.429 40.324 1.00 9.44 396 TYR A C 1
ATOM 5389 O O . TYR A 1 372 ? 0.289 24.287 39.131 1.00 10.92 396 TYR A O 1
ATOM 5407 N N . ILE A 1 373 ? -0.589 24.383 41.178 1.00 9.37 397 ILE A N 1
ATOM 5408 C CA . ILE A 1 373 ? -1.929 24.025 40.742 1.00 9.93 397 ILE A CA 1
ATOM 5409 C C . ILE A 1 373 ? -2.800 25.281 40.715 1.00 10.44 397 ILE A C 1
ATOM 5410 O O . ILE A 1 373 ? -2.981 25.934 41.756 1.00 10.23 397 ILE A O 1
ATOM 5426 N N . PRO A 1 374 ? -3.354 25.608 39.539 1.00 10.85 398 PRO A N 1
ATOM 5427 C CA . PRO A 1 374 ? -4.243 26.754 39.446 1.00 12.41 398 PRO A CA 1
ATOM 5428 C C . PRO A 1 374 ? -5.368 26.743 40.476 1.00 13.46 398 PRO A C 1
ATOM 5429 O O . PRO A 1 374 ? -5.978 25.709 40.746 1.00 12.76 398 PRO A O 1
ATOM 5440 N N . SER A 1 375 ? -5.662 27.929 40.997 1.00 15.19 399 SER A N 1
ATOM 5441 C CA . SER A 1 375 ? -6.682 28.113 42.011 1.00 18.78 399 SER A CA 1
ATOM 5442 C C . SER A 1 375 ? -8.055 27.669 41.521 1.00 19.53 399 SER A C 1
ATOM 5443 O O . SER A 1 375 ? -8.907 27.307 42.327 1.00 24.68 399 SER A O 1
ATOM 5451 N N . SER A 1 376 ? -8.271 27.703 40.211 1.00 17.73 400 SER A N 1
ATOM 5452 C CA . SER A 1 376 ? -9.551 27.243 39.614 1.00 18.04 400 SER A CA 1
ATOM 5453 C C . SER A 1 376 ? -9.806 25.745 39.711 1.00 18.63 400 SER A C 1
ATOM 5454 O O . SER A 1 376 ? -10.916 25.273 39.419 1.00 21.24 400 SER A O 1
ATOM 5462 N N . ILE A 1 377 ? -8.791 24.986 40.088 1.00 16.31 401 ILE A N 1
ATOM 5463 C CA . ILE A 1 377 ? -8.958 23.531 40.202 1.00 17.04 401 ILE A CA 1
ATOM 5464 C C . ILE A 1 377 ? -9.207 23.212 41.650 1.00 16.62 401 ILE A C 1
ATOM 5465 O O . ILE A 1 377 ? -8.417 23.578 42.514 1.00 18.19 401 ILE A O 1
ATOM 5481 N N . ASN A 1 378 ? -10.297 22.501 41.931 1.00 16.27 402 ASN A N 1
ATOM 5482 C CA . ASN A 1 378 ? -10.694 22.251 43.302 1.00 17.73 402 ASN A CA 1
ATOM 5483 C C . ASN A 1 378 ? -9.956 21.058 43.924 1.00 16.35 402 ASN A C 1
ATOM 5484 O O . ASN A 1 378 ? -10.544 20.042 44.287 1.00 16.21 402 ASN A O 1
ATOM 5495 N N . ILE A 1 379 ? -8.649 21.215 44.053 1.00 16.29 403 ILE A N 1
ATOM 5496 C CA . ILE A 1 379 ? -7.823 20.160 44.620 1.00 13.82 403 ILE A CA 1
ATOM 5497 C C . ILE A 1 379 ? -8.287 19.732 46.028 1.00 13.69 403 ILE A C 1
ATOM 5498 O O . ILE A 1 379 ? -8.301 18.545 46.332 1.00 13.27 403 ILE A O 1
ATOM 5514 N N . GLY A 1 380 ? -8.665 20.677 46.883 1.00 14.47 404 GLY A N 1
ATOM 5515 C CA . GLY A 1 380 ? -9.132 20.327 48.221 1.00 14.63 404 GLY A CA 1
ATOM 5516 C C . GLY A 1 380 ? -10.342 19.409 48.193 1.00 14.57 404 GLY A C 1
ATOM 5517 O O . GLY A 1 380 ? -10.411 18.396 48.917 1.00 14.98 404 GLY A O 1
ATOM 5521 N N . GLY A 1 381 ? -11.326 19.740 47.355 1.00 14.68 405 GLY A N 1
ATOM 5522 C CA . GLY A 1 381 ? -12.506 18.889 47.229 1.00 14.21 405 GLY A CA 1
ATOM 5523 C C . GLY A 1 381 ? -12.163 17.521 46.655 1.00 13.74 405 GLY A C 1
ATOM 5524 O O . GLY A 1 381 ? -12.697 16.499 47.102 1.00 14.86 405 GLY A O 1
ATOM 5528 N N . TYR A 1 382 ? -11.254 17.487 45.672 1.00 13.73 406 TYR A N 1
ATOM 5529 C CA . TYR A 1 382 ? -10.894 16.208 45.072 1.00 13.64 406 TYR A CA 1
ATOM 5530 C C . TYR A 1 382 ? -10.168 15.343 46.107 1.00 13.77 406 TYR A C 1
ATOM 5531 O O . TYR A 1 382 ? -10.356 14.115 46.146 1.00 14.28 406 TYR A O 1
ATOM 5549 N N . LEU A 1 383 ? -9.309 15.951 46.922 1.00 13.06 407 LEU A N 1
ATOM 5550 C CA . LEU A 1 383 ? -8.591 15.228 47.974 1.00 13.74 407 LEU A CA 1
ATOM 5551 C C . LEU A 1 383 ? -9.494 14.677 49.046 1.00 13.74 407 LEU A C 1
ATOM 5552 O O . LEU A 1 383 ? -9.314 13.535 49.483 1.00 14.39 407 LEU A O 1
ATOM 5568 N N . GLN A 1 384 ? -10.458 15.476 49.496 1.00 13.61 408 GLN A N 1
ATOM 5569 C CA . GLN A 1 384 ? -11.419 15.017 50.490 1.00 15.74 408 GLN A CA 1
ATOM 5570 C C . GLN A 1 384 ? -12.058 13.759 49.971 1.00 13.63 408 GLN A C 1
ATOM 5571 O O . GLN A 1 384 ? -12.178 12.762 50.695 1.00 14.73 408 GLN A O 1
ATOM 5585 N N . SER A 1 385 ? -12.506 13.795 48.716 1.00 12.89 409 SER A N 1
ATOM 5586 C CA . SER A 1 385 ? -13.160 12.639 48.127 1.00 13.53 409 SER A CA 1
ATOM 5587 C C . SER A 1 385 ? -12.249 11.440 48.031 1.00 14.31 409 SER A C 1
ATOM 5588 O O . SER A 1 385 ? -12.676 10.325 48.286 1.00 14.72 409 SER A O 1
ATOM 5596 N N . ALA A 1 386 ? -11.006 11.671 47.650 1.00 13.13 410 ALA A N 1
ATOM 5597 C CA . ALA A 1 386 ? -10.046 10.583 47.504 1.00 13.36 410 ALA A CA 1
ATOM 5598 C C . ALA A 1 386 ? -9.760 9.898 48.836 1.00 11.94 410 ALA A C 1
ATOM 5599 O O . ALA A 1 386 ? -9.701 8.667 48.918 1.00 12.24 410 ALA A O 1
ATOM 5606 N N . ILE A 1 387 ? -9.557 10.691 49.886 1.00 10.77 411 ILE A N 1
ATOM 5607 C CA . ILE A 1 387 ? -9.269 10.152 51.220 1.00 11.71 411 ILE A CA 1
ATOM 5608 C C . ILE A 1 387 ? -10.429 9.341 51.731 1.00 13.11 411 ILE A C 1
ATOM 5609 O O . ILE A 1 387 ? -10.226 8.256 52.274 1.00 14.17 411 ILE A O 1
ATOM 5625 N N . MET A 1 388 ? -11.644 9.847 51.552 1.00 12.37 412 MET A N 1
ATOM 5626 C CA . MET A 1 388 ? -12.791 9.153 52.091 1.00 13.73 412 MET A CA 1
ATOM 5627 C C . MET A 1 388 ? -13.125 7.918 51.268 1.00 12.58 412 MET A C 1
ATOM 5628 O O . MET A 1 388 ? -13.459 6.873 51.837 1.00 15.73 412 MET A O 1
ATOM 5642 N N . SER A 1 389 ? -13.033 8.007 49.943 1.00 12.55 413 SER A N 1
ATOM 5643 C CA . SER A 1 389 ? -13.509 6.946 49.055 1.00 11.91 413 SER A CA 1
ATOM 5644 C C . SER A 1 389 ? -12.442 5.944 48.682 1.00 12.15 413 SER A C 1
ATOM 5645 O O . SER A 1 389 ? -12.757 4.833 48.252 1.00 13.17 413 SER A O 1
ATOM 5653 N N . GLY A 1 390 ? -11.177 6.325 48.824 1.00 10.70 414 GLY A N 1
ATOM 5654 C CA . GLY A 1 390 ? -10.078 5.513 48.339 1.00 10.52 414 GLY A CA 1
ATOM 5655 C C . GLY A 1 390 ? -9.899 5.459 46.830 1.00 11.55 414 GLY A C 1
ATOM 5656 O O . GLY A 1 390 ? -9.059 4.734 46.353 1.00 12.77 414 GLY A O 1
ATOM 5660 N N . ASN A 1 391 ? -10.697 6.202 46.073 1.00 12.46 415 ASN A N 1
ATOM 5661 C CA . ASN A 1 391 ? -10.703 6.073 44.612 1.00 13.43 415 ASN A CA 1
ATOM 5662 C C . ASN A 1 391 ? -9.638 6.949 43.955 1.00 12.85 415 ASN A C 1
ATOM 5663 O O . ASN A 1 391 ? -9.853 8.122 43.607 1.00 12.69 415 ASN A O 1
ATOM 5674 N N . VAL A 1 392 ? -8.452 6.378 43.841 1.00 12.75 416 VAL A N 1
ATOM 5675 C CA . VAL A 1 392 ? -7.288 7.067 43.304 1.00 13.81 416 VAL A CA 1
ATOM 5676 C C . VAL A 1 392 ? -7.486 7.420 41.825 1.00 13.31 416 VAL A C 1
ATOM 5677 O O . VAL A 1 392 ? -7.143 8.529 41.389 1.00 14.02 416 VAL A O 1
ATOM 5690 N N . ASN A 1 393 ? -8.064 6.498 41.058 1.00 14.79 417 ASN A N 1
ATOM 5691 C CA . ASN A 1 393 ? -8.232 6.720 39.629 1.00 17.72 417 ASN A CA 1
ATOM 5692 C C . ASN A 1 393 ? -9.096 7.955 39.411 1.00 14.65 417 ASN A C 1
ATOM 5693 O O . ASN A 1 393 ? -8.791 8.781 38.562 1.00 16.45 417 ASN A O 1
ATOM 5704 N N . GLN A 1 394 ? -10.156 8.116 40.193 1.00 14.81 418 GLN A N 1
ATOM 5705 C CA . GLN A 1 394 ? -11.040 9.260 39.991 1.00 15.00 418 GLN A CA 1
ATOM 5706 C C . GLN A 1 394 ? -10.317 10.571 40.346 1.00 13.45 418 GLN A C 1
ATOM 5707 O O . GLN A 1 394 ? -10.483 11.580 39.669 1.00 14.66 418 GLN A O 1
ATOM 5721 N N . PHE A 1 395 ? -9.520 10.543 41.402 1.00 13.35 419 PHE A N 1
ATOM 5722 C CA . PHE A 1 395 ? -8.722 11.698 41.802 1.00 12.81 419 PHE A CA 1
ATOM 5723 C C . PHE A 1 395 ? -7.733 12.116 40.712 1.00 11.98 419 PHE A C 1
ATOM 5724 O O . PHE A 1 395 ? -7.660 13.287 40.318 1.00 13.00 419 PHE A O 1
ATOM 5741 N N . ILE A 1 396 ? -7.000 11.153 40.208 1.00 12.13 420 ILE A N 1
ATOM 5742 C CA . ILE A 1 396 ? -5.965 11.423 39.201 1.00 12.20 420 ILE A CA 1
ATOM 5743 C C . ILE A 1 396 ? -6.607 11.922 37.906 1.00 13.72 420 ILE A C 1
ATOM 5744 O O . ILE A 1 396 ? -6.116 12.889 37.319 1.00 14.98 420 ILE A O 1
ATOM 5760 N N . ASP A 1 397 ? -7.693 11.287 37.464 1.00 14.23 421 ASP A N 1
ATOM 5761 C CA . ASP A 1 397 ? -8.415 11.738 36.280 1.00 16.26 421 ASP A CA 1
ATOM 5762 C C . ASP A 1 397 ? -9.033 13.139 36.437 1.00 16.12 421 ASP A C 1
ATOM 5763 O O . ASP A 1 397 ? -9.004 13.947 35.501 1.00 17.44 421 ASP A O 1
ATOM 5772 N N . SER A 1 398 ? -9.578 13.438 37.614 1.00 15.72 422 SER A N 1
ATOM 5773 C CA . SER A 1 398 ? -10.115 14.779 37.878 1.00 15.21 422 SER A CA 1
ATOM 5774 C C . SER A 1 398 ? -9.026 15.847 37.767 1.00 14.62 422 SER A C 1
ATOM 5775 O O . SER A 1 398 ? -9.194 16.883 37.114 1.00 17.15 422 SER A O 1
ATOM 5783 N N . MET A 1 399 ? -7.907 15.601 38.432 1.00 13.87 423 MET A N 1
ATOM 5784 C CA . MET A 1 399 ? -6.782 16.538 38.340 1.00 13.44 423 MET A CA 1
ATOM 5785 C C . MET A 1 399 ? -6.321 16.693 36.901 1.00 13.52 423 MET A C 1
ATOM 5786 O O . MET A 1 399 ? -6.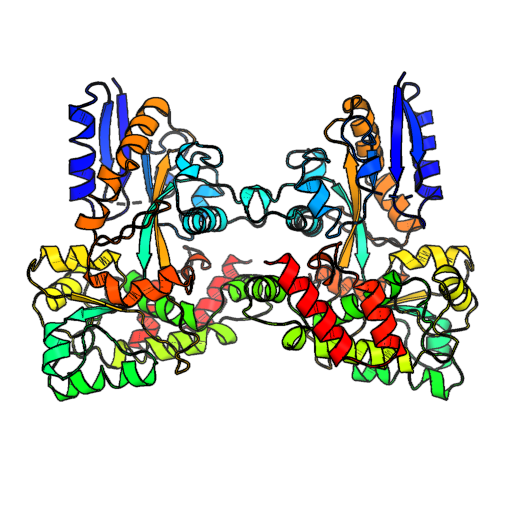131 17.803 36.415 1.00 15.05 423 MET A O 1
ATOM 5800 N N . GLN A 1 400 ? -6.118 15.591 36.198 1.00 12.76 424 GLN A N 1
ATOM 5801 C CA . GLN A 1 400 ? -5.588 15.676 34.839 1.00 15.39 424 GLN A CA 1
ATOM 5802 C C . GLN A 1 400 ? -6.559 16.402 33.895 1.00 17.09 424 GLN A C 1
ATOM 5803 O O . GLN A 1 400 ? -6.184 17.263 33.098 1.00 18.41 424 GLN A O 1
ATOM 5817 N N . ASN A 1 401 ? -7.827 16.058 33.961 1.00 17.88 425 ASN A N 1
ATOM 5818 C CA . ASN A 1 401 ? -8.736 16.664 33.000 1.00 19.15 425 ASN A CA 1
ATOM 5819 C C . ASN A 1 401 ? -8.875 18.151 33.250 1.00 19.70 425 ASN A C 1
ATOM 5820 O O . ASN A 1 401 ? -8.902 18.924 32.309 1.00 21.30 425 ASN A O 1
ATOM 5831 N N . GLU A 1 402 ? -8.873 18.561 34.513 1.00 18.02 426 GLU A N 1
ATOM 5832 C CA . GLU A 1 402 ? -8.983 19.984 34.800 1.00 20.31 426 GLU A CA 1
ATOM 5833 C C . GLU A 1 402 ? -7.702 20.716 34.430 1.00 19.48 426 GLU A C 1
ATOM 5834 O O . GLU A 1 402 ? -7.745 21.806 33.845 1.00 21.03 426 GLU A O 1
ATOM 5846 N N . TRP A 1 403 ? -6.558 20.116 34.724 1.00 17.63 427 TRP A N 1
ATOM 5847 C CA . TRP A 1 403 ? -5.289 20.675 34.311 1.00 17.48 427 TRP A CA 1
ATOM 5848 C C . TRP A 1 403 ? -5.225 20.848 32.803 1.00 18.94 427 TRP A C 1
ATOM 5849 O O . TRP A 1 403 ? -4.797 21.893 32.316 1.00 21.35 427 TRP A O 1
ATOM 5870 N N . ASN A 1 404 ? -5.626 19.813 32.054 1.00 20.23 428 ASN A N 1
ATOM 5871 C CA . ASN A 1 404 ? -5.539 19.855 30.598 1.00 21.67 428 ASN A CA 1
ATOM 5872 C C . ASN A 1 404 ? -6.329 21.003 30.007 1.00 24.41 428 ASN A C 1
ATOM 5873 O O . ASN A 1 404 ? -5.895 21.657 29.039 1.00 24.41 428 ASN A O 1
ATOM 5884 N N . LYS A 1 405 ? -7.479 21.270 30.597 1.00 23.30 429 LYS A N 1
ATOM 5885 C CA . LYS A 1 405 ? -8.312 22.344 30.109 1.00 24.56 429 LYS A CA 1
ATOM 5886 C C . LYS A 1 405 ? -7.699 23.697 30.412 1.00 26.63 429 LYS A C 1
ATOM 5887 O O . LYS A 1 405 ? -7.808 24.620 29.584 1.00 27.81 429 LYS A O 1
ATOM 5906 N N . VAL A 1 406 ? -7.066 23.846 31.570 1.00 26.49 430 VAL A N 1
ATOM 5907 C CA . VAL A 1 406 ? -6.413 25.098 31.903 1.00 28.40 430 VAL A CA 1
ATOM 5908 C C . VAL A 1 406 ? -5.280 25.353 30.925 1.00 30.18 430 VAL A C 1
ATOM 5909 O O . VAL A 1 406 ? -5.115 26.490 30.439 1.00 29.24 430 VAL A O 1
ATOM 5922 N N . GLN A 1 407 ? -4.483 24.333 30.632 1.00 30.93 431 GLN A N 1
ATOM 5923 C CA . GLN A 1 407 ? -3.327 24.528 29.772 1.00 34.36 431 GLN A CA 1
ATOM 5924 C C . GLN A 1 407 ? -3.763 24.783 28.331 1.00 34.56 431 GLN A C 1
ATOM 5925 O O . GLN A 1 407 ? -3.055 25.439 27.561 1.00 36.48 431 GLN A O 1
ATOM 5939 N N . ALA A 1 408 ? -4.945 24.295 27.967 1.00 34.35 432 ALA A N 1
ATOM 5940 C CA . ALA A 1 408 ? -5.478 24.585 26.653 1.00 35.45 432 ALA A CA 1
ATOM 5941 C C . ALA A 1 408 ? -5.987 26.030 26.648 1.00 36.50 432 ALA A C 1
ATOM 5942 O O . ALA A 1 408 ? -5.903 26.718 25.626 1.00 41.10 432 ALA A O 1
ATOM 5949 N N . GLN B 1 25 ? 30.941 63.259 13.926 1.00 21.26 49 GLN B N 1
ATOM 5950 C CA . GLN B 1 25 ? 31.120 61.832 13.655 1.00 23.86 49 GLN B CA 1
ATOM 5951 C C . GLN B 1 25 ? 31.746 61.113 14.835 1.00 21.26 49 GLN B C 1
ATOM 5952 O O . GLN B 1 25 ? 32.396 61.701 15.688 1.00 24.31 49 GLN B O 1
ATOM 5965 N N . VAL B 1 26 ? 31.465 59.825 14.911 1.00 16.45 50 VAL B N 1
ATOM 5966 C CA . VAL B 1 26 ? 31.979 58.965 15.961 1.00 15.70 50 VAL B CA 1
ATOM 5967 C C . VAL B 1 26 ? 32.552 57.714 15.311 1.00 13.07 50 VAL B C 1
ATOM 5968 O O . VAL B 1 26 ? 32.199 57.357 14.186 1.00 13.38 50 VAL B O 1
ATOM 5981 N N . THR B 1 27 ? 33.432 57.053 16.045 1.00 14.09 51 THR B N 1
ATOM 5982 C CA . THR B 1 27 ? 33.930 55.752 15.674 1.00 13.60 51 THR B CA 1
ATOM 5983 C C . THR B 1 27 ? 33.499 54.784 16.752 1.00 14.05 51 THR B C 1
ATOM 5984 O O . THR B 1 27 ? 33.771 54.983 17.926 1.00 18.30 51 THR B O 1
ATOM 5995 N N . LEU B 1 28 ? 32.830 53.738 16.319 1.00 10.55 52 LEU B N 1
ATOM 5996 C CA . LEU B 1 28 ? 32.407 52.669 17.211 1.00 10.37 52 LEU B CA 1
ATOM 5997 C C . LEU B 1 28 ? 33.404 51.534 17.222 1.00 10.17 52 LEU B C 1
ATOM 5998 O O . LEU B 1 28 ? 33.941 51.189 16.174 1.00 12.62 52 LEU B O 1
ATOM 6014 N N . ASP B 1 29 ? 33.583 50.924 18.394 1.00 8.33 53 ASP B N 1
ATOM 6015 C CA . ASP B 1 29 ? 34.331 49.671 18.502 1.00 8.66 53 ASP B CA 1
ATOM 6016 C C . ASP B 1 29 ? 33.300 48.547 18.444 1.00 9.17 53 ASP B C 1
ATOM 6017 O O . ASP B 1 29 ? 32.377 48.471 19.259 1.00 8.55 53 ASP B O 1
ATOM 6026 N N . PHE B 1 30 ? 33.468 47.675 17.464 1.00 8.38 54 PHE B N 1
ATOM 6027 C CA . PHE B 1 30 ? 32.637 46.486 17.265 1.00 8.03 54 PHE B CA 1
ATOM 6028 C C . PHE B 1 30 ? 33.451 45.250 17.564 1.00 8.05 54 PHE B C 1
ATOM 6029 O O . PHE B 1 30 ? 34.385 44.911 16.820 1.00 9.54 54 PHE B O 1
ATOM 6046 N N . PHE B 1 31 ? 33.160 44.619 18.699 1.00 7.56 55 PHE B N 1
ATOM 6047 C CA . PHE B 1 31 ? 33.766 43.334 19.041 1.00 7.92 55 PHE B CA 1
ATOM 6048 C C . PHE B 1 31 ? 32.934 42.238 18.419 1.00 7.09 55 PHE B C 1
ATOM 6049 O O . PHE B 1 31 ? 31.734 42.124 18.691 1.00 7.91 55 PHE B O 1
ATOM 6066 N N . GLN B 1 32 ? 33.553 41.428 17.567 1.00 7.40 56 GLN B N 1
ATOM 6067 C CA . GLN B 1 32 ? 32.817 40.431 16.760 1.00 8.46 56 GLN B CA 1
ATOM 6068 C C . GLN B 1 32 ? 33.451 39.064 17.021 1.00 8.47 56 GLN B C 1
ATOM 6069 O O . GLN B 1 32 ? 34.600 38.796 16.587 1.00 9.71 56 GLN B O 1
ATOM 6083 N N . PHE B 1 33 ? 32.773 38.226 17.780 1.00 7.49 57 PHE B N 1
ATOM 6084 C CA . PHE B 1 33 ? 33.400 36.988 18.271 1.00 8.01 57 PHE B CA 1
ATOM 6085 C C . PHE B 1 33 ? 33.645 35.892 17.247 1.00 8.45 57 PHE B C 1
ATOM 6086 O O . PHE B 1 33 ? 34.532 35.068 17.432 1.00 9.12 57 PHE B O 1
ATOM 6103 N N . LYS B 1 34 ? 32.848 35.857 16.194 1.00 8.48 58 LYS B N 1
ATOM 6104 C CA . LYS B 1 34 ? 32.719 34.636 15.397 1.00 9.05 58 LYS B CA 1
ATOM 6105 C C . LYS B 1 34 ? 33.688 34.605 14.225 1.00 8.18 58 LYS B C 1
ATOM 6106 O O . LYS B 1 34 ? 33.616 35.413 13.298 1.00 9.94 58 LYS B O 1
ATOM 6125 N N . ALA B 1 35 ? 34.635 33.675 14.285 1.00 8.93 59 ALA B N 1
ATOM 6126 C CA . ALA B 1 35 ? 35.662 33.589 13.259 1.00 9.75 59 ALA B CA 1
ATOM 6127 C C . ALA B 1 35 ? 35.099 33.322 11.857 1.00 9.55 59 ALA B C 1
ATOM 6128 O O . ALA B 1 35 ? 35.556 33.891 10.876 1.00 12.59 59 ALA B O 1
ATOM 6135 N N . GLU B 1 36 ? 34.092 32.466 11.770 1.00 9.40 60 GLU B N 1
ATOM 6136 C CA . GLU B 1 36 ? 33.552 32.011 10.487 1.00 10.37 60 GLU B CA 1
ATOM 6137 C C . GLU B 1 36 ? 32.786 33.105 9.720 1.00 10.62 60 GLU B C 1
ATOM 6138 O O . GLU B 1 36 ? 32.527 32.952 8.537 1.00 12.23 60 GLU B O 1
ATOM 6150 N N . ALA B 1 37 ? 32.384 34.179 10.416 1.00 10.71 61 ALA B N 1
ATOM 6151 C CA . ALA B 1 37 ? 31.556 35.248 9.851 1.00 12.04 61 ALA B CA 1
ATOM 6152 C C . ALA B 1 37 ? 32.344 36.546 9.694 1.00 11.07 61 ALA B C 1
ATOM 6153 O O . ALA B 1 37 ? 31.748 37.608 9.528 1.00 9.87 61 ALA B O 1
ATOM 6160 N N . ALA B 1 38 ? 33.672 36.493 9.730 1.00 12.30 62 ALA B N 1
ATOM 6161 C CA . ALA B 1 38 ? 34.473 37.734 9.687 1.00 12.77 62 ALA B CA 1
ATOM 6162 C C . ALA B 1 38 ? 34.152 38.563 8.458 1.00 12.91 62 ALA B C 1
ATOM 6163 O O . ALA B 1 38 ? 33.958 39.778 8.563 1.00 13.63 62 ALA B O 1
ATOM 6170 N N . ASP B 1 39 ? 34.114 37.914 7.299 1.00 13.00 63 ASP B N 1
ATOM 6171 C CA . ASP B 1 39 ? 33.891 38.630 6.045 1.00 13.13 63 ASP B CA 1
ATOM 6172 C C . ASP B 1 39 ? 32.508 39.228 6.020 1.00 11.55 63 ASP B C 1
ATOM 6173 O O . ASP B 1 39 ? 32.330 40.351 5.584 1.00 13.20 63 ASP B O 1
ATOM 6182 N N . TRP B 1 40 ? 31.508 38.467 6.464 1.00 11.86 64 TRP B N 1
ATOM 6183 C CA . TRP B 1 40 ? 30.125 38.948 6.405 1.00 11.54 64 TRP B CA 1
ATOM 6184 C C . TRP B 1 40 ? 29.988 40.215 7.255 1.00 10.66 64 TRP B C 1
ATOM 6185 O O . TRP B 1 40 ? 29.407 41.222 6.814 1.00 11.37 64 TRP B O 1
ATOM 6206 N N . PHE B 1 41 ? 30.500 40.194 8.472 1.00 10.54 65 PHE B N 1
ATOM 6207 C CA . PHE B 1 41 ? 30.350 41.372 9.322 1.00 10.16 65 PHE B CA 1
ATOM 6208 C C . PHE B 1 41 ? 31.190 42.552 8.826 1.00 9.82 65 PHE B C 1
ATOM 6209 O O . PHE B 1 41 ? 30.788 43.712 8.965 1.00 10.54 65 PHE B O 1
ATOM 6226 N N . LYS B 1 42 ? 32.342 42.292 8.236 1.00 10.30 66 LYS B N 1
ATOM 6227 C CA . LYS B 1 42 ? 33.149 43.359 7.641 1.00 11.86 66 LYS B CA 1
ATOM 6228 C C . LYS B 1 42 ? 32.349 44.055 6.550 1.00 11.91 66 LYS B C 1
ATOM 6229 O O . LYS B 1 42 ? 32.322 45.287 6.478 1.00 11.65 66 LYS B O 1
ATOM 6248 N N . GLN B 1 43 ? 31.691 43.285 5.690 1.00 10.71 67 GLN B N 1
ATOM 6249 C CA . GLN B 1 43 ? 30.944 43.877 4.595 1.00 12.77 67 GLN B CA 1
ATOM 6250 C C . GLN B 1 43 ? 29.677 44.584 5.087 1.00 12.14 67 GLN B C 1
ATOM 6251 O O . GLN B 1 43 ? 29.341 45.641 4.578 1.00 12.83 67 GLN B O 1
ATOM 6265 N N . ALA B 1 44 ? 29.033 44.056 6.120 1.00 11.20 68 ALA B N 1
ATOM 6266 C CA . ALA B 1 44 ? 27.844 44.681 6.699 1.00 11.99 68 ALA B CA 1
ATOM 6267 C C . ALA B 1 44 ? 28.215 46.018 7.333 1.00 11.71 68 ALA B C 1
ATOM 6268 O O . ALA B 1 44 ? 27.513 46.999 7.134 1.00 11.81 68 ALA B O 1
ATOM 6275 N N . ALA B 1 45 ? 29.331 46.065 8.044 1.00 11.12 69 ALA B N 1
ATOM 6276 C CA . ALA B 1 45 ? 29.775 47.309 8.683 1.00 12.02 69 ALA B CA 1
ATOM 6277 C C . ALA B 1 45 ? 30.101 48.334 7.599 1.00 12.00 69 ALA B C 1
ATOM 6278 O O . ALA B 1 45 ? 29.733 49.500 7.736 1.00 12.95 69 ALA B O 1
ATOM 6285 N N . GLN B 1 46 ? 30.770 47.904 6.537 1.00 12.54 70 GLN B N 1
ATOM 6286 C CA A GLN B 1 46 ? 31.118 48.819 5.458 0.40 13.76 70 GLN B CA 1
ATOM 6287 C CA B GLN B 1 46 ? 31.116 48.808 5.446 0.60 13.96 70 GLN B CA 1
ATOM 6288 C C . GLN B 1 46 ? 29.889 49.382 4.741 1.00 12.81 70 GLN B C 1
ATOM 6289 O O . GLN B 1 46 ? 29.843 50.573 4.389 1.00 13.84 70 GLN B O 1
ATOM 6314 N N . GLU B 1 47 ? 28.885 48.554 4.532 1.00 12.82 71 GLU B N 1
ATOM 6315 C CA . GLU B 1 47 ? 27.642 48.965 3.900 1.00 13.25 71 GLU B CA 1
ATOM 6316 C C . GLU B 1 47 ? 26.948 50.015 4.786 1.00 12.96 71 GLU B C 1
ATOM 6317 O O . GLU B 1 47 ? 26.468 51.031 4.302 1.00 15.12 71 GLU B O 1
ATOM 6329 N N . PHE B 1 48 ? 26.910 49.766 6.084 1.00 11.36 72 PHE B N 1
ATOM 6330 C CA . PHE B 1 48 ? 26.302 50.702 7.014 1.00 12.27 72 PHE B CA 1
ATOM 6331 C C . PHE B 1 48 ? 27.048 52.017 7.026 1.00 13.09 72 PHE B C 1
ATOM 6332 O O . PHE B 1 48 ? 26.437 53.066 7.038 1.00 12.32 72 PHE B O 1
ATOM 6349 N N . GLU B 1 49 ? 28.368 51.966 7.038 1.00 12.76 73 GLU B N 1
ATOM 6350 C CA . GLU B 1 49 ? 29.185 53.179 7.015 1.00 13.71 73 GLU B CA 1
ATOM 6351 C C . GLU B 1 49 ? 28.922 54.008 5.767 1.00 14.78 73 GLU B C 1
ATOM 6352 O O . GLU B 1 49 ? 28.935 55.247 5.829 1.00 15.93 73 GLU B O 1
ATOM 6364 N N . LYS B 1 50 ? 28.720 53.354 4.619 1.00 14.56 74 LYS B N 1
ATOM 6365 C CA . LYS B 1 50 ? 28.502 54.097 3.386 1.00 16.77 74 LYS B CA 1
ATOM 6366 C C . LYS B 1 50 ? 27.197 54.898 3.474 1.00 17.31 74 LYS B C 1
ATOM 6367 O O . LYS B 1 50 ? 27.110 56.002 2.938 1.00 19.08 74 LYS B O 1
ATOM 6386 N N . GLU B 1 51 ? 26.200 54.341 4.153 1.00 15.86 75 GLU B N 1
ATOM 6387 C CA . GLU B 1 51 ? 24.892 54.954 4.289 1.00 18.25 75 GLU B CA 1
ATOM 6388 C C . GLU B 1 51 ? 24.828 55.937 5.453 1.00 16.80 75 GLU B C 1
ATOM 6389 O O . GLU B 1 51 ? 23.906 56.743 5.543 1.00 19.46 75 GLU B O 1
ATOM 6401 N N . ASN B 1 52 ? 25.803 55.850 6.353 1.00 13.98 76 ASN B N 1
ATOM 6402 C CA . ASN B 1 52 ? 25.820 56.665 7.550 1.00 14.42 76 ASN B CA 1
ATOM 6403 C C . ASN B 1 52 ? 27.192 57.254 7.768 1.00 14.92 76 ASN B C 1
ATOM 6404 O O . ASN B 1 52 ? 27.934 56.782 8.616 1.00 14.99 76 ASN B O 1
ATOM 6415 N N . PRO B 1 53 ? 27.524 58.326 7.007 1.00 19.52 77 PRO B N 1
ATOM 6416 C CA . PRO B 1 53 ? 28.898 58.839 7.007 1.00 21.96 77 PRO B CA 1
ATOM 6417 C C . PRO B 1 53 ? 29.320 59.481 8.334 1.00 21.78 77 PRO B C 1
ATOM 6418 O O . PRO B 1 53 ? 30.495 59.718 8.543 1.00 24.06 77 PRO B O 1
ATOM 6429 N N . ASP B 1 54 ? 28.375 59.669 9.240 1.00 20.70 78 ASP B N 1
ATOM 6430 C CA . ASP B 1 54 ? 28.638 60.165 10.594 1.00 20.65 78 ASP B CA 1
ATOM 6431 C C . ASP B 1 54 ? 29.086 59.049 11.574 1.00 16.57 78 ASP B C 1
ATOM 6432 O O . ASP B 1 54 ? 29.420 59.300 12.724 1.00 16.71 78 ASP B O 1
ATOM 6441 N N . ILE B 1 55 ? 29.084 57.812 11.109 1.00 13.95 79 ILE B N 1
ATOM 6442 C CA . ILE B 1 55 ? 29.433 56.676 11.967 1.00 14.08 79 ILE B CA 1
ATOM 6443 C C . ILE B 1 55 ? 30.483 55.826 11.269 1.00 14.60 79 ILE B C 1
ATOM 6444 O O . ILE B 1 55 ? 30.234 55.281 10.196 1.00 18.88 79 ILE B O 1
ATOM 6460 N N . ARG B 1 56 ? 31.647 55.699 11.873 1.00 12.86 80 ARG B N 1
ATOM 6461 C CA . ARG B 1 56 ? 32.665 54.743 11.447 1.00 12.72 80 ARG B CA 1
ATOM 6462 C C . ARG B 1 56 ? 32.641 53.553 12.393 1.00 11.22 80 ARG B C 1
ATOM 6463 O O . ARG B 1 56 ? 32.293 53.696 13.556 1.00 12.71 80 ARG B O 1
ATOM 6484 N N . ILE B 1 57 ? 33.028 52.385 11.895 1.00 10.42 81 ILE B N 1
ATOM 6485 C CA . ILE B 1 57 ? 32.999 51.163 12.674 1.00 11.36 81 ILE B CA 1
ATOM 6486 C C . ILE B 1 57 ? 34.345 50.520 12.568 1.00 10.95 81 ILE B C 1
ATOM 6487 O O . ILE B 1 57 ? 34.809 50.197 11.473 1.00 13.38 81 ILE B O 1
ATOM 6503 N N . ASN B 1 58 ? 34.973 50.311 13.724 1.00 10.41 82 ASN B N 1
ATOM 6504 C CA . ASN B 1 58 ? 36.230 49.574 13.809 1.00 10.07 82 ASN B CA 1
ATOM 6505 C C . ASN B 1 58 ? 35.966 48.190 14.381 1.00 8.85 82 ASN B C 1
ATOM 6506 O O . ASN B 1 58 ? 35.485 48.059 15.486 1.00 9.75 82 ASN B O 1
ATOM 6517 N N . ILE B 1 59 ? 36.225 47.165 13.584 1.00 10.72 83 ILE B N 1
ATOM 6518 C CA . ILE B 1 59 ? 35.983 45.809 14.010 1.00 11.49 83 ILE B CA 1
ATOM 6519 C C . ILE B 1 59 ? 37.217 45.211 14.628 1.00 14.17 83 ILE B C 1
ATOM 6520 O O . ILE B 1 59 ? 38.291 45.255 14.055 1.00 14.75 83 ILE B O 1
ATOM 6536 N N . ASN B 1 60 ? 37.030 44.647 15.815 1.00 17.44 84 ASN B N 1
ATOM 6537 C CA . ASN B 1 60 ? 37.937 43.653 16.370 1.00 22.14 84 ASN B CA 1
ATOM 6538 C C . ASN B 1 60 ? 37.281 42.271 16.257 1.00 23.64 84 ASN B C 1
ATOM 6539 O O . ASN B 1 60 ? 36.375 41.926 17.026 1.00 17.19 84 ASN B O 1
ATOM 6550 N N . ASN B 1 61 ? 37.707 41.486 15.259 1.00 31.91 85 ASN B N 1
ATOM 6551 C CA . ASN B 1 61 ? 37.217 40.100 15.152 1.00 37.47 85 ASN B CA 1
ATOM 6552 C C . ASN B 1 61 ? 38.000 39.216 16.144 1.00 43.24 85 ASN B C 1
ATOM 6553 O O . ASN B 1 61 ? 37.422 38.593 17.053 1.00 44.13 85 ASN B O 1
ATOM 6564 N N . SER B 1 62 ? 39.322 39.189 15.961 1.00 47.07 86 SER B N 1
ATOM 6565 C CA . SER B 1 62 ? 40.239 38.430 16.823 1.00 50.83 86 SER B CA 1
ATOM 6566 C C . SER B 1 62 ? 39.983 38.626 18.323 1.00 52.42 86 SER B C 1
ATOM 6567 O O . SER B 1 62 ? 39.209 37.885 18.939 1.00 53.23 86 SER B O 1
ATOM 6575 N N . LEU B 1 69 ? 39.910 38.397 28.360 1.00 33.62 93 LEU B N 1
ATOM 6576 C CA . LEU B 1 69 ? 38.725 38.904 27.677 1.00 32.59 93 LEU B CA 1
ATOM 6577 C C . LEU B 1 69 ? 37.981 39.924 28.533 1.00 30.58 93 LEU B C 1
ATOM 6578 O O . LEU B 1 69 ? 37.629 41.007 28.068 1.00 30.56 93 LEU B O 1
ATOM 6593 N N . ARG B 1 70 ? 37.755 39.593 29.794 1.00 29.46 94 ARG B N 1
ATOM 6594 C CA . ARG B 1 70 ? 36.973 40.453 30.651 1.00 32.38 94 ARG B CA 1
ATOM 6595 C C . ARG B 1 70 ? 37.617 41.850 30.784 1.00 31.40 94 ARG B C 1
ATOM 6596 O O . ARG B 1 70 ? 36.909 42.847 30.926 1.00 31.81 94 ARG B O 1
ATOM 6617 N N . THR B 1 71 ? 38.944 41.917 30.662 1.00 31.34 95 THR B N 1
ATOM 6618 C CA . THR B 1 71 ? 39.671 43.185 30.744 1.00 32.73 95 THR B CA 1
ATOM 6619 C C . THR B 1 71 ? 39.343 44.111 29.560 1.00 30.14 95 THR B C 1
ATOM 6620 O O . THR B 1 71 ? 39.334 45.333 29.706 1.00 30.16 95 THR B O 1
ATOM 6631 N N . ARG B 1 72 ? 39.059 43.542 28.392 1.00 27.00 96 ARG B N 1
ATOM 6632 C CA . ARG B 1 72 ? 38.623 44.349 27.255 1.00 27.00 96 ARG B CA 1
ATOM 6633 C C . ARG B 1 72 ? 37.212 44.915 27.453 1.00 20.80 96 ARG B C 1
ATOM 6634 O O . ARG B 1 72 ? 36.798 45.813 26.725 1.00 18.89 96 ARG B O 1
ATOM 6655 N N . PHE B 1 73 ? 36.466 44.422 28.453 1.00 17.07 97 PHE B N 1
ATOM 6656 C CA . PHE B 1 73 ? 35.079 44.812 28.645 1.00 17.58 97 PHE B CA 1
ATOM 6657 C C . PHE B 1 73 ? 34.862 45.609 29.932 1.00 19.63 97 PHE B C 1
ATOM 6658 O O . PHE B 1 73 ? 33.729 45.818 30.365 1.00 20.12 97 PHE B O 1
ATOM 6675 N N . VAL B 1 74 ? 35.952 46.128 30.505 1.00 20.11 98 VAL B N 1
ATOM 6676 C CA . VAL B 1 74 ? 35.809 47.027 31.640 1.00 22.34 98 VAL B CA 1
ATOM 6677 C C . VAL B 1 74 ? 35.131 48.313 31.205 1.00 20.68 98 VAL B C 1
ATOM 6678 O O . VAL B 1 74 ? 35.217 48.712 30.027 1.00 19.46 98 VAL B O 1
ATOM 6691 N N . LYS B 1 75 ? 34.470 48.977 32.155 1.00 18.73 99 LYS B N 1
ATOM 6692 C CA . LYS B 1 75 ? 33.512 50.038 31.828 1.00 20.22 99 LYS B CA 1
ATOM 6693 C C . LYS B 1 75 ? 34.096 51.109 30.948 1.00 18.60 99 LYS B C 1
ATOM 6694 O O . LYS B 1 75 ? 33.449 51.517 30.004 1.00 19.27 99 LYS B O 1
ATOM 6713 N N . ASP B 1 76 ? 35.297 51.587 31.272 1.00 18.29 100 ASP B N 1
ATOM 6714 C CA . ASP B 1 76 ? 35.868 52.700 30.522 1.00 19.11 100 ASP B CA 1
ATOM 6715 C C . ASP B 1 76 ? 36.369 52.364 29.107 1.00 17.78 100 ASP B C 1
ATOM 6716 O O . ASP B 1 76 ? 36.705 53.282 28.371 1.00 18.16 100 ASP B O 1
ATOM 6725 N N . ARG B 1 77 ? 36.386 51.084 28.709 1.00 16.58 101 ARG B N 1
ATOM 6726 C CA . ARG B 1 77 ? 36.779 50.732 27.333 1.00 17.05 101 ARG B CA 1
ATOM 6727 C C . ARG B 1 77 ? 35.838 49.755 26.649 1.00 13.60 101 ARG B C 1
ATOM 6728 O O . ARG B 1 77 ? 36.177 49.165 25.635 1.00 13.10 101 ARG B O 1
ATOM 6749 N N . VAL B 1 78 ? 34.654 49.562 27.205 1.00 11.86 102 VAL B N 1
ATOM 6750 C CA . VAL B 1 78 ? 33.769 48.508 26.697 1.00 10.02 102 VAL B CA 1
ATOM 6751 C C . VAL B 1 78 ? 33.452 48.779 25.231 1.00 9.56 102 VAL B C 1
ATOM 6752 O O . VAL B 1 78 ? 33.196 49.927 24.846 1.00 10.07 102 VAL B O 1
ATOM 6765 N N . PRO B 1 79 ? 33.416 47.741 24.386 1.00 9.04 103 PRO B N 1
ATOM 6766 C CA . PRO B 1 79 ? 33.032 47.973 22.990 1.00 8.97 103 PRO B CA 1
ATOM 6767 C C . PRO B 1 79 ? 31.601 48.475 22.909 1.00 8.45 103 PRO B C 1
ATOM 6768 O O . PRO B 1 79 ? 30.758 48.208 23.780 1.00 9.36 103 PRO B O 1
ATOM 6779 N N . ASP B 1 80 ? 31.333 49.209 21.846 1.00 7.47 104 ASP B N 1
ATOM 6780 C CA . ASP B 1 80 ? 29.993 49.746 21.606 1.00 7.85 104 ASP B CA 1
ATOM 6781 C C . ASP B 1 80 ? 29.008 48.699 21.145 1.00 7.30 104 ASP B C 1
ATOM 6782 O O . ASP B 1 80 ? 27.905 48.632 21.667 1.00 8.73 104 ASP B O 1
ATOM 6791 N N . VAL B 1 81 ? 29.409 47.912 20.147 1.00 7.25 105 VAL B N 1
ATOM 6792 C CA . VAL B 1 81 ? 28.552 46.861 19.602 1.00 7.90 105 VAL B CA 1
ATOM 6793 C C . VAL B 1 81 ? 29.306 45.561 19.738 1.00 6.92 105 VAL B C 1
ATOM 6794 O O . VAL B 1 81 ? 30.524 45.516 19.547 1.00 7.76 105 VAL B O 1
ATOM 6807 N N . ILE B 1 82 ? 28.590 44.495 20.068 1.00 6.31 106 ILE B N 1
ATOM 6808 C CA . ILE B 1 82 ? 29.230 43.258 20.477 1.00 6.87 106 ILE B CA 1
ATOM 6809 C C . ILE B 1 82 ? 28.434 42.081 19.923 1.00 7.36 106 ILE B C 1
ATOM 6810 O O . ILE B 1 82 ? 27.229 42.035 20.079 1.00 7.65 106 ILE B O 1
ATOM 6826 N N . THR B 1 83 ? 29.099 41.116 19.313 1.00 6.56 107 THR B N 1
ATOM 6827 C CA . THR B 1 83 ? 28.500 39.793 19.147 1.00 6.62 107 THR B CA 1
ATOM 6828 C C . THR B 1 83 ? 29.216 38.826 20.080 1.00 7.63 107 THR B C 1
ATOM 6829 O O . THR B 1 83 ? 30.449 38.863 20.209 1.00 8.19 107 THR B O 1
ATOM 6840 N N . PHE B 1 84 ? 28.433 37.960 20.712 1.00 7.51 108 PHE B N 1
ATOM 6841 C CA . PHE B 1 84 ? 28.949 36.890 21.588 1.00 7.21 108 PHE B CA 1
ATOM 6842 C C . PHE B 1 84 ? 28.151 35.625 21.295 1.00 7.17 108 PHE B C 1
ATOM 6843 O O . PHE B 1 84 ? 26.989 35.674 20.952 1.00 7.38 108 PHE B O 1
ATOM 6860 N N . ASN B 1 85 ? 28.774 34.485 21.455 1.00 7.04 109 ASN B N 1
ATOM 6861 C CA . ASN B 1 85 ? 28.027 33.251 21.493 1.00 6.87 109 ASN B CA 1
ATOM 6862 C C . ASN B 1 85 ? 27.092 33.223 22.719 1.00 6.76 109 ASN B C 1
ATOM 6863 O O . ASN B 1 85 ? 27.452 33.692 23.791 1.00 7.08 109 ASN B O 1
ATOM 6874 N N . GLY B 1 86 ? 25.914 32.625 22.579 1.00 6.55 110 GLY B N 1
ATOM 6875 C CA . GLY B 1 86 ? 24.985 32.555 23.699 1.00 7.25 110 GLY B CA 1
ATOM 6876 C C . GLY B 1 86 ? 25.319 31.399 24.640 1.00 6.62 110 GLY B C 1
ATOM 6877 O O . GLY B 1 86 ? 24.720 30.346 24.553 1.00 8.79 110 GLY B O 1
ATOM 6881 N N . ASP B 1 87 ? 26.274 31.605 25.537 1.00 7.00 111 ASP B N 1
ATOM 6882 C CA . ASP B 1 87 ? 26.771 30.551 26.408 1.00 7.33 111 ASP B CA 1
ATOM 6883 C C . ASP B 1 87 ? 26.981 31.043 27.828 1.00 7.25 111 ASP B C 1
ATOM 6884 O O . ASP B 1 87 ? 26.515 32.127 28.181 1.00 6.96 111 ASP B O 1
ATOM 6893 N N . TYR B 1 88 ? 27.672 30.250 28.648 1.00 6.88 112 TYR B N 1
ATOM 6894 C CA . TYR B 1 88 ? 27.867 30.570 30.059 1.00 7.75 112 TYR B CA 1
ATOM 6895 C C . TYR B 1 88 ? 28.621 31.888 30.213 1.00 7.97 112 TYR B C 1
ATOM 6896 O O . TYR B 1 88 ? 28.279 32.698 31.075 1.00 8.38 112 TYR B O 1
ATOM 6914 N N . SER B 1 89 ? 29.610 32.135 29.352 1.00 7.23 113 SER B N 1
ATOM 6915 C CA A SER B 1 89 ? 30.395 33.355 29.403 0.70 8.60 113 SER B CA 1
ATOM 6916 C CA B SER B 1 89 ? 30.389 33.363 29.402 0.30 8.77 113 SER B CA 1
ATOM 6917 C C . SER B 1 89 ? 29.504 34.574 29.125 1.00 7.87 113 SER B C 1
ATOM 6918 O O . SER B 1 89 ? 29.618 35.600 29.816 1.00 8.77 113 SER B O 1
ATOM 6931 N N . PHE B 1 90 ? 28.654 34.501 28.094 1.00 6.96 114 PHE B N 1
ATOM 6932 C CA . PHE B 1 90 ? 27.706 35.558 27.850 1.00 7.47 114 PHE B CA 1
ATOM 6933 C C . PHE B 1 90 ? 26.917 35.854 29.130 1.00 7.56 114 PHE B C 1
ATOM 6934 O O . PHE B 1 90 ? 26.750 37.017 29.515 1.00 8.36 114 PHE B O 1
ATOM 6951 N N . GLY B 1 91 ? 26.426 34.794 29.776 1.00 7.68 115 GLY B N 1
ATOM 6952 C CA . GLY B 1 91 ? 25.585 34.947 30.941 1.00 7.88 115 GLY B CA 1
ATOM 6953 C C . GLY B 1 91 ? 26.320 35.534 32.126 1.00 7.51 115 GLY B C 1
ATOM 6954 O O . GLY B 1 91 ? 25.719 36.227 32.946 1.00 7.68 115 GLY B O 1
ATOM 6958 N N . THR B 1 92 ? 27.612 35.259 32.246 1.00 7.93 116 THR B N 1
ATOM 6959 C CA . THR B 1 92 ? 28.440 35.825 33.324 1.00 8.21 116 THR B CA 1
ATOM 6960 C C . THR B 1 92 ? 28.674 37.304 33.090 1.00 7.70 116 THR B C 1
ATOM 6961 O O . THR B 1 92 ? 28.475 38.096 34.001 1.00 8.75 116 THR B O 1
ATOM 6972 N N . PHE B 1 93 ? 29.037 37.683 31.868 1.00 7.85 117 PHE B N 1
ATOM 6973 C CA . PHE B 1 93 ? 29.197 39.094 31.531 1.00 7.64 117 PHE B CA 1
ATOM 6974 C C . PHE B 1 93 ? 27.866 39.832 31.721 1.00 7.98 117 PHE B C 1
ATOM 6975 O O . PHE B 1 93 ? 27.833 40.966 32.230 1.00 8.89 117 PHE B O 1
ATOM 6992 N N . ALA B 1 94 ? 26.757 39.203 31.332 1.00 7.51 118 ALA B N 1
ATOM 6993 C CA . ALA B 1 94 ? 25.427 39.808 31.509 1.00 7.10 118 ALA B CA 1
ATOM 6994 C C . ALA B 1 94 ? 25.106 40.073 32.969 1.00 7.71 118 ALA B C 1
ATOM 6995 O O . ALA B 1 94 ? 24.606 41.150 33.324 1.00 9.39 118 ALA B O 1
ATOM 7002 N N . ALA B 1 95 ? 25.402 39.103 33.805 1.00 8.30 119 ALA B N 1
ATOM 7003 C CA . ALA B 1 95 ? 25.069 39.224 35.221 1.00 9.00 119 ALA B CA 1
ATOM 7004 C C . ALA B 1 95 ? 25.942 40.290 35.867 1.00 10.94 119 ALA B C 1
ATOM 7005 O O . ALA B 1 95 ? 25.533 40.883 36.871 1.00 13.55 119 ALA B O 1
ATOM 7012 N N . SER B 1 96 ? 27.130 40.538 35.315 1.00 10.69 120 SER B N 1
ATOM 7013 C CA A SER B 1 96 ? 28.047 41.533 35.872 0.44 11.34 120 SER B CA 1
ATOM 7014 C CA B SER B 1 96 ? 28.028 41.537 35.900 0.56 11.58 120 SER B CA 1
ATOM 7015 C C . SER B 1 96 ? 27.774 42.947 35.370 1.00 11.25 120 SER B C 1
ATOM 7016 O O . SER B 1 96 ? 28.451 43.886 35.782 1.00 17.17 120 SER B O 1
ATOM 7029 N N . GLY B 1 97 ? 26.805 43.119 34.470 1.00 10.30 121 GLY B N 1
ATOM 7030 C CA . GLY B 1 97 ? 26.411 44.447 34.046 1.00 10.98 121 GLY B CA 1
ATOM 7031 C C . GLY B 1 97 ? 27.163 45.000 32.849 1.00 9.67 121 GLY B C 1
ATOM 7032 O O . GLY B 1 97 ? 27.080 46.197 32.579 1.00 11.23 121 GLY B O 1
ATOM 7036 N N . VAL B 1 98 ? 27.884 44.167 32.117 1.00 9.53 122 VAL B N 1
ATOM 7037 C CA . VAL B 1 98 ? 28.642 44.641 30.976 1.00 8.98 122 VAL B CA 1
ATOM 7038 C C . VAL B 1 98 ? 27.754 45.125 29.839 1.00 7.99 122 VAL B C 1
ATOM 7039 O O . VAL B 1 98 ? 28.147 46.002 29.069 1.00 8.10 122 VAL B O 1
ATOM 7052 N N . PHE B 1 99 ? 26.597 44.498 29.664 1.00 7.13 123 PHE B N 1
ATOM 7053 C CA . PHE B 1 99 ? 25.764 44.655 28.484 1.00 7.12 123 PHE B CA 1
ATOM 7054 C C . PHE B 1 99 ? 24.524 45.504 28.792 1.00 7.56 123 PHE B C 1
ATOM 7055 O O . PHE B 1 99 ? 23.940 45.423 29.865 1.00 8.29 123 PHE B O 1
ATOM 7072 N N . HIS B 1 100 ? 24.101 46.271 27.795 1.00 8.19 124 HIS B N 1
ATOM 7073 C CA . HIS B 1 100 ? 22.850 47.017 27.855 1.00 8.01 124 HIS B CA 1
ATOM 7074 C C . HIS B 1 100 ? 21.663 46.080 28.092 1.00 7.10 124 HIS B C 1
ATOM 7075 O O . HIS B 1 100 ? 21.599 44.973 27.572 1.00 8.21 124 HIS B O 1
ATOM 7089 N N . ASP B 1 101 ? 20.680 46.571 28.840 1.00 6.97 125 ASP B N 1
ATOM 7090 C CA . ASP B 1 101 ? 19.440 45.879 29.128 1.00 6.89 125 ASP B CA 1
ATOM 7091 C C . ASP B 1 101 ? 18.404 46.153 28.031 1.00 7.14 125 ASP B C 1
ATOM 7092 O O . ASP B 1 101 ? 17.853 47.253 27.927 1.00 9.02 125 ASP B O 1
ATOM 7101 N N . PHE B 1 102 ? 18.120 45.133 27.225 1.00 7.96 126 PHE B N 1
ATOM 7102 C CA . PHE B 1 102 ? 17.214 45.213 26.076 1.00 7.63 126 PHE B CA 1
ATOM 7103 C C . PHE B 1 102 ? 15.800 44.732 26.391 1.00 8.98 126 PHE B C 1
ATOM 7104 O O . PHE B 1 102 ? 14.970 44.670 25.477 1.00 8.63 126 PHE B O 1
ATOM 7121 N N . THR B 1 103 ? 15.510 44.387 27.645 1.00 7.67 127 THR B N 1
ATOM 7122 C CA . THR B 1 103 ? 14.234 43.758 28.006 1.00 8.72 127 THR B CA 1
ATOM 7123 C C . THR B 1 103 ? 13.006 44.429 27.415 1.00 10.66 127 THR B C 1
ATOM 7124 O O . THR B 1 103 ? 12.084 43.739 26.938 1.00 12.05 127 THR B O 1
ATOM 7135 N N . ASP B 1 104 ? 12.968 45.756 27.439 1.00 9.74 128 ASP B N 1
ATOM 7136 C CA . ASP B 1 104 ? 11.785 46.510 26.976 1.00 10.98 128 ASP B CA 1
ATOM 7137 C C . ASP B 1 104 ? 11.850 46.946 25.509 1.00 11.07 128 ASP B C 1
ATOM 7138 O O . ASP B 1 104 ? 10.901 47.561 24.991 1.00 11.86 128 ASP B O 1
ATOM 7147 N N . ASP B 1 105 ? 12.959 46.668 24.833 1.00 10.39 129 ASP B N 1
ATOM 7148 C CA . ASP B 1 105 ? 13.178 47.276 23.525 1.00 10.48 129 ASP B CA 1
ATOM 7149 C C . ASP B 1 105 ? 12.075 46.831 22.541 1.00 10.57 129 ASP B C 1
ATOM 7150 O O . ASP B 1 105 ? 11.753 45.635 22.471 1.00 10.59 129 ASP B O 1
ATOM 7159 N N . PRO B 1 106 ? 11.556 47.763 21.721 1.00 12.34 130 PRO B N 1
ATOM 7160 C CA . PRO B 1 106 ? 10.522 47.339 20.770 1.00 13.33 130 PRO B CA 1
ATOM 7161 C C . PRO B 1 106 ? 10.953 46.243 19.814 1.00 14.00 130 PRO B C 1
ATOM 7162 O O . PRO B 1 106 ? 10.089 45.501 19.317 1.00 16.66 130 PRO B O 1
ATOM 7173 N N . LEU B 1 107 ? 12.250 46.121 19.561 1.00 13.40 131 LEU B N 1
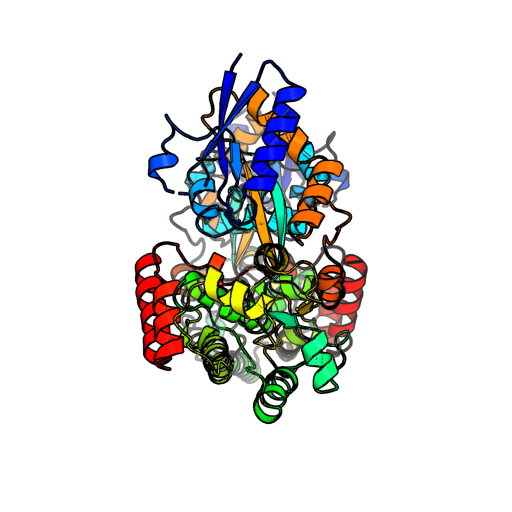ATOM 7174 C CA . LEU B 1 107 ? 12.731 45.073 18.662 1.00 13.54 131 LEU B CA 1
ATOM 7175 C C . LEU B 1 107 ? 12.362 43.686 19.175 1.00 13.64 131 LEU B C 1
ATOM 7176 O O . LEU B 1 107 ? 12.194 42.746 18.388 1.00 14.83 131 LEU B O 1
ATOM 7192 N N . VAL B 1 108 ? 12.273 43.541 20.485 1.00 12.53 132 VAL B N 1
ATOM 7193 C CA . VAL B 1 108 ? 12.128 42.203 21.039 1.00 11.94 132 VAL B CA 1
ATOM 7194 C C . VAL B 1 108 ? 10.822 41.545 20.581 1.00 11.79 132 VAL B C 1
ATOM 7195 O O . VAL B 1 108 ? 10.744 40.325 20.433 1.00 12.43 132 VAL B O 1
ATOM 7208 N N . SER B 1 109 ? 9.787 42.354 20.365 1.00 12.29 133 SER B N 1
ATOM 7209 C CA . SER B 1 109 ? 8.482 41.828 20.004 1.00 13.57 133 SER B CA 1
ATOM 7210 C C . SER B 1 109 ? 8.491 41.143 18.631 1.00 14.39 133 SER B C 1
ATOM 7211 O O . SER B 1 109 ? 7.603 40.377 18.347 1.00 16.02 133 SER B O 1
ATOM 7219 N N . GLU B 1 110 ? 9.542 41.359 17.837 1.00 13.47 134 GLU B N 1
ATOM 7220 C CA . GLU B 1 110 ? 9.689 40.767 16.518 1.00 14.19 134 GLU B CA 1
ATOM 7221 C C . GLU B 1 110 ? 10.316 39.381 16.563 1.00 12.83 134 GLU B C 1
ATOM 7222 O O . GLU B 1 110 ? 10.349 38.670 15.556 1.00 13.94 134 GLU B O 1
ATOM 7234 N N . LEU B 1 111 ? 10.793 38.975 17.731 1.00 11.98 135 LEU B N 1
ATOM 7235 C CA . LEU B 1 111 ? 11.703 37.833 17.822 1.00 10.42 135 LEU B CA 1
ATOM 7236 C C . LEU B 1 111 ? 11.045 36.578 18.416 1.00 11.81 135 LEU B C 1
ATOM 7237 O O . LEU B 1 111 ? 10.156 36.649 19.265 1.00 12.22 135 LEU B O 1
ATOM 7253 N N . ASN B 1 112 ? 11.520 35.435 17.938 1.00 10.83 136 ASN B N 1
ATOM 7254 C CA . ASN B 1 112 ? 11.221 34.104 18.470 1.00 11.46 136 ASN B CA 1
ATOM 7255 C C . ASN B 1 112 ? 11.308 34.104 20.002 1.00 11.93 136 ASN B C 1
ATOM 7256 O O . ASN B 1 112 ? 12.356 34.339 20.580 1.00 10.98 136 ASN B O 1
ATOM 7267 N N . GLU B 1 113 ? 10.203 33.813 20.667 1.00 12.03 137 GLU B N 1
ATOM 7268 C CA . GLU B 1 113 ? 10.128 33.901 22.111 1.00 13.89 137 GLU B CA 1
ATOM 7269 C C . GLU B 1 113 ? 11.014 32.885 22.792 1.00 11.43 137 GLU B C 1
ATOM 7270 O O . GLU B 1 113 ? 11.596 33.182 23.827 1.00 11.92 137 GLU B O 1
ATOM 7282 N N . GLY B 1 114 ? 11.152 31.703 22.194 1.00 11.54 138 GLY B N 1
ATOM 7283 C CA . GLY B 1 114 ? 12.043 30.689 22.712 1.00 11.11 138 GLY B CA 1
ATOM 7284 C C . GLY B 1 114 ? 13.481 31.169 22.734 1.00 10.17 138 GLY B C 1
ATOM 7285 O O . GLY B 1 114 ? 14.186 30.967 23.731 1.00 10.96 138 GLY B O 1
ATOM 7289 N N . MET B 1 115 ? 13.908 31.823 21.665 1.00 10.07 139 MET B N 1
ATOM 7290 C CA . MET B 1 115 ? 15.293 32.317 21.614 1.00 9.35 139 MET B CA 1
ATOM 7291 C C . MET B 1 115 ? 15.521 33.460 22.582 1.00 7.90 139 MET B C 1
ATOM 7292 O O . MET B 1 115 ? 16.595 33.576 23.177 1.00 8.31 139 MET B O 1
ATOM 7306 N N . VAL B 1 116 ? 14.514 34.309 22.752 1.00 8.38 140 VAL B N 1
ATOM 7307 C CA . VAL B 1 116 ? 14.589 35.387 23.729 1.00 7.47 140 VAL B CA 1
ATOM 7308 C C . VAL B 1 116 ? 14.698 34.799 25.133 1.00 7.81 140 VAL B C 1
ATOM 7309 O O . VAL B 1 116 ? 15.529 35.233 25.938 1.00 8.15 140 VAL B O 1
ATOM 7322 N N . ASN B 1 117 ? 13.876 33.790 25.442 1.00 8.23 141 ASN B N 1
ATOM 7323 C CA . ASN B 1 117 ? 13.924 33.161 26.760 1.00 9.70 141 ASN B CA 1
ATOM 7324 C C . ASN B 1 117 ? 15.223 32.423 27.032 1.00 8.75 141 ASN B C 1
ATOM 7325 O O . ASN B 1 117 ? 15.709 32.433 28.149 1.00 9.76 141 ASN B O 1
ATOM 7336 N N . ILE B 1 118 ? 15.810 31.815 26.008 1.00 8.88 142 ILE B N 1
ATOM 7337 C CA . ILE B 1 118 ? 17.139 31.228 26.176 1.00 9.65 142 ILE B CA 1
ATOM 7338 C C . ILE B 1 118 ? 18.131 32.300 26.613 1.00 7.83 142 ILE B C 1
ATOM 7339 O O . ILE B 1 118 ? 18.943 32.100 27.521 1.00 8.48 142 ILE B O 1
ATOM 7355 N N . ALA B 1 119 ? 18.095 33.455 25.967 1.00 7.10 143 ALA B N 1
ATOM 7356 C CA . ALA B 1 119 ? 19.023 34.528 26.323 1.00 7.44 143 ALA B CA 1
ATOM 7357 C C . ALA B 1 119 ? 18.807 35.040 27.740 1.00 7.43 143 ALA B C 1
ATOM 7358 O O . ALA B 1 119 ? 19.785 35.279 28.462 1.00 8.51 143 ALA B O 1
ATOM 7365 N N . LYS B 1 120 ? 17.554 35.192 28.155 1.00 6.88 144 LYS B N 1
ATOM 7366 C CA . LYS B 1 120 ? 17.279 35.588 29.538 1.00 7.53 144 LYS B CA 1
ATOM 7367 C C . LYS B 1 120 ? 17.759 34.557 30.540 1.00 7.76 144 LYS B C 1
ATOM 7368 O O . LYS B 1 120 ? 18.346 34.899 31.575 1.00 9.51 144 LYS B O 1
ATOM 7387 N N . ASN B 1 121 ? 17.553 33.272 30.220 1.00 8.22 145 ASN B N 1
ATOM 7388 C CA . ASN B 1 121 ? 17.899 32.220 31.160 1.00 8.26 145 ASN B CA 1
ATOM 7389 C C . ASN B 1 121 ? 19.395 31.923 31.225 1.00 8.87 145 ASN B C 1
ATOM 7390 O O . ASN B 1 121 ? 19.835 31.285 32.186 1.00 10.88 145 ASN B O 1
ATOM 7401 N N . LEU B 1 122 ? 20.180 32.434 30.271 1.00 8.04 146 LEU B N 1
ATOM 7402 C CA . LEU B 1 122 ? 21.624 32.319 30.340 1.00 8.61 146 LEU B CA 1
ATOM 7403 C C . LEU B 1 122 ? 22.261 33.183 31.408 1.00 8.08 146 LEU B C 1
ATOM 7404 O O . LEU B 1 122 ? 23.388 32.920 31.804 1.00 8.26 146 LEU B O 1
ATOM 7420 N N . VAL B 1 123 ? 21.560 34.212 31.881 1.00 7.53 147 VAL B N 1
ATOM 7421 C CA . VAL B 1 123 ? 22.161 35.098 32.858 1.00 7.10 147 VAL B CA 1
ATOM 7422 C C . VAL B 1 123 ? 22.551 34.295 34.104 1.00 7.76 147 VAL B C 1
ATOM 7423 O O . VAL B 1 123 ? 21.729 33.574 34.684 1.00 9.11 147 VAL B O 1
ATOM 7436 N N . GLN B 1 124 ? 23.809 34.427 34.510 1.00 7.84 148 GLN B N 1
ATOM 7437 C CA . GLN B 1 124 ? 24.335 33.560 35.563 1.00 9.21 148 GLN B CA 1
ATOM 7438 C C . GLN B 1 124 ? 24.098 34.234 36.903 1.00 10.05 148 GLN B C 1
ATOM 7439 O O . GLN B 1 124 ? 24.960 34.944 37.444 1.00 11.98 148 GLN B O 1
ATOM 7453 N N . THR B 1 125 ? 22.910 33.981 37.439 1.00 11.26 149 THR B N 1
ATOM 7454 C CA . THR B 1 125 ? 22.441 34.564 38.667 1.00 10.86 149 THR B CA 1
ATOM 7455 C C . THR B 1 125 ? 21.469 33.571 39.269 1.00 12.95 149 THR B C 1
ATOM 7456 O O . THR B 1 125 ? 20.779 32.853 38.529 1.00 14.31 149 THR B O 1
ATOM 7467 N N . SER B 1 126 ? 21.385 33.562 40.589 1.00 14.70 150 SER B N 1
ATOM 7468 C CA . SER B 1 126 ? 20.391 32.764 41.284 1.00 16.02 150 SER B CA 1
ATOM 7469 C C . SER B 1 126 ? 19.126 33.564 41.604 1.00 15.83 150 SER B C 1
ATOM 7470 O O . SER B 1 126 ? 18.198 33.037 42.217 1.00 18.10 150 SER B O 1
ATOM 7478 N N . ASP B 1 127 ? 19.096 34.839 41.224 1.00 13.20 151 ASP B N 1
ATOM 7479 C CA . ASP B 1 127 ? 17.971 35.738 41.506 1.00 11.53 151 ASP B CA 1
ATOM 7480 C C . ASP B 1 127 ? 17.075 35.750 40.266 1.00 10.17 151 ASP B C 1
ATOM 7481 O O . ASP B 1 127 ? 17.469 36.242 39.192 1.00 10.35 151 ASP B O 1
ATOM 7490 N N . PRO B 1 128 ? 15.869 35.211 40.391 1.00 11.70 152 PRO B N 1
ATOM 7491 C CA . PRO B 1 128 ? 15.003 35.158 39.222 1.00 12.28 152 PRO B CA 1
ATOM 7492 C C . PRO B 1 128 ? 14.746 36.510 38.567 1.00 11.96 152 PRO B C 1
ATOM 7493 O O . PRO B 1 128 ? 14.560 36.584 37.359 1.00 11.89 152 PRO B O 1
ATOM 7504 N N . ALA B 1 129 ? 14.698 37.565 39.360 1.00 10.25 153 ALA B N 1
ATOM 7505 C CA . ALA B 1 129 ? 14.407 38.900 38.825 1.00 9.24 153 ALA B CA 1
ATOM 7506 C C . ALA B 1 129 ? 15.538 39.488 38.007 1.00 8.26 153 ALA B C 1
ATOM 7507 O O . ALA B 1 129 ? 15.330 40.471 37.294 1.00 10.29 153 ALA B O 1
ATOM 7514 N N . LYS B 1 130 ? 16.708 38.870 38.073 1.00 7.92 154 LYS B N 1
ATOM 7515 C CA . LYS B 1 130 ? 17.866 39.349 37.340 1.00 8.91 154 LYS B CA 1
ATOM 7516 C C . LYS B 1 130 ? 18.037 38.628 36.002 1.00 8.62 154 LYS B C 1
ATOM 7517 O O . LYS B 1 130 ? 18.967 38.907 35.272 1.00 9.81 154 LYS B O 1
ATOM 7536 N N . LYS B 1 131 ? 17.093 37.762 35.661 1.00 8.95 155 LYS B N 1
ATOM 7537 C CA . LYS B 1 131 ? 17.112 37.039 34.364 1.00 10.95 155 LYS B CA 1
ATOM 7538 C C . LYS B 1 131 ? 16.471 37.923 33.294 1.00 10.08 155 LYS B C 1
ATOM 7539 O O . LYS B 1 131 ? 15.408 37.613 32.712 1.00 10.29 155 LYS B O 1
ATOM 7558 N N . ARG B 1 132 ? 17.099 39.068 33.088 1.00 9.49 156 ARG B N 1
ATOM 7559 C CA . ARG B 1 132 ? 16.660 40.024 32.103 1.00 9.09 156 ARG B CA 1
ATOM 7560 C C . ARG B 1 132 ? 17.386 39.824 30.783 1.00 7.69 156 ARG B C 1
ATOM 7561 O O . ARG B 1 132 ? 18.270 38.978 30.686 1.00 8.42 156 ARG B O 1
ATOM 7582 N N . LEU B 1 133 ? 16.948 40.532 29.749 1.00 6.61 157 LEU B N 1
ATOM 7583 C CA . LEU B 1 133 ? 17.479 40.369 28.394 1.00 6.56 157 LEU B CA 1
ATOM 7584 C C . LEU B 1 133 ? 18.624 41.333 28.138 1.00 5.93 157 LEU B C 1
ATOM 7585 O O . LEU B 1 133 ? 18.411 42.548 28.095 1.00 8.13 157 LEU B O 1
ATOM 7601 N N . TYR B 1 134 ? 19.807 40.801 27.935 1.00 6.61 158 TYR B N 1
ATOM 7602 C CA . TYR B 1 134 ? 21.037 41.606 27.819 1.00 5.93 158 TYR B CA 1
ATOM 7603 C C . TYR B 1 134 ? 21.664 41.534 26.444 1.00 6.39 158 TYR B C 1
ATOM 7604 O O . TYR B 1 134 ? 22.864 41.806 26.265 1.00 7.57 158 TYR B O 1
ATOM 7622 N N . GLY B 1 135 ? 20.855 41.153 25.475 1.00 7.29 159 GLY B N 1
ATOM 7623 C CA . GLY B 1 135 ? 21.238 41.191 24.073 1.00 7.30 159 GLY B CA 1
ATOM 7624 C C . GLY B 1 135 ? 20.128 40.652 23.238 1.00 8.25 159 GLY B C 1
ATOM 7625 O O . GLY B 1 135 ? 19.156 40.141 23.767 1.00 9.65 159 GLY B O 1
ATOM 7629 N N . LEU B 1 136 ? 20.261 40.781 21.933 1.00 7.39 160 LEU B N 1
ATOM 7630 C CA . LEU B 1 136 ? 19.235 40.326 21.011 1.00 7.55 160 LEU B CA 1
ATOM 7631 C C . LEU B 1 136 ? 19.701 39.075 20.291 1.00 7.60 160 LEU B C 1
ATOM 7632 O O . LEU B 1 136 ? 20.769 39.061 19.684 1.00 8.70 160 LEU B O 1
ATOM 7648 N N . PRO B 1 137 ? 18.904 38.000 20.351 1.00 7.29 161 PRO B N 1
ATOM 7649 C CA . PRO B 1 137 ? 19.259 36.853 19.518 1.00 7.48 161 PRO B CA 1
ATOM 7650 C C . PRO B 1 137 ? 19.311 37.259 18.064 1.00 7.37 161 PRO B C 1
ATOM 7651 O O . PRO B 1 137 ? 18.397 37.886 17.554 1.00 8.38 161 PRO B O 1
ATOM 7662 N N . PHE B 1 138 ? 20.446 36.962 17.436 1.00 7.59 162 PHE B N 1
ATOM 7663 C CA . PHE B 1 138 ? 20.738 37.342 16.053 1.00 7.16 162 PHE B CA 1
ATOM 7664 C C . PHE B 1 138 ? 20.727 36.148 15.116 1.00 7.52 162 PHE B C 1
ATOM 7665 O O . PHE B 1 138 ? 20.338 36.276 13.963 1.00 8.28 162 PHE B O 1
ATOM 7682 N N . ALA B 1 139 ? 21.119 34.978 15.623 1.00 7.82 163 ALA B N 1
ATOM 7683 C CA . ALA B 1 139 ? 21.163 33.784 14.792 1.00 7.34 163 ALA B CA 1
ATOM 7684 C C . ALA B 1 139 ? 21.102 32.552 15.689 1.00 7.07 163 ALA B C 1
ATOM 7685 O O . ALA B 1 139 ? 21.727 32.536 16.757 1.00 8.43 163 ALA B O 1
ATOM 7692 N N . GLY B 1 140 ? 20.372 31.532 15.240 1.00 7.39 164 GLY B N 1
ATOM 7693 C CA . GLY B 1 140 ? 20.343 30.239 15.906 1.00 7.19 164 GLY B CA 1
ATOM 7694 C C . GLY B 1 140 ? 21.265 29.219 15.284 1.00 7.88 164 GLY B C 1
ATOM 7695 O O . GLY B 1 140 ? 21.652 29.348 14.125 1.00 9.87 164 GLY B O 1
ATOM 7699 N N . ASN B 1 141 ? 21.607 28.202 16.057 1.00 7.65 165 ASN B N 1
ATOM 7700 C CA . ASN B 1 141 ? 22.324 27.039 15.556 1.00 8.19 165 ASN B CA 1
ATOM 7701 C C . ASN B 1 141 ? 21.570 25.769 15.922 1.00 7.93 165 ASN B C 1
ATOM 7702 O O . ASN B 1 141 ? 20.520 25.806 16.572 1.00 8.88 165 ASN B O 1
ATOM 7713 N N . ALA B 1 142 ? 22.151 24.655 15.531 1.00 7.54 166 ALA B N 1
ATOM 7714 C CA . ALA B 1 142 ? 21.832 23.339 16.099 1.00 8.75 166 ALA B CA 1
ATOM 7715 C C . ALA B 1 142 ? 23.123 22.528 16.151 1.00 9.10 166 ALA B C 1
ATOM 7716 O O . ALA B 1 142 ? 24.039 22.785 15.391 1.00 8.73 166 ALA B O 1
ATOM 7723 N N . SER B 1 143 ? 23.173 21.578 17.067 1.00 9.24 167 SER B N 1
ATOM 7724 C CA . SER B 1 143 ? 24.299 20.675 17.177 1.00 8.22 167 SER B CA 1
ATOM 7725 C C . SER B 1 143 ? 23.861 19.279 16.709 1.00 10.47 167 SER B C 1
ATOM 7726 O O . SER B 1 143 ? 22.761 18.844 16.986 1.00 10.71 167 SER B O 1
ATOM 7734 N N . GLY B 1 144 ? 24.751 18.562 16.026 1.00 8.79 168 GLY B N 1
ATOM 7735 C CA . GLY B 1 144 ? 24.438 17.237 15.509 1.00 9.38 168 GLY B CA 1
ATOM 7736 C C . GLY B 1 144 ? 25.578 16.822 14.617 1.00 9.70 168 GLY B C 1
ATOM 7737 O O . GLY B 1 144 ? 26.719 16.794 15.067 1.00 11.42 168 GLY B O 1
ATOM 7741 N N . TYR B 1 145 ? 25.309 16.551 13.345 1.00 8.45 169 TYR B N 1
ATOM 7742 C CA . TYR B 1 145 ? 26.396 16.240 12.443 1.00 8.93 169 TYR B CA 1
ATOM 7743 C C . TYR B 1 145 ? 26.059 16.689 11.034 1.00 9.44 169 TYR B C 1
ATOM 7744 O O . TYR B 1 145 ? 24.896 16.702 10.623 1.00 10.42 169 TYR B O 1
ATOM 7762 N N . ILE B 1 146 ? 27.114 17.115 10.340 1.00 9.12 170 ILE B N 1
ATOM 7763 C CA . ILE B 1 146 ? 27.059 17.479 8.948 1.00 9.67 170 ILE B CA 1
ATOM 7764 C C . ILE B 1 146 ? 27.480 16.247 8.154 1.00 10.88 170 ILE B C 1
ATOM 7765 O O . ILE B 1 146 ? 28.453 15.586 8.516 1.00 11.87 170 ILE B O 1
ATOM 7781 N N . TYR B 1 147 ? 26.761 15.923 7.085 1.00 11.28 171 TYR B N 1
ATOM 7782 C CA . TYR B 1 147 ? 27.063 14.725 6.333 1.00 11.80 171 TYR B CA 1
ATOM 7783 C C . TYR B 1 147 ? 27.112 14.987 4.844 1.00 12.31 171 TYR B C 1
ATOM 7784 O O . TYR B 1 147 ? 26.514 15.928 4.308 1.00 12.76 171 TYR B O 1
ATOM 7802 N N . ASN B 1 148 ? 27.888 14.152 4.174 1.00 11.54 172 ASN B N 1
ATOM 7803 C CA . ASN B 1 148 ? 28.044 14.239 2.734 1.00 14.05 172 ASN B CA 1
ATOM 7804 C C . ASN B 1 148 ? 26.963 13.416 2.065 1.00 14.77 172 ASN B C 1
ATOM 7805 O O . ASN B 1 148 ? 26.952 12.186 2.150 1.00 14.99 172 ASN B O 1
ATOM 7816 N N . LYS B 1 149 ? 26.043 14.091 1.389 1.00 16.21 173 LYS B N 1
ATOM 7817 C CA . LYS B 1 149 ? 24.904 13.403 0.786 1.00 17.51 173 LYS B CA 1
ATOM 7818 C C . LYS B 1 149 ? 25.325 12.436 -0.320 1.00 17.33 173 LYS B C 1
ATOM 7819 O O . LYS B 1 149 ? 24.691 11.397 -0.518 1.00 17.74 173 LYS B O 1
ATOM 7838 N N . ASP B 1 150 ? 26.401 12.762 -1.030 1.00 17.64 174 ASP B N 1
ATOM 7839 C CA . ASP B 1 150 ? 26.892 11.876 -2.087 1.00 20.01 174 ASP B CA 1
ATOM 7840 C C . ASP B 1 150 ? 27.422 10.577 -1.504 1.00 18.12 174 ASP B C 1
ATOM 7841 O O . ASP B 1 150 ? 27.231 9.506 -2.097 1.00 19.58 174 ASP B O 1
ATOM 7850 N N . LEU B 1 151 ? 28.074 10.651 -0.337 1.00 17.82 175 LEU B N 1
ATOM 7851 C CA . LEU B 1 151 ? 28.601 9.461 0.300 1.00 16.07 175 LEU B CA 1
ATOM 7852 C C . LEU B 1 151 ? 27.448 8.649 0.906 1.00 17.23 175 LEU B C 1
ATOM 7853 O O . LEU B 1 151 ? 27.469 7.422 0.856 1.00 18.31 175 LEU B O 1
ATOM 7869 N N . PHE B 1 152 ? 26.415 9.309 1.424 1.00 16.25 176 PHE B N 1
ATOM 7870 C CA . PHE B 1 152 ? 25.213 8.584 1.837 1.00 16.67 176 PHE B CA 1
ATOM 7871 C C . PHE B 1 152 ? 24.667 7.767 0.686 1.00 18.66 176 PHE B C 1
ATOM 7872 O O . PHE B 1 152 ? 24.394 6.581 0.825 1.00 18.34 176 PHE B O 1
ATOM 7889 N N . ARG B 1 153 ? 24.504 8.396 -0.464 1.00 20.93 177 ARG B N 1
ATOM 7890 C CA . ARG B 1 153 ? 23.964 7.677 -1.614 1.00 21.96 177 ARG B CA 1
ATOM 7891 C C . ARG B 1 153 ? 24.860 6.514 -2.027 1.00 22.59 177 ARG B C 1
ATOM 7892 O O . ARG B 1 153 ? 24.371 5.455 -2.449 1.00 23.38 177 ARG B O 1
ATOM 7913 N N . LYS B 1 154 ? 26.162 6.699 -1.921 1.00 24.00 178 LYS B N 1
ATOM 7914 C CA . LYS B 1 154 ? 27.104 5.673 -2.353 1.00 24.48 178 LYS B CA 1
ATOM 7915 C C . LYS B 1 154 ? 26.872 4.366 -1.591 1.00 24.54 178 LYS B C 1
ATOM 7916 O O . LYS B 1 154 ? 27.008 3.271 -2.155 1.00 26.56 178 LYS B O 1
ATOM 7935 N N . VAL B 1 155 ? 26.503 4.457 -0.326 1.00 22.79 179 VAL B N 1
ATOM 7936 C CA . VAL B 1 155 ? 26.263 3.279 0.515 1.00 22.75 179 VAL B CA 1
ATOM 7937 C C . VAL B 1 155 ? 24.788 2.932 0.701 1.00 21.82 179 VAL B C 1
ATOM 7938 O O . VAL B 1 155 ? 24.425 2.159 1.583 1.00 24.02 179 VAL B O 1
ATOM 7951 N N . GLY B 1 156 ? 23.929 3.524 -0.116 1.00 20.19 180 GLY B N 1
ATOM 7952 C CA . GLY B 1 156 ? 22.514 3.169 -0.122 1.00 20.59 180 GLY B CA 1
ATOM 7953 C C . GLY B 1 156 ? 21.628 3.813 0.939 1.00 21.29 180 GLY B C 1
ATOM 7954 O O . GLY B 1 156 ? 20.484 3.391 1.114 1.00 22.73 180 GLY B O 1
ATOM 7958 N N . LEU B 1 157 ? 22.133 4.842 1.620 1.00 19.55 181 LEU B N 1
ATOM 7959 C CA . LEU B 1 157 ? 21.347 5.557 2.629 1.00 19.04 181 LEU B CA 1
ATOM 7960 C C . LEU B 1 157 ? 20.553 6.688 2.011 1.00 20.81 181 LEU B C 1
ATOM 7961 O O . LEU B 1 157 ? 20.955 7.275 0.999 1.00 22.44 181 LEU B O 1
ATOM 7977 N N . ASP B 1 158 ? 19.425 6.998 2.642 1.00 20.32 182 ASP B N 1
ATOM 7978 C CA . ASP B 1 158 ? 18.557 8.061 2.174 1.00 21.70 182 ASP B CA 1
ATOM 7979 C C . ASP B 1 158 ? 19.004 9.392 2.809 1.00 22.99 182 ASP B C 1
ATOM 7980 O O . ASP B 1 158 ? 18.824 9.593 4.009 1.00 23.93 182 ASP B O 1
ATOM 7989 N N . PRO B 1 159 ? 19.562 10.307 2.006 1.00 22.42 183 PRO B N 1
ATOM 7990 C CA . PRO B 1 159 ? 20.068 11.569 2.555 1.00 24.02 183 PRO B CA 1
ATOM 7991 C C . PRO B 1 159 ? 18.969 12.481 3.084 1.00 22.20 183 PRO B C 1
ATOM 7992 O O . PRO B 1 159 ? 19.327 13.486 3.740 1.00 25.38 183 PRO B O 1
ATOM 8003 N N . ASP B 1 160 ? 17.696 12.228 2.760 1.00 21.77 184 ASP B N 1
ATOM 8004 C CA . ASP B 1 160 ? 16.604 13.007 3.347 1.00 23.68 184 ASP B CA 1
ATOM 8005 C C . ASP B 1 160 ? 16.104 12.454 4.680 1.00 24.99 184 ASP B C 1
ATOM 8006 O O . ASP B 1 160 ? 15.335 13.127 5.373 1.00 27.28 184 ASP B O 1
ATOM 8015 N N . ASN B 1 161 ? 16.510 11.233 5.032 1.00 22.36 185 ASN B N 1
ATOM 8016 C CA . ASN B 1 161 ? 16.042 10.610 6.252 1.00 23.56 185 ASN B CA 1
ATOM 8017 C C . ASN B 1 161 ? 17.176 9.934 6.980 1.00 20.66 185 ASN B C 1
ATOM 8018 O O . ASN B 1 161 ? 17.319 8.702 6.947 1.00 20.83 185 ASN B O 1
ATOM 8029 N N . PRO B 1 162 ? 18.008 10.739 7.628 1.00 20.47 186 PRO B N 1
ATOM 8030 C CA . PRO B 1 162 ? 19.151 10.183 8.355 1.00 19.39 186 PRO B CA 1
ATOM 8031 C C . PRO B 1 162 ? 18.691 9.331 9.548 1.00 18.90 186 PRO B C 1
ATOM 8032 O O . PRO B 1 162 ? 17.520 9.399 9.948 1.00 20.75 186 PRO B O 1
ATOM 8043 N N . PRO B 1 163 ? 19.589 8.533 10.125 1.00 15.84 187 PRO B N 1
ATOM 8044 C CA . PRO B 1 163 ? 19.295 7.602 11.230 1.00 17.15 187 PRO B CA 1
ATOM 8045 C C . PRO B 1 163 ? 18.495 8.227 12.363 1.00 15.55 187 PRO B C 1
ATOM 8046 O O . PRO B 1 163 ? 18.785 9.367 12.766 1.00 16.99 187 PRO B O 1
ATOM 8057 N N . GLN B 1 164 ? 17.518 7.505 12.883 1.00 15.76 188 GLN B N 1
ATOM 8058 C CA . GLN B 1 164 ? 16.679 8.024 13.953 1.00 16.85 188 GLN B CA 1
ATOM 8059 C C . GLN B 1 164 ? 16.976 7.456 15.334 1.00 15.90 188 GLN B C 1
ATOM 8060 O O . GLN B 1 164 ? 16.405 7.936 16.319 1.00 18.03 188 GLN B O 1
ATOM 8074 N N . THR B 1 165 ? 17.834 6.443 15.418 1.00 14.30 189 THR B N 1
ATOM 8075 C CA . THR B 1 165 ? 18.202 5.898 16.708 1.00 14.48 189 THR B CA 1
ATOM 8076 C C . THR B 1 165 ? 19.697 5.704 16.749 1.00 12.11 189 THR B C 1
ATOM 8077 O O . THR B 1 165 ? 20.363 5.618 15.705 1.00 12.69 189 THR B O 1
ATOM 8088 N N . TRP B 1 166 ? 20.219 5.563 17.963 1.00 12.42 190 TRP B N 1
ATOM 8089 C CA . TRP B 1 166 ? 21.651 5.307 18.167 1.00 12.48 190 TRP B CA 1
ATOM 8090 C C . TRP B 1 166 ? 22.148 4.092 17.388 1.00 13.71 190 TRP B C 1
ATOM 8091 O O . TRP B 1 166 ? 23.159 4.151 16.690 1.00 13.22 190 TRP B O 1
ATOM 8112 N N . ASP B 1 167 ? 21.431 2.987 17.499 1.00 14.25 191 ASP B N 1
ATOM 8113 C CA . ASP B 1 167 ? 21.868 1.778 16.787 1.00 15.84 191 ASP B CA 1
ATOM 8114 C C . ASP B 1 167 ? 21.905 1.989 15.284 1.00 14.73 191 ASP B C 1
ATOM 8115 O O . ASP B 1 167 ? 22.823 1.514 14.615 1.00 16.02 191 ASP B O 1
ATOM 8124 N N . GLU B 1 168 ? 20.926 2.685 14.719 1.00 14.24 192 GLU B N 1
ATOM 8125 C CA . GLU B 1 168 ? 20.961 3.010 13.287 1.00 14.18 192 GLU B CA 1
ATOM 8126 C C . GLU B 1 168 ? 22.100 3.954 12.902 1.00 13.07 192 GLU B C 1
ATOM 8127 O O . GLU B 1 168 ? 22.707 3.814 11.817 1.00 14.12 192 GLU B O 1
ATOM 8139 N N . PHE B 1 169 ? 22.426 4.871 13.813 1.00 12.49 193 PHE B N 1
ATOM 8140 C CA . PHE B 1 169 ? 23.511 5.796 13.604 1.00 11.87 193 PHE B CA 1
ATOM 8141 C C . PHE B 1 169 ? 24.836 5.012 13.574 1.00 11.09 193 PHE B C 1
ATOM 8142 O O . PHE B 1 169 ? 25.650 5.184 12.647 1.00 11.71 193 PHE B O 1
ATOM 8159 N N . ILE B 1 170 ? 25.049 4.121 14.534 1.00 11.68 194 ILE B N 1
ATOM 8160 C CA . ILE B 1 170 ? 26.313 3.344 14.562 1.00 12.86 194 ILE B CA 1
ATOM 8161 C C . ILE B 1 170 ? 26.355 2.423 13.321 1.00 12.32 194 ILE B C 1
ATOM 8162 O O . ILE B 1 170 ? 27.400 2.219 12.727 1.00 13.12 194 ILE B O 1
ATOM 8178 N N . ALA B 1 171 ? 25.226 1.822 12.955 1.00 13.73 195 ALA B N 1
ATOM 8179 C CA . ALA B 1 171 ? 25.196 0.978 11.772 1.00 14.46 195 ALA B CA 1
ATOM 8180 C C . ALA B 1 171 ? 25.612 1.724 10.511 1.00 13.77 195 ALA B C 1
ATOM 8181 O O . ALA B 1 171 ? 26.297 1.167 9.647 1.00 15.27 195 ALA B O 1
ATOM 8188 N N . MET B 1 172 ? 25.208 2.991 10.419 1.00 13.20 196 MET B N 1
ATOM 8189 C CA A MET B 1 172 ? 25.614 3.833 9.303 0.68 14.44 196 MET B CA 1
ATOM 8190 C CA B MET B 1 172 ? 25.609 3.847 9.307 0.32 13.81 196 MET B CA 1
ATOM 8191 C C . MET B 1 172 ? 27.136 4.011 9.297 1.00 13.82 196 MET B C 1
ATOM 8192 O O . MET B 1 172 ? 27.773 3.917 8.234 1.00 14.08 196 MET B O 1
ATOM 8217 N N . LEU B 1 173 ? 27.739 4.255 10.471 1.00 12.29 197 LEU B N 1
ATOM 8218 C CA . LEU B 1 173 ? 29.188 4.457 10.529 1.00 11.41 197 LEU B CA 1
ATOM 8219 C C . LEU B 1 173 ? 29.904 3.176 10.057 1.00 12.27 197 LEU B C 1
ATOM 8220 O O . LEU B 1 173 ? 30.899 3.231 9.304 1.00 12.11 197 LEU B O 1
ATOM 8236 N N . LYS B 1 174 ? 29.386 2.028 10.472 1.00 12.79 198 LYS B N 1
ATOM 8237 C CA . LYS B 1 174 ? 29.948 0.746 10.036 1.00 14.53 198 LYS B CA 1
ATOM 8238 C C . LYS B 1 174 ? 29.820 0.562 8.529 1.00 14.72 198 LYS B C 1
ATOM 8239 O O . LYS B 1 174 ? 30.730 -0.013 7.900 1.00 16.65 198 LYS B O 1
ATOM 8258 N N . LYS B 1 175 ? 28.696 0.970 7.933 1.00 15.35 199 LYS B N 1
ATOM 8259 C CA . LYS B 1 175 ? 28.544 0.867 6.476 1.00 17.21 199 LYS B CA 1
ATOM 8260 C C . LYS B 1 175 ? 29.621 1.655 5.738 1.00 15.50 199 LYS B C 1
ATOM 8261 O O . LYS B 1 175 ? 30.159 1.222 4.719 1.00 16.26 199 LYS B O 1
ATOM 8280 N N . PHE B 1 176 ? 29.929 2.848 6.236 1.00 13.81 200 PHE B N 1
ATOM 8281 C CA . PHE B 1 176 ? 30.992 3.624 5.634 1.00 13.78 200 PHE B CA 1
ATOM 8282 C C . PHE B 1 176 ? 32.325 2.918 5.736 1.00 13.53 200 PHE B C 1
ATOM 8283 O O . PHE B 1 176 ? 33.058 2.805 4.750 1.00 13.51 200 P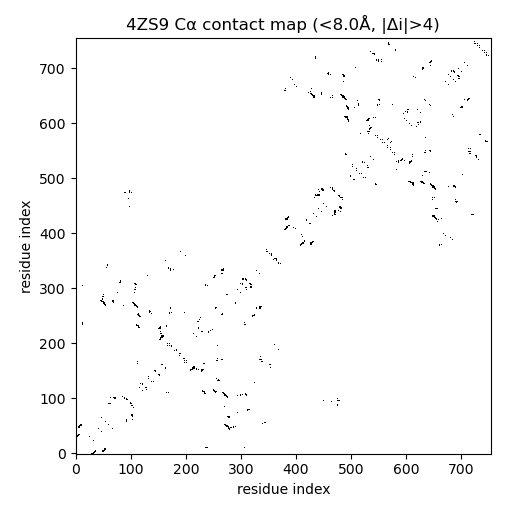HE B O 1
ATOM 8300 N N . ARG B 1 177 ? 32.654 2.425 6.918 1.00 12.84 201 ARG B N 1
ATOM 8301 C CA . ARG B 1 177 ? 33.937 1.773 7.069 1.00 12.85 201 ARG B CA 1
ATOM 8302 C C . ARG B 1 177 ? 33.996 0.567 6.125 1.00 13.11 201 ARG B C 1
ATOM 8303 O O . ARG B 1 177 ? 35.026 0.308 5.497 1.00 14.09 201 ARG B O 1
ATOM 8324 N N . ASP B 1 178 ? 32.894 -0.152 5.983 1.00 14.24 202 ASP B N 1
ATOM 8325 C CA . ASP B 1 178 ? 32.890 -1.313 5.058 1.00 16.72 202 ASP B CA 1
ATOM 8326 C C . ASP B 1 178 ? 33.162 -0.937 3.593 1.00 17.72 202 ASP B C 1
ATOM 8327 O O . ASP B 1 178 ? 33.751 -1.718 2.837 1.00 18.97 202 ASP B O 1
ATOM 8336 N N . ALA B 1 179 ? 32.711 0.242 3.195 1.00 17.27 203 ALA B N 1
ATOM 8337 C CA . ALA B 1 179 ? 32.910 0.764 1.853 1.00 17.99 203 ALA B CA 1
ATOM 8338 C C . ALA B 1 179 ? 34.275 1.396 1.669 1.00 18.51 203 ALA B C 1
ATOM 8339 O O . ALA B 1 179 ? 34.605 1.862 0.573 1.00 20.95 203 ALA B O 1
ATOM 8346 N N . GLY B 1 180 ? 35.071 1.443 2.741 1.00 16.36 204 GLY B N 1
ATOM 8347 C CA . GLY B 1 180 ? 36.404 2.012 2.655 1.00 15.98 204 GLY B CA 1
ATOM 8348 C C . GLY B 1 180 ? 36.395 3.517 2.772 1.00 15.43 204 GLY B C 1
ATOM 8349 O O . GLY B 1 180 ? 37.348 4.181 2.373 1.00 17.73 204 GLY B O 1
ATOM 8353 N N . ILE B 1 181 ? 35.317 4.045 3.332 1.00 13.67 205 ILE B N 1
ATOM 8354 C CA . ILE B 1 181 ? 35.150 5.482 3.492 1.00 13.72 205 ILE B CA 1
ATOM 8355 C C . ILE B 1 181 ? 35.402 5.805 4.973 1.00 15.38 205 ILE B C 1
ATOM 8356 O O . ILE B 1 181 ? 34.916 5.100 5.853 1.00 18.11 205 ILE B O 1
ATOM 8372 N N . ASN B 1 182 ? 36.160 6.858 5.255 1.00 13.04 206 ASN B N 1
ATOM 8373 C CA . ASN B 1 182 ? 36.351 7.296 6.638 1.00 12.28 206 ASN B CA 1
ATOM 8374 C C . ASN B 1 182 ? 35.017 7.790 7.192 1.00 11.63 206 ASN B C 1
ATOM 8375 O O . ASN B 1 182 ? 34.476 8.765 6.700 1.00 11.91 206 ASN B O 1
ATOM 8386 N N . PRO B 1 183 ? 34.484 7.136 8.231 1.00 10.58 207 PRO B N 1
ATOM 8387 C CA . PRO B 1 183 ? 33.155 7.556 8.711 1.00 10.34 207 PRO B CA 1
ATOM 8388 C C . PRO B 1 183 ? 33.090 8.923 9.343 1.00 9.54 207 PRO B C 1
ATOM 8389 O O . PRO B 1 183 ? 32.141 9.662 9.055 1.00 11.21 207 PRO B O 1
ATOM 8400 N N . VAL B 1 184 ? 34.067 9.260 10.179 1.00 9.02 208 VAL B N 1
ATOM 8401 C CA . VAL B 1 184 ? 33.989 10.438 11.030 1.00 8.66 208 VAL B CA 1
ATOM 8402 C C . VAL B 1 184 ? 35.262 11.269 10.933 1.00 9.55 208 VAL B C 1
ATOM 8403 O O . VAL B 1 184 ? 36.371 10.750 11.109 1.00 10.46 208 VAL B O 1
ATOM 8416 N N . GLN B 1 185 ? 35.116 12.564 10.676 1.00 9.80 209 GLN B N 1
ATOM 8417 C CA . GLN B 1 185 ? 36.241 13.494 10.761 1.00 10.25 209 GLN B CA 1
ATOM 8418 C C . GLN B 1 185 ? 36.291 14.127 12.137 1.00 11.27 209 GLN B C 1
ATOM 8419 O O . GLN B 1 185 ? 35.433 14.950 12.489 1.00 12.17 209 GLN B O 1
ATOM 8433 N N . ALA B 1 186 ? 37.304 13.768 12.912 1.00 11.00 210 ALA B N 1
ATOM 8434 C CA . ALA B 1 186 ? 37.553 14.399 14.204 1.00 10.86 210 ALA B CA 1
ATOM 8435 C C . ALA B 1 186 ? 38.391 15.664 14.031 1.00 12.06 210 ALA B C 1
ATOM 8436 O O . ALA B 1 186 ? 39.107 15.796 13.052 1.00 15.53 210 ALA B O 1
ATOM 8443 N N . THR B 1 187 ? 38.338 16.568 15.007 1.00 11.13 211 THR B N 1
ATOM 8444 C CA . THR B 1 187 ? 39.129 17.801 14.975 1.00 11.92 211 THR B CA 1
ATOM 8445 C C . THR B 1 187 ? 39.663 18.112 16.373 1.00 11.01 211 THR B C 1
ATOM 8446 O O . THR B 1 187 ? 39.517 19.224 16.872 1.00 11.42 211 THR B O 1
ATOM 8457 N N . LEU B 1 188 ? 40.271 17.123 17.012 1.00 12.88 212 LEU B N 1
ATOM 8458 C CA . LEU B 1 188 ? 40.579 17.230 18.442 1.00 15.42 212 LEU B CA 1
ATOM 8459 C C . LEU B 1 188 ? 41.586 18.311 18.795 1.00 16.06 212 LEU B C 1
ATOM 8460 O O . LEU B 1 188 ? 41.592 18.770 19.933 1.00 18.38 212 LEU B O 1
ATOM 8476 N N . ALA B 1 189 ? 42.434 18.724 17.850 1.00 13.01 213 ALA B N 1
ATOM 8477 C CA . ALA B 1 189 ? 43.442 19.741 18.179 1.00 13.89 213 ALA B CA 1
ATOM 8478 C C . ALA B 1 189 ? 42.787 21.081 18.542 1.00 15.94 213 ALA B C 1
ATOM 8479 O O . ALA B 1 189 ? 43.390 21.898 19.209 1.00 18.51 213 ALA B O 1
ATOM 8486 N N . ASP B 1 190 ? 41.533 21.288 18.134 1.00 15.03 214 ASP B N 1
ATOM 8487 C CA . ASP B 1 190 ? 40.768 22.431 18.639 1.00 15.22 214 ASP B CA 1
ATOM 8488 C C . ASP B 1 190 ? 39.746 21.930 19.650 1.00 13.49 214 ASP B C 1
ATOM 8489 O O . ASP B 1 190 ? 38.713 21.392 19.276 1.00 12.65 214 ASP B O 1
ATOM 8498 N N . ALA B 1 191 ? 40.073 22.046 20.936 1.00 12.94 215 ALA B N 1
ATOM 8499 C CA . ALA B 1 191 ? 39.367 21.339 21.961 1.00 14.01 215 ALA B CA 1
ATOM 8500 C C . ALA B 1 191 ? 37.886 21.627 22.002 1.00 11.53 215 ALA B C 1
ATOM 8501 O O . ALA B 1 191 ? 37.084 20.752 22.362 1.00 12.07 215 ALA B O 1
ATOM 8508 N N . TRP B 1 192 ? 37.495 22.853 21.669 1.00 10.92 216 TRP B N 1
ATOM 8509 C CA . TRP B 1 192 ? 36.083 23.224 21.753 1.00 10.67 216 TRP B CA 1
ATOM 8510 C C . TRP B 1 192 ? 35.225 22.303 20.888 1.00 8.76 216 TRP B C 1
ATOM 8511 O O . TRP B 1 192 ? 34.027 22.088 21.181 1.00 8.98 216 TRP B O 1
ATOM 8532 N N . THR B 1 193 ? 35.796 21.789 19.807 1.00 8.32 217 THR B N 1
ATOM 8533 C CA . THR B 1 193 ? 35.012 20.969 18.912 1.00 8.67 217 THR B CA 1
ATOM 8534 C C . THR B 1 193 ? 34.565 19.657 19.536 1.00 7.68 217 THR B C 1
ATOM 8535 O O . THR B 1 193 ? 33.571 19.092 19.097 1.00 8.35 217 THR B O 1
ATOM 8546 N N . THR B 1 194 ? 35.270 19.193 20.567 1.00 8.59 218 THR B N 1
ATOM 8547 C CA . THR B 1 194 ? 34.845 18.015 21.278 1.00 8.07 218 THR B CA 1
ATOM 8548 C C . THR B 1 194 ? 33.573 18.222 22.105 1.00 8.45 218 THR B C 1
ATOM 8549 O O . THR B 1 194 ? 32.925 17.262 22.507 1.00 9.05 218 THR B O 1
ATOM 8560 N N . GLN B 1 195 ? 33.202 19.483 22.327 1.00 8.13 219 GLN B N 1
ATOM 8561 C CA . GLN B 1 195 ? 31.969 19.808 23.048 1.00 8.56 219 GLN B CA 1
ATOM 8562 C C . GLN B 1 195 ? 30.740 19.525 22.207 1.00 8.69 219 GLN B C 1
ATOM 8563 O O . GLN B 1 195 ? 29.661 19.328 22.766 1.00 8.17 219 GLN B O 1
ATOM 8577 N N . ALA B 1 196 ? 30.884 19.450 20.883 1.00 6.97 220 ALA B N 1
ATOM 8578 C CA . ALA B 1 196 ? 29.714 19.350 20.044 1.00 7.52 220 ALA B CA 1
ATOM 8579 C C . ALA B 1 196 ? 29.029 18.003 20.204 1.00 8.05 220 ALA B C 1
ATOM 8580 O O . ALA B 1 196 ? 27.828 17.958 20.468 1.00 8.04 220 ALA B O 1
ATOM 8587 N N . PRO B 1 197 ? 29.761 16.882 20.092 1.00 8.18 221 PRO B N 1
ATOM 8588 C CA . PRO B 1 197 ? 29.036 15.604 20.256 1.00 8.73 221 PRO B CA 1
ATOM 8589 C C . PRO B 1 197 ? 28.474 15.426 21.675 1.00 8.14 221 PRO B C 1
ATOM 8590 O O . PRO B 1 197 ? 27.395 14.848 21.841 1.00 8.19 221 PRO B O 1
ATOM 8601 N N . LEU B 1 198 ? 29.207 15.868 22.683 1.00 8.24 222 LEU B N 1
ATOM 8602 C CA . LEU B 1 198 ? 28.683 15.784 24.055 1.00 8.19 222 LEU B CA 1
ATOM 8603 C C . LEU B 1 198 ? 27.341 16.510 24.119 1.00 8.03 222 LEU B C 1
ATOM 8604 O O . LEU B 1 198 ? 26.349 15.990 24.634 1.00 8.82 222 LEU B O 1
ATOM 8620 N N . ALA B 1 199 ? 27.327 17.745 23.635 1.00 7.73 223 ALA B N 1
ATOM 8621 C CA . ALA B 1 199 ? 26.105 18.540 23.684 1.00 7.53 223 ALA B CA 1
ATOM 8622 C C . ALA B 1 199 ? 24.977 17.893 22.871 1.00 7.31 223 ALA B C 1
ATOM 8623 O O . ALA B 1 199 ? 23.820 17.914 23.291 1.00 8.03 223 ALA B O 1
ATOM 8630 N N . SER B 1 200 ? 25.303 17.356 21.704 1.00 6.66 224 SER B N 1
ATOM 8631 C CA . SER B 1 200 ? 24.300 16.680 20.877 1.00 7.53 224 SER B CA 1
ATOM 8632 C C . SER B 1 200 ? 23.653 15.538 21.630 1.00 8.71 224 SER B C 1
ATOM 8633 O O . SER B 1 200 ? 22.428 15.405 21.674 1.00 9.78 224 SER B O 1
ATOM 8641 N N . LEU B 1 201 ? 24.486 14.697 22.195 1.00 8.27 225 LEU B N 1
ATOM 8642 C CA . LEU B 1 201 ? 24.018 13.501 22.869 1.00 8.41 225 LEU B CA 1
ATOM 8643 C C . LEU B 1 201 ? 23.282 13.835 24.159 1.00 8.81 225 LEU B C 1
ATOM 8644 O O . LEU B 1 201 ? 22.229 13.284 24.453 1.00 9.23 225 LEU B O 1
ATOM 8660 N N . ALA B 1 202 ? 23.832 14.753 24.925 1.00 9.64 226 ALA B N 1
ATOM 8661 C CA . ALA B 1 202 ? 23.233 15.141 26.194 1.00 10.20 226 ALA B CA 1
ATOM 8662 C C . ALA B 1 202 ? 21.863 15.800 25.993 1.00 10.59 226 ALA B C 1
ATOM 8663 O O . ALA B 1 202 ? 21.023 15.757 26.879 1.00 10.42 226 ALA B O 1
ATOM 8670 N N . GLY B 1 203 ? 21.640 16.426 24.834 1.00 9.94 227 GLY B N 1
ATOM 8671 C CA . GLY B 1 203 ? 20.349 17.042 24.591 1.00 9.62 227 GLY B CA 1
ATOM 8672 C C . GLY B 1 203 ? 19.210 16.047 24.729 1.00 10.78 227 GLY B C 1
ATOM 8673 O O . GLY B 1 203 ? 18.146 16.369 25.249 1.00 12.35 227 GLY B O 1
ATOM 8677 N N . THR B 1 204 ? 19.435 14.830 24.260 1.00 10.66 228 THR B N 1
ATOM 8678 C CA . THR B 1 204 ? 18.430 13.753 24.423 1.00 10.25 228 THR B CA 1
ATOM 8679 C C . THR B 1 204 ? 18.523 13.071 25.787 1.00 11.71 228 THR B C 1
ATOM 8680 O O . THR B 1 204 ? 17.495 12.690 26.380 1.00 13.55 228 THR B O 1
ATOM 8691 N N . LEU B 1 205 ? 19.746 12.851 26.273 1.00 10.98 229 LEU B N 1
ATOM 8692 C CA . LEU B 1 205 ? 19.950 11.989 27.438 1.00 12.23 229 LEU B CA 1
ATOM 8693 C C . LEU B 1 205 ? 19.744 12.676 28.779 1.00 12.58 229 LEU B C 1
ATOM 8694 O O . LEU B 1 205 ? 19.448 12.026 29.775 1.00 16.18 229 LEU B O 1
ATOM 8710 N N . VAL B 1 206 ? 19.946 13.978 28.815 1.00 11.91 230 VAL B N 1
ATOM 8711 C CA . VAL B 1 206 ? 19.978 14.711 30.072 1.00 10.90 230 VAL B CA 1
ATOM 8712 C C . VAL B 1 206 ? 19.077 15.947 30.031 1.00 11.80 230 VAL B C 1
ATOM 8713 O O . VAL B 1 206 ? 19.414 16.949 29.399 1.00 11.92 230 VAL B O 1
ATOM 8726 N N . PRO B 1 207 ? 17.951 15.889 30.748 1.00 13.30 231 PRO B N 1
ATOM 8727 C CA . PRO B 1 207 ? 17.098 17.083 30.807 1.00 13.32 231 PRO B CA 1
ATOM 8728 C C . PRO B 1 207 ? 17.811 18.246 31.464 1.00 13.51 231 PRO B C 1
ATOM 8729 O O . PRO B 1 207 ? 18.636 18.017 32.343 1.00 13.66 231 PRO B O 1
ATOM 8740 N N . GLU B 1 208 ? 17.528 19.476 31.017 1.00 13.93 232 GLU B N 1
ATOM 8741 C CA . GLU B 1 208 ? 18.229 20.653 31.542 1.00 15.50 232 GLU B CA 1
ATOM 8742 C C . GLU B 1 208 ? 18.009 20.840 33.053 1.00 14.33 232 GLU B C 1
ATOM 8743 O O . GLU B 1 208 ? 18.867 21.393 33.747 1.00 15.13 232 GLU B O 1
ATOM 8755 N N . SER B 1 209 ? 16.905 20.314 33.574 1.00 14.50 233 SER B N 1
ATOM 8756 C CA . SER B 1 209 ? 16.614 20.391 35.004 1.00 16.36 233 SER B CA 1
ATOM 8757 C C . SER B 1 209 ? 17.706 19.677 35.816 1.00 16.91 233 SER B C 1
ATOM 8758 O O . SER B 1 209 ? 17.885 19.981 37.010 1.00 17.72 233 SER B O 1
ATOM 8766 N N . GLU B 1 210 ? 18.431 18.746 35.208 1.00 14.75 234 GLU B N 1
ATOM 8767 C CA . GLU B 1 210 ? 19.417 18.006 35.988 1.00 13.42 234 GLU B CA 1
ATOM 8768 C C . GLU B 1 210 ? 20.553 18.930 36.449 1.00 14.59 234 GLU B C 1
ATOM 8769 O O . GLU B 1 210 ? 21.231 18.626 37.426 1.00 14.75 234 GLU B O 1
ATOM 8781 N N . TYR B 1 211 ? 20.782 20.039 35.739 1.00 13.83 235 TYR B N 1
ATOM 8782 C CA . TYR B 1 211 ? 21.905 20.911 36.110 1.00 13.05 235 TYR B CA 1
ATOM 8783 C C . TYR B 1 211 ? 21.645 21.703 37.387 1.00 14.74 235 TYR B C 1
ATOM 8784 O O . TYR B 1 211 ? 22.562 21.963 38.155 1.00 15.59 235 TYR B O 1
ATOM 8802 N N . ALA B 1 212 ? 20.385 22.023 37.632 1.00 17.03 236 ALA B N 1
ATOM 8803 C CA . ALA B 1 212 ? 20.009 22.598 38.916 1.00 17.93 236 ALA B CA 1
ATOM 8804 C C . ALA B 1 212 ? 20.199 21.588 40.036 1.00 18.57 236 ALA B C 1
ATOM 8805 O O . ALA B 1 212 ? 20.697 21.908 41.098 1.00 19.80 236 ALA B O 1
ATOM 8812 N N . ALA B 1 213 ? 19.852 20.337 39.768 1.00 19.45 237 ALA B N 1
ATOM 8813 C CA . ALA B 1 213 ? 20.052 19.301 40.758 1.00 20.69 237 ALA B CA 1
ATOM 8814 C C . ALA B 1 213 ? 21.550 19.066 41.015 1.00 19.13 237 ALA B C 1
ATOM 8815 O O . ALA B 1 213 ? 21.977 18.767 42.140 1.00 19.72 237 ALA B O 1
ATOM 8822 N N . LEU B 1 214 ? 22.350 19.185 39.969 1.00 17.14 238 LEU B N 1
ATOM 8823 C CA . LEU B 1 214 ? 23.789 19.028 40.105 1.00 18.80 238 LEU B CA 1
ATOM 8824 C C . LEU B 1 214 ? 24.360 20.116 40.994 1.00 21.49 238 LEU B C 1
ATOM 8825 O O . LEU B 1 214 ? 25.244 19.868 41.826 1.00 22.67 238 LEU B O 1
ATOM 8841 N N . LYS B 1 215 ? 23.869 21.336 40.814 1.00 20.17 239 LYS B N 1
ATOM 8842 C CA . LYS B 1 215 ? 24.389 22.451 41.586 1.00 22.94 239 LYS B CA 1
ATOM 8843 C C . LYS B 1 215 ? 24.050 22.265 43.066 1.00 26.04 239 LYS B C 1
ATOM 8844 O O . LYS B 1 215 ? 24.865 22.556 43.935 1.00 28.63 239 LYS B O 1
ATOM 8863 N N . SER B 1 216 ? 22.859 21.762 43.356 1.00 25.88 240 SER B N 1
ATOM 8864 C CA . SER B 1 216 ? 22.427 21.585 44.751 1.00 28.97 240 SER B CA 1
ATOM 8865 C C . SER B 1 216 ? 22.991 20.304 45.392 1.00 29.36 240 SER B C 1
ATOM 8866 O O . SER B 1 216 ? 22.807 20.045 46.594 1.00 30.94 240 SER B O 1
ATOM 8874 N N . GLY B 1 217 ? 23.688 19.506 44.594 1.00 28.65 241 GLY B N 1
ATOM 8875 C CA . GLY B 1 217 ? 24.269 18.272 45.075 1.00 27.79 241 GLY B CA 1
ATOM 8876 C C . GLY B 1 217 ? 23.282 17.131 45.132 1.00 26.17 241 GLY B C 1
ATOM 8877 O O . GLY B 1 217 ? 23.539 16.151 45.815 1.00 30.10 241 GLY B O 1
ATOM 8881 N N . ASP B 1 218 ? 22.183 17.226 44.389 1.00 23.54 242 ASP B N 1
ATOM 8882 C CA . ASP B 1 218 ? 21.161 16.157 44.357 1.00 22.39 242 ASP B CA 1
ATOM 8883 C C . ASP B 1 218 ? 21.362 15.181 43.181 1.00 21.00 242 ASP B C 1
ATOM 8884 O O . ASP B 1 218 ? 20.618 14.205 43.034 1.00 25.01 242 ASP B O 1
ATOM 8893 N N . THR B 1 219 ? 22.379 15.439 42.365 1.00 17.08 243 THR B N 1
ATOM 8894 C CA . THR B 1 219 ? 22.909 14.439 41.470 1.00 15.18 243 THR B CA 1
ATOM 8895 C C . THR B 1 219 ? 24.360 14.758 41.218 1.00 13.14 243 THR B C 1
ATOM 8896 O O . THR B 1 219 ? 24.899 15.689 41.814 1.00 14.34 243 THR B O 1
ATOM 8907 N N . THR B 1 220 ? 24.970 13.956 40.354 1.00 12.84 244 THR B N 1
ATOM 8908 C CA . THR B 1 220 ? 26.395 13.971 40.116 1.00 12.90 244 THR B CA 1
ATOM 8909 C C . THR B 1 220 ? 26.677 13.727 38.645 1.00 12.33 244 THR B C 1
ATOM 8910 O O . THR B 1 220 ? 25.832 13.222 37.914 1.00 11.36 244 THR B O 1
ATOM 8921 N N . PHE B 1 221 ? 27.874 14.083 38.210 1.00 10.37 245 PHE B N 1
ATOM 8922 C CA . PHE B 1 221 ? 28.286 13.762 36.852 1.00 11.07 245 PHE B CA 1
ATOM 8923 C C . PHE B 1 221 ? 28.251 12.276 36.586 1.00 10.83 245 PHE B C 1
ATOM 8924 O O . PHE B 1 221 ? 27.915 11.857 35.490 1.00 10.88 245 PHE B O 1
ATOM 8941 N N . LYS B 1 222 ? 28.612 11.478 37.579 1.00 12.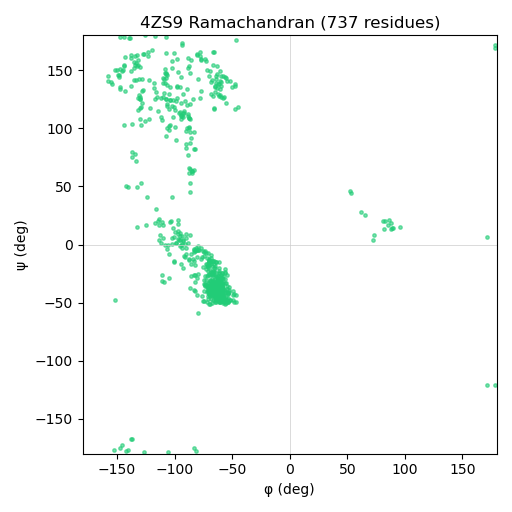30 246 LYS B N 1
ATOM 8942 C CA . LYS B 1 222 ? 28.555 10.030 37.433 1.00 13.17 246 LYS B CA 1
ATOM 8943 C C . LYS B 1 222 ? 27.155 9.594 36.988 1.00 12.08 246 LYS B C 1
ATOM 8944 O O . LYS B 1 222 ? 27.002 8.760 36.095 1.00 13.37 246 LYS B O 1
ATOM 8963 N N . GLN B 1 223 ? 26.124 10.191 37.576 1.00 12.30 247 GLN B N 1
ATOM 8964 C CA . GLN B 1 223 ? 24.771 9.783 37.246 1.00 12.06 247 GLN B CA 1
ATOM 8965 C C . GLN B 1 223 ? 24.222 10.342 35.958 1.00 13.96 247 GLN B C 1
ATOM 8966 O O . GLN B 1 223 ? 23.325 9.743 35.381 1.00 19.68 247 GLN B O 1
ATOM 8980 N N . ILE B 1 224 ? 24.713 11.488 35.495 1.00 11.04 248 ILE B N 1
ATOM 8981 C CA . ILE B 1 224 ? 24.123 12.121 34.321 1.00 10.51 248 ILE B CA 1
ATOM 8982 C C . ILE B 1 224 ? 24.989 12.131 33.073 1.00 10.33 248 ILE B C 1
ATOM 8983 O O . ILE B 1 224 ? 24.431 12.156 31.995 1.00 11.61 248 ILE B O 1
ATOM 8999 N N . TRP B 1 225 ? 26.330 12.084 33.197 1.00 10.05 249 TRP B N 1
ATOM 9000 C CA . TRP B 1 225 ? 27.187 12.209 32.019 1.00 10.59 249 TRP B CA 1
ATOM 9001 C C . TRP B 1 225 ? 27.979 10.954 31.661 1.00 10.20 249 TRP B C 1
ATOM 9002 O O . TRP B 1 225 ? 28.723 10.963 30.701 1.00 11.51 249 TRP B O 1
ATOM 9023 N N . THR B 1 226 ? 27.781 9.861 32.378 1.00 10.00 250 THR B N 1
ATOM 9024 C CA . THR B 1 226 ? 28.483 8.626 32.032 1.00 10.93 250 THR B CA 1
ATOM 9025 C C . THR B 1 226 ? 28.043 8.152 30.655 1.00 10.54 250 THR B C 1
ATOM 9026 O O . THR B 1 226 ? 28.878 7.870 29.792 1.00 11.71 250 THR B O 1
ATOM 9037 N N . GLU B 1 227 ? 26.733 8.069 30.397 1.00 11.40 251 GLU B N 1
ATOM 9038 C CA . GLU B 1 227 ? 26.271 7.552 29.113 1.00 11.33 251 GLU B CA 1
ATOM 9039 C C . GLU B 1 227 ? 26.643 8.499 27.955 1.00 11.10 251 GLU B C 1
ATOM 9040 O O . GLU B 1 227 ? 27.182 8.042 26.957 1.00 11.53 251 GLU B O 1
ATOM 9052 N N . PRO B 1 228 ? 26.443 9.823 28.119 1.00 10.84 252 PRO B N 1
ATOM 9053 C CA . PRO B 1 228 ? 26.939 10.738 27.087 1.00 11.88 252 PRO B CA 1
ATOM 9054 C C . PRO B 1 228 ? 28.429 10.566 26.746 1.00 9.65 252 PRO B C 1
ATOM 9055 O O . PRO B 1 228 ? 28.755 10.515 25.550 1.00 9.73 252 PRO B O 1
ATOM 9066 N N . ILE B 1 229 ? 29.318 10.512 27.740 1.00 9.56 253 ILE B N 1
ATOM 9067 C CA . ILE B 1 229 ? 30.732 10.396 27.421 1.00 9.84 253 ILE B CA 1
ATOM 9068 C C . ILE B 1 229 ? 31.074 9.027 26.828 1.00 9.89 253 ILE B C 1
ATOM 9069 O O . ILE B 1 229 ? 31.891 8.942 25.900 1.00 9.58 253 ILE B O 1
ATOM 9085 N N . GLU B 1 230 ? 30.423 7.957 27.297 1.00 9.34 254 GLU B N 1
ATOM 9086 C CA . GLU B 1 230 ? 30.656 6.634 26.699 1.00 8.81 254 GLU B CA 1
ATOM 9087 C C . GLU B 1 230 ? 30.321 6.676 25.209 1.00 8.71 254 GLU B C 1
ATOM 9088 O O . GLU B 1 230 ? 31.057 6.123 24.362 1.00 9.76 254 GLU B O 1
ATOM 9100 N N . LYS B 1 231 ? 29.210 7.324 24.884 1.00 9.67 255 LYS B N 1
ATOM 9101 C CA . LYS B 1 231 ? 28.777 7.368 23.502 1.00 9.41 255 LYS B CA 1
ATOM 9102 C C . LYS B 1 231 ? 29.616 8.323 22.648 1.00 8.72 255 LYS B C 1
ATOM 9103 O O . LYS B 1 231 ? 29.862 8.057 21.484 1.00 10.00 255 LYS B O 1
ATOM 9122 N N . GLU B 1 232 ? 30.150 9.389 23.234 1.00 8.05 256 GLU B N 1
ATOM 9123 C CA . GLU B 1 232 ? 31.097 10.226 22.484 1.00 8.23 256 GLU B CA 1
ATOM 9124 C C . GLU B 1 232 ? 32.395 9.458 22.191 1.00 8.46 256 GLU B C 1
ATOM 9125 O O . GLU B 1 232 ? 32.968 9.574 21.125 1.00 9.80 256 GLU B O 1
ATOM 9137 N N . ILE B 1 233 ? 32.892 8.726 23.170 1.00 8.60 257 ILE B N 1
ATOM 9138 C CA . ILE B 1 233 ? 34.089 7.903 22.960 1.00 9.94 257 ILE B CA 1
ATOM 9139 C C . ILE B 1 233 ? 33.825 6.910 21.837 1.00 9.54 257 ILE B C 1
ATOM 9140 O O . ILE B 1 233 ? 34.654 6.698 20.955 1.00 9.94 257 ILE B O 1
ATOM 9156 N N . GLU B 1 234 ? 32.649 6.301 21.860 1.00 9.55 258 GLU B N 1
ATOM 9157 C CA A GLU B 1 234 ? 32.292 5.335 20.827 0.41 10.58 258 GLU B CA 1
ATOM 9158 C CA B GLU B 1 234 ? 32.292 5.338 20.830 0.59 10.47 258 GLU B CA 1
ATOM 9159 C C . GLU B 1 234 ? 32.248 5.959 19.434 1.00 9.77 258 GLU B C 1
ATOM 9160 O O . GLU B 1 234 ? 32.745 5.378 18.470 1.00 11.12 258 GLU B O 1
ATOM 9182 N N . LEU B 1 235 ? 31.625 7.134 19.312 1.00 9.91 259 LEU B N 1
ATOM 9183 C CA . LEU B 1 235 ? 31.567 7.865 18.053 1.00 9.22 259 LEU B CA 1
ATOM 9184 C C . LEU B 1 235 ? 32.964 7.972 17.413 1.00 9.78 259 LEU B C 1
ATOM 9185 O O . LEU B 1 235 ? 33.158 7.703 16.221 1.00 9.72 259 LEU B O 1
ATOM 9201 N N . PHE B 1 236 ? 33.939 8.363 18.224 1.00 9.07 260 PHE B N 1
ATOM 9202 C CA . PHE B 1 236 ? 35.275 8.619 17.709 1.00 8.98 260 PHE B CA 1
ATOM 9203 C C . PHE B 1 236 ? 36.100 7.375 17.462 1.00 9.95 260 PHE B C 1
ATOM 9204 O O . PHE B 1 236 ? 37.145 7.476 16.859 1.00 10.54 260 PHE B O 1
ATOM 9221 N N . LYS B 1 237 ? 35.577 6.202 17.822 1.00 9.62 261 LYS B N 1
ATOM 9222 C CA . LYS B 1 237 ? 36.192 4.948 17.379 1.00 10.34 261 LYS B CA 1
ATOM 9223 C C . LYS B 1 237 ? 36.071 4.815 15.872 1.00 10.47 261 LYS B C 1
ATOM 9224 O O . LYS B 1 237 ? 36.825 4.080 15.237 1.00 12.42 261 LYS B O 1
ATOM 9243 N N . TYR B 1 238 ? 35.131 5.558 15.286 1.00 10.18 262 TYR B N 1
ATOM 9244 C CA . TYR B 1 238 ? 34.899 5.521 13.834 1.00 9.91 262 TYR B CA 1
ATOM 9245 C C . TYR B 1 238 ? 35.560 6.696 13.101 1.00 9.85 262 TYR B C 1
ATOM 9246 O O . TYR B 1 238 ? 35.295 6.910 11.924 1.00 11.04 262 TYR B O 1
ATOM 9264 N N . ALA B 1 239 ? 36.418 7.447 13.788 1.00 9.83 263 ALA B N 1
ATOM 9265 C CA . ALA B 1 239 ? 37.301 8.408 13.147 1.00 10.68 263 ALA B CA 1
ATOM 9266 C C . ALA B 1 239 ? 38.537 7.627 12.634 1.00 12.80 263 ALA B C 1
ATOM 9267 O O . ALA B 1 239 ? 39.456 7.361 13.398 1.00 13.64 263 ALA B O 1
ATOM 9274 N N . ASP B 1 240 ? 38.547 7.257 11.357 1.00 11.86 264 ASP B N 1
ATOM 9275 C CA . ASP B 1 240 ? 39.533 6.356 10.785 1.00 13.62 264 ASP B CA 1
ATOM 9276 C C . ASP B 1 240 ? 40.550 7.206 10.016 1.00 15.46 264 ASP B C 1
ATOM 9277 O O . ASP B 1 240 ? 41.003 6.857 8.928 1.00 22.50 264 ASP B O 1
ATOM 9286 N N . SER B 1 241 ? 40.904 8.325 10.604 1.00 16.34 265 SER B N 1
ATOM 9287 C CA . SER B 1 241 ? 42.050 9.125 10.193 1.00 17.20 265 SER B CA 1
ATOM 9288 C C . SER B 1 241 ? 42.626 9.781 11.450 1.00 16.01 265 SER B C 1
ATOM 9289 O O . SER B 1 241 ? 42.072 9.618 12.527 1.00 16.09 265 SER B O 1
ATOM 9297 N N . GLU B 1 242 ? 43.705 10.542 11.314 1.00 15.12 266 GLU B N 1
ATOM 9298 C CA . GLU B 1 242 ? 44.358 11.195 12.447 1.00 13.21 266 GLU B CA 1
ATOM 9299 C C . GLU B 1 242 ? 43.317 12.059 13.196 1.00 12.68 266 GLU B C 1
ATOM 9300 O O . GLU B 1 242 ? 42.689 12.949 12.611 1.00 14.32 266 GLU B O 1
ATOM 9312 N N . LYS B 1 243 ? 43.097 11.806 14.477 1.00 12.79 267 LYS B N 1
ATOM 9313 C CA . LYS B 1 243 ? 42.059 12.531 15.201 1.00 14.06 267 LYS B CA 1
ATOM 9314 C C . LYS B 1 243 ? 42.509 13.904 15.662 1.00 13.45 267 LYS B C 1
ATOM 9315 O O . LYS B 1 243 ? 41.699 14.825 15.716 1.00 13.73 267 LYS B O 1
ATOM 9334 N N . GLY B 1 244 ? 43.801 14.065 15.910 1.00 13.86 268 GLY B N 1
ATOM 9335 C CA . GLY B 1 244 ? 44.335 15.280 16.506 1.00 15.07 268 GLY B CA 1
ATOM 9336 C C . GLY B 1 244 ? 44.658 16.368 15.518 1.00 14.45 268 GLY B C 1
ATOM 9337 O O . GLY B 1 244 ? 45.734 16.998 15.614 1.00 17.72 268 GLY B O 1
ATOM 9341 N N . VAL B 1 245 ? 43.742 16.597 14.578 1.00 13.29 269 VAL B N 1
ATOM 9342 C CA . VAL B 1 245 ? 43.905 17.683 13.601 1.00 12.91 269 VAL B CA 1
ATOM 9343 C C . VAL B 1 245 ? 43.048 18.890 14.012 1.00 12.03 269 VAL B C 1
ATOM 9344 O O . VAL B 1 245 ? 42.179 18.791 14.880 1.00 12.48 269 VAL B O 1
ATOM 9357 N N . THR B 1 246 ? 43.320 20.047 13.408 1.00 11.86 270 THR B N 1
ATOM 9358 C CA . THR B 1 246 ? 42.596 21.255 13.744 1.00 11.73 270 THR B CA 1
ATOM 9359 C C . THR B 1 246 ? 41.215 21.279 13.097 1.00 11.78 270 THR B C 1
ATOM 9360 O O . THR B 1 246 ? 40.891 20.493 12.182 1.00 11.98 270 THR B O 1
ATOM 9371 N N . TYR B 1 247 ? 40.390 22.191 13.587 1.00 11.84 271 TYR B N 1
ATOM 9372 C CA . TYR B 1 247 ? 39.088 22.474 13.020 1.00 11.74 271 TYR B CA 1
ATOM 9373 C C . TYR B 1 247 ? 39.205 22.802 11.533 1.00 11.63 271 TYR B C 1
ATOM 9374 O O . TYR B 1 247 ? 38.459 22.291 10.726 1.00 13.20 271 TYR B O 1
ATOM 9392 N N . GLN B 1 248 ? 40.142 23.677 11.187 1.00 12.98 272 GLN B N 1
ATOM 9393 C CA . GLN B 1 248 ? 40.369 24.046 9.800 1.00 14.80 272 GLN B CA 1
ATOM 9394 C C . GLN B 1 248 ? 40.753 22.826 8.950 1.00 13.04 272 GLN B C 1
ATOM 9395 O O . GLN B 1 248 ? 40.205 22.626 7.858 1.00 14.97 272 GLN B O 1
ATOM 9409 N N . GLN B 1 249 ? 41.665 21.992 9.454 1.00 12.81 273 GLN B N 1
ATOM 9410 C CA . GLN B 1 249 ? 42.097 20.830 8.705 1.00 13.78 273 GLN B CA 1
ATOM 9411 C C . GLN B 1 249 ? 40.933 19.852 8.521 1.00 13.76 273 GLN B C 1
ATOM 9412 O O . GLN B 1 249 ? 40.774 19.272 7.437 1.00 15.07 273 GLN B O 1
ATOM 9426 N N . GLY B 1 250 ? 40.154 19.611 9.575 1.00 13.16 274 GLY B N 1
ATOM 9427 C CA . GLY B 1 250 ? 39.054 18.682 9.447 1.00 13.30 274 GLY B CA 1
ATOM 9428 C C . GLY B 1 250 ? 37.958 19.152 8.492 1.00 12.55 274 GLY B C 1
ATOM 9429 O O . GLY B 1 250 ? 37.414 18.353 7.713 1.00 13.85 274 GLY B O 1
ATOM 9433 N N . THR B 1 251 ? 37.602 20.432 8.562 1.00 12.38 275 THR B N 1
ATOM 9434 C CA . THR B 1 251 ? 36.589 20.946 7.661 1.00 13.31 275 THR B CA 1
ATOM 9435 C C . THR B 1 251 ? 37.094 20.929 6.226 1.00 12.21 275 THR B C 1
ATOM 9436 O O . THR B 1 251 ? 36.314 20.673 5.307 1.00 14.97 275 THR B O 1
ATOM 9447 N N . GLN B 1 252 ? 38.386 21.182 6.027 1.00 13.66 276 GLN B N 1
ATOM 9448 C CA . GLN B 1 252 ? 38.973 21.050 4.708 1.00 16.22 276 GLN B CA 1
ATOM 9449 C C . GLN B 1 252 ? 38.891 19.608 4.181 1.00 14.81 276 GLN B C 1
ATOM 9450 O O . GLN B 1 252 ? 38.499 19.361 3.030 1.00 17.37 276 GLN B O 1
ATOM 9464 N N . ASN B 1 253 ? 39.249 18.650 5.027 1.00 15.15 277 ASN B N 1
ATOM 9465 C CA . ASN B 1 253 ? 39.199 17.259 4.612 1.00 14.81 277 ASN B CA 1
ATOM 9466 C C . ASN B 1 253 ? 37.769 16.890 4.192 1.00 14.54 277 ASN B C 1
ATOM 9467 O O . ASN B 1 253 ? 37.532 16.220 3.169 1.00 16.40 277 ASN B O 1
ATOM 9478 N N . PHE B 1 254 ? 36.816 17.326 5.010 1.00 14.45 278 PHE B N 1
ATOM 9479 C CA . PHE B 1 254 ? 35.439 16.994 4.763 1.00 13.18 278 PHE B CA 1
ATOM 9480 C C . PHE B 1 254 ? 34.951 17.634 3.472 1.00 14.59 278 PHE B C 1
ATOM 9481 O O . PHE B 1 254 ? 34.250 17.001 2.681 1.00 14.74 278 PHE B O 1
ATOM 9498 N N . ALA B 1 255 ? 35.334 18.886 3.251 1.00 14.71 279 ALA B N 1
ATOM 9499 C CA . ALA B 1 255 ? 34.960 19.578 2.022 1.00 15.22 279 ALA B CA 1
ATOM 9500 C C . ALA B 1 255 ? 35.448 18.858 0.779 1.00 15.91 279 ALA B C 1
ATOM 9501 O O . ALA B 1 255 ? 34.796 18.886 -0.253 1.00 18.79 279 ALA B O 1
ATOM 9508 N N . LYS B 1 256 ? 36.604 18.203 0.903 1.00 15.64 280 LYS B N 1
ATOM 9509 C CA . LYS B 1 256 ? 37.251 17.513 -0.206 1.00 17.93 280 LYS B CA 1
ATOM 9510 C C . LYS B 1 256 ? 36.817 16.060 -0.325 1.00 19.28 280 LYS B C 1
ATOM 9511 O O . LYS B 1 256 ? 37.342 15.324 -1.148 1.00 20.48 280 LYS B O 1
ATOM 9530 N N . GLY B 1 257 ? 35.803 15.688 0.450 1.00 17.54 281 GLY B N 1
ATOM 9531 C CA . GLY B 1 257 ? 35.098 14.438 0.259 1.00 18.16 281 GLY B CA 1
ATOM 9532 C C . GLY B 1 257 ? 35.724 13.244 0.956 1.00 18.55 281 GLY B C 1
ATOM 9533 O O . GLY B 1 257 ? 35.445 12.105 0.587 1.00 21.15 281 GLY B O 1
ATOM 9537 N N . THR B 1 258 ? 36.550 13.469 1.973 1.00 17.08 282 THR B N 1
ATOM 9538 C CA . THR B 1 258 ? 37.300 12.363 2.546 1.00 17.97 282 THR B CA 1
ATOM 9539 C C . THR B 1 258 ? 36.698 11.817 3.834 1.00 16.80 282 THR B C 1
ATOM 9540 O O . THR B 1 258 ? 37.320 10.974 4.458 1.00 18.91 282 THR B O 1
ATOM 9551 N N . ALA B 1 259 ? 35.513 12.292 4.244 1.00 15.19 283 ALA B N 1
ATOM 9552 C CA . ALA B 1 259 ? 34.825 11.697 5.388 1.00 15.15 283 ALA B CA 1
ATOM 9553 C C . ALA B 1 259 ? 33.309 11.788 5.220 1.00 13.68 283 ALA B C 1
ATOM 9554 O O . ALA B 1 259 ? 32.799 12.751 4.678 1.00 14.39 283 ALA B O 1
ATOM 9561 N N . ALA B 1 260 ? 32.593 10.787 5.710 1.00 11.94 284 ALA B N 1
ATOM 9562 C CA . ALA B 1 260 ? 31.146 10.741 5.602 1.00 12.52 284 ALA B CA 1
ATOM 9563 C C . ALA B 1 260 ? 30.481 11.826 6.449 1.00 11.40 284 ALA B C 1
ATOM 9564 O O . ALA B 1 260 ? 29.553 12.499 5.966 1.00 12.11 284 ALA B O 1
ATOM 9571 N N . ILE B 1 261 ? 30.912 11.965 7.705 1.00 10.74 285 ILE B N 1
ATOM 9572 C CA . ILE B 1 261 ? 30.322 12.950 8.593 1.00 10.11 285 ILE B CA 1
ATOM 9573 C C . ILE B 1 261 ? 31.373 13.707 9.345 1.00 9.90 285 ILE B C 1
ATOM 9574 O O . ILE B 1 261 ? 32.495 13.228 9.541 1.00 10.09 285 ILE B O 1
ATOM 9590 N N . ILE B 1 262 ? 31.001 14.896 9.785 1.00 9.88 286 ILE B N 1
ATOM 9591 C CA . ILE B 1 262 ? 31.817 15.689 10.682 1.00 8.89 286 ILE B CA 1
ATOM 9592 C C . ILE B 1 262 ? 30.860 16.145 11.798 1.00 8.98 286 ILE B C 1
ATOM 9593 O O . ILE B 1 262 ? 29.883 16.842 11.535 1.00 10.05 286 ILE B O 1
ATOM 9609 N N . PRO B 1 263 ? 31.112 15.699 13.044 1.00 9.06 287 PRO B N 1
ATOM 9610 C CA . PRO B 1 263 ? 30.121 15.842 14.112 1.00 9.14 287 PRO B CA 1
ATOM 9611 C C . PRO B 1 263 ? 30.178 17.207 14.810 1.00 9.43 287 PRO B C 1
ATOM 9612 O O . PRO B 1 263 ? 30.420 17.290 16.008 1.00 11.88 287 PRO B O 1
ATOM 9623 N N . LEU B 1 264 ? 29.901 18.229 14.018 1.00 9.08 288 LEU B N 1
ATOM 9624 C CA . LEU B 1 264 ? 29.854 19.603 14.469 1.00 9.49 288 LEU B CA 1
ATOM 9625 C C . LEU B 1 264 ? 28.484 20.172 14.152 1.00 10.46 288 LEU B C 1
ATOM 9626 O O . LEU B 1 264 ? 27.724 19.613 13.362 1.00 12.70 288 LEU B O 1
ATOM 9642 N N . GLY B 1 265 ? 28.187 21.295 14.750 1.00 9.89 289 GLY B N 1
ATOM 9643 C CA . GLY B 1 265 ? 26.928 21.985 14.543 1.00 9.37 289 GLY B CA 1
ATOM 9644 C C . GLY B 1 265 ? 26.879 22.840 13.284 1.00 8.47 289 GLY B C 1
ATOM 9645 O O . GLY B 1 265 ? 27.815 22.902 12.494 1.00 9.77 289 GLY B O 1
ATOM 9649 N N . THR B 1 266 ? 25.763 23.514 13.111 1.00 8.93 290 THR B N 1
ATOM 9650 C CA . THR B 1 266 ? 25.476 24.230 11.885 1.00 9.16 290 THR B CA 1
ATOM 9651 C C . THR B 1 266 ? 26.481 25.344 11.560 1.00 9.35 290 THR B C 1
ATOM 9652 O O . THR B 1 266 ? 26.696 25.662 10.380 1.00 10.54 290 THR B O 1
ATOM 9663 N N . TYR B 1 267 ? 27.071 25.932 12.603 1.00 9.62 291 TYR B N 1
ATOM 9664 C CA . TYR B 1 267 ? 28.039 27.011 12.479 1.00 10.09 291 TYR B CA 1
ATOM 9665 C C . TYR B 1 267 ? 29.226 26.634 11.614 1.00 9.69 291 TYR B C 1
ATOM 9666 O O . TYR B 1 267 ? 29.918 27.510 11.107 1.00 9.56 291 TYR B O 1
ATOM 9684 N N . ALA B 1 268 ? 29.505 25.326 11.484 1.00 9.81 292 ALA B N 1
ATOM 9685 C CA . ALA B 1 268 ? 30.677 24.845 10.728 1.00 9.64 292 ALA B CA 1
ATOM 9686 C C . ALA B 1 268 ? 30.443 24.758 9.220 1.00 10.17 292 ALA B C 1
ATOM 9687 O O . ALA B 1 268 ? 31.392 24.667 8.436 1.00 11.41 292 ALA B O 1
ATOM 9694 N N . ILE B 1 269 ? 29.185 24.831 8.811 1.00 10.50 293 ILE B N 1
ATOM 9695 C CA . ILE B 1 269 ? 28.868 24.665 7.400 1.00 11.58 293 ILE B CA 1
ATOM 9696 C C . ILE B 1 269 ? 29.586 25.703 6.516 1.00 11.92 293 ILE B C 1
ATOM 9697 O O . ILE B 1 269 ? 30.201 25.325 5.541 1.00 13.08 293 ILE B O 1
ATOM 9713 N N . PRO B 1 270 ? 29.560 27.003 6.864 1.00 11.40 294 PRO B N 1
ATOM 9714 C CA . PRO B 1 270 ? 30.234 27.961 5.978 1.00 13.51 294 PRO B CA 1
ATOM 9715 C C . PRO B 1 270 ? 31.735 27.697 5.883 1.00 13.63 294 PRO B C 1
ATOM 9716 O O . PRO B 1 270 ? 32.377 28.017 4.894 1.00 16.00 294 PRO B O 1
ATOM 9727 N N . GLN B 1 271 ? 32.326 27.155 6.938 1.00 13.72 295 GLN B N 1
ATOM 9728 C CA . GLN B 1 271 ? 33.750 26.891 6.892 1.00 15.46 295 GLN B CA 1
ATOM 9729 C C . GLN B 1 271 ? 34.081 25.773 5.900 1.00 16.28 295 GLN B C 1
ATOM 9730 O O . GLN B 1 271 ? 35.163 25.764 5.310 1.00 19.03 295 GLN B O 1
ATOM 9744 N N . ILE B 1 272 ? 33.162 24.833 5.742 1.00 15.52 296 ILE B N 1
ATOM 9745 C CA . ILE B 1 272 ? 33.301 23.758 4.780 1.00 15.11 296 ILE B CA 1
ATOM 9746 C C . ILE B 1 272 ? 33.043 24.284 3.375 1.00 16.48 296 ILE B C 1
ATOM 9747 O O . ILE B 1 272 ? 33.802 24.017 2.440 1.00 17.61 296 ILE B O 1
ATOM 9763 N N . THR B 1 273 ? 31.956 25.019 3.185 1.00 15.99 297 THR B N 1
ATOM 9764 C CA . THR B 1 273 ? 31.605 25.430 1.825 1.00 19.46 297 THR B CA 1
ATOM 9765 C C . THR B 1 273 ? 32.521 26.498 1.256 1.00 21.87 297 THR B C 1
ATOM 9766 O O . THR B 1 273 ? 32.574 26.670 0.033 1.00 24.54 297 THR B O 1
ATOM 9777 N N . MET B 1 274 ? 33.270 27.216 2.087 1.00 21.14 298 MET B N 1
ATOM 9778 C CA . MET B 1 274 ? 34.211 28.162 1.511 1.00 24.97 298 MET B CA 1
ATOM 9779 C C . MET B 1 274 ? 35.387 27.426 0.843 1.00 24.21 298 MET B C 1
ATOM 9780 O O . MET B 1 274 ? 36.060 27.970 -0.026 1.00 26.85 298 MET B O 1
ATOM 9794 N N . VAL B 1 275 ? 35.636 26.192 1.257 1.00 21.10 299 VAL B N 1
ATOM 9795 C CA . VAL B 1 275 ? 36.709 25.371 0.654 1.00 19.72 299 VAL B CA 1
ATOM 9796 C C . VAL B 1 275 ? 36.218 24.711 -0.631 1.00 22.12 299 VAL B C 1
ATOM 9797 O O . VAL B 1 275 ? 36.960 24.625 -1.608 1.00 23.96 299 VAL B O 1
ATOM 9810 N N . ASN B 1 276 ? 34.973 24.234 -0.615 1.00 20.27 300 ASN B N 1
ATOM 9811 C CA . ASN B 1 276 ? 34.362 23.600 -1.778 1.00 22.97 300 ASN B CA 1
ATOM 9812 C C . ASN B 1 276 ? 32.880 23.975 -1.829 1.00 23.84 300 ASN B C 1
ATOM 9813 O O . ASN B 1 276 ? 32.071 23.436 -1.071 1.00 23.83 300 ASN B O 1
ATOM 9824 N N . LYS B 1 277 ? 32.517 24.909 -2.700 1.00 26.07 301 LYS B N 1
ATOM 9825 C CA . LYS B 1 277 ? 31.162 25.464 -2.672 1.00 28.37 301 LYS B CA 1
ATOM 9826 C C . LYS B 1 277 ? 30.142 24.457 -3.181 1.00 29.97 301 LYS B C 1
ATOM 9827 O O . LYS B 1 277 ? 28.947 24.617 -2.935 1.00 30.79 301 LYS B O 1
ATOM 9846 N N . ASP B 1 278 ? 30.621 23.430 -3.871 1.00 30.38 302 ASP B N 1
ATOM 9847 C CA . ASP B 1 278 ? 29.784 22.441 -4.541 1.00 32.18 302 ASP B CA 1
ATOM 9848 C C . ASP B 1 278 ? 29.396 21.226 -3.719 1.00 29.43 302 ASP B C 1
ATOM 9849 O O . ASP B 1 278 ? 28.598 20.409 -4.176 1.00 30.91 302 ASP B O 1
ATOM 9858 N N . ILE B 1 279 ? 29.960 21.061 -2.527 1.00 26.57 303 ILE B N 1
ATOM 9859 C CA . ILE B 1 279 ? 29.710 19.835 -1.792 1.00 25.84 303 ILE B CA 1
ATOM 9860 C C . ILE B 1 279 ? 28.225 19.771 -1.450 1.00 23.63 303 ILE B C 1
ATOM 9861 O O . ILE B 1 279 ? 27.599 20.800 -1.208 1.00 25.27 303 ILE B O 1
ATOM 9877 N N . ASP B 1 280 ? 27.656 18.570 -1.501 1.00 22.18 304 ASP B N 1
ATOM 9878 C CA . ASP B 1 280 ? 26.227 18.381 -1.288 1.00 21.99 304 ASP B CA 1
ATOM 9879 C C . ASP B 1 280 ? 26.049 17.905 0.140 1.00 20.27 304 ASP B C 1
ATOM 9880 O O . ASP B 1 280 ? 26.285 16.747 0.424 1.00 21.59 304 ASP B O 1
ATOM 9889 N N . LEU B 1 281 ? 25.666 18.815 1.027 1.00 19.98 305 LEU B N 1
ATOM 9890 C CA . LEU B 1 281 ? 25.627 18.583 2.461 1.00 19.64 305 LEU B CA 1
ATOM 9891 C C . LEU B 1 281 ? 24.239 18.467 3.023 1.00 16.10 305 LEU B C 1
ATOM 9892 O O . LEU B 1 281 ? 23.279 19.103 2.559 1.00 16.72 305 LEU B O 1
ATOM 9908 N N . GLY B 1 282 ? 24.161 17.697 4.092 1.00 14.35 306 GLY B N 1
ATOM 9909 C CA . GLY B 1 282 ? 23.007 17.674 4.954 1.00 14.09 306 GLY B CA 1
ATOM 9910 C C . GLY B 1 282 ? 23.418 17.890 6.398 1.00 12.81 306 GLY B C 1
ATOM 9911 O O . GLY B 1 282 ? 24.599 17.762 6.758 1.00 12.35 306 GLY B O 1
ATOM 9915 N N . PHE B 1 283 ? 22.437 18.220 7.225 1.00 12.03 307 PHE B N 1
ATOM 9916 C CA . PHE B 1 283 ? 22.624 18.371 8.637 1.00 10.43 307 PHE B CA 1
ATOM 9917 C C . PHE B 1 283 ? 21.582 17.545 9.354 1.00 10.40 307 PHE B C 1
ATOM 9918 O O . PHE B 1 283 ? 20.388 17.622 9.048 1.00 12.65 307 PHE B O 1
ATOM 9935 N N . ALA B 1 284 ? 22.015 16.770 10.331 1.00 11.21 308 ALA B N 1
ATOM 9936 C CA . ALA B 1 284 ? 21.128 15.883 11.066 1.00 11.44 308 ALA B CA 1
ATOM 9937 C C . ALA B 1 284 ? 21.326 15.932 12.577 1.00 10.20 308 ALA B C 1
ATOM 9938 O O . ALA B 1 284 ? 22.420 16.218 13.080 1.00 10.41 308 ALA B O 1
ATOM 9945 N N . GLN B 1 285 ? 20.259 15.591 13.286 1.00 10.49 309 GLN B N 1
ATOM 9946 C CA . GLN B 1 285 ? 20.309 15.326 14.721 1.00 10.10 309 GLN B CA 1
ATOM 9947 C C . GLN B 1 285 ? 21.092 14.039 14.944 1.00 10.62 309 GLN B C 1
ATOM 9948 O O . GLN B 1 285 ? 20.971 13.090 14.181 1.00 11.18 309 GLN B O 1
ATOM 9962 N N . MET B 1 286 ? 21.921 14.012 15.957 1.00 9.89 310 MET B N 1
ATOM 9963 C CA . MET B 1 286 ? 22.639 12.801 16.343 1.00 9.44 310 MET B CA 1
ATOM 9964 C C . MET B 1 286 ? 21.847 12.042 17.400 1.00 10.53 310 MET B C 1
ATOM 9965 O O . MET B 1 286 ? 21.716 12.516 18.523 1.00 11.17 310 MET B O 1
ATOM 9979 N N . PRO B 1 287 ? 21.273 10.881 17.036 1.00 10.52 311 PRO B N 1
ATOM 9980 C CA . PRO B 1 287 ? 20.359 10.232 17.982 1.00 10.89 311 PRO B CA 1
ATOM 9981 C C . PRO B 1 287 ? 21.115 9.532 19.099 1.00 11.48 311 PRO B C 1
ATOM 9982 O O . PRO B 1 287 ? 22.042 8.820 18.810 1.00 17.51 311 PRO B O 1
ATOM 9993 N N . ALA B 1 288 ? 20.743 9.727 20.349 1.00 11.83 312 ALA B N 1
ATOM 9994 C CA . ALA B 1 288 ? 21.550 9.278 21.489 1.00 12.25 312 ALA B CA 1
ATOM 9995 C C . ALA B 1 288 ? 21.037 7.976 22.106 1.00 13.80 312 ALA B C 1
ATOM 9996 O O . ALA B 1 288 ? 21.720 7.370 22.928 1.00 15.70 312 ALA B O 1
ATOM 10003 N N . THR B 1 289 ? 19.812 7.589 21.767 1.00 12.73 313 THR B N 1
ATOM 10004 C CA . THR B 1 289 ? 19.202 6.405 22.343 1.00 13.41 313 THR B CA 1
ATOM 10005 C C . THR B 1 289 ? 18.452 5.674 21.252 1.00 13.50 313 THR B C 1
ATOM 10006 O O . THR B 1 289 ? 18.383 6.132 20.098 1.00 12.52 313 THR B O 1
ATOM 10017 N N . ASN B 1 290 ? 17.882 4.541 21.630 1.00 13.68 314 ASN B N 1
ATOM 10018 C CA . ASN B 1 290 ? 17.078 3.760 20.712 1.00 13.77 314 ASN B CA 1
ATOM 10019 C C . ASN B 1 290 ? 15.583 3.998 20.823 1.00 14.41 314 ASN B C 1
ATOM 10020 O O . ASN B 1 290 ? 14.752 3.151 20.407 1.00 16.87 314 ASN B O 1
ATOM 10031 N N . ASP B 1 291 ? 15.222 5.142 21.389 1.00 13.25 315 ASP B N 1
ATOM 10032 C CA . ASP B 1 291 ? 13.812 5.551 21.507 1.00 12.11 315 ASP B CA 1
ATOM 10033 C C . ASP B 1 291 ? 13.543 6.680 20.513 1.00 12.39 315 ASP B C 1
ATOM 10034 O O . ASP B 1 291 ? 13.773 7.878 20.788 1.00 12.39 315 ASP B O 1
ATOM 10043 N N . ALA B 1 292 ? 13.068 6.312 19.337 1.00 13.42 316 ALA B N 1
ATOM 10044 C CA . ALA B 1 292 ? 12.932 7.296 18.275 1.00 13.46 316 ALA B CA 1
ATOM 10045 C C . ALA B 1 292 ? 11.977 8.417 18.639 1.00 12.53 316 ALA B C 1
ATOM 10046 O O . ALA B 1 292 ? 12.209 9.593 18.268 1.00 16.07 316 ALA B O 1
ATOM 10053 N N . SER B 1 293 ? 10.915 8.103 19.367 1.00 11.23 317 SER B N 1
ATOM 10054 C CA . SER B 1 293 ? 9.918 9.115 19.687 1.00 12.21 317 SER B CA 1
ATOM 10055 C C . SER B 1 293 ? 10.366 10.190 20.681 1.00 11.89 317 SER B C 1
ATOM 10056 O O . SER B 1 293 ? 9.715 11.226 20.806 1.00 14.94 317 SER B O 1
ATOM 10064 N N . LYS B 1 294 ? 11.468 9.943 21.373 1.00 11.50 318 LYS B N 1
ATOM 10065 C CA . LYS B 1 294 ? 11.971 10.869 22.397 1.00 12.35 318 LYS B CA 1
ATOM 10066 C C . LYS B 1 294 ? 13.338 11.479 22.068 1.00 14.80 318 LYS B C 1
ATOM 10067 O O . LYS B 1 294 ? 14.092 11.865 22.954 1.00 19.98 318 LYS B O 1
ATOM 10086 N N . GLN B 1 295 ? 13.631 11.648 20.796 1.00 12.97 319 GLN B N 1
ATOM 10087 C CA . GLN B 1 295 ? 14.858 12.335 20.381 1.00 11.72 319 GLN B CA 1
ATOM 10088 C C . GLN B 1 295 ? 14.702 13.843 20.475 1.00 10.97 319 GLN B C 1
ATOM 10089 O O . GLN B 1 295 ? 13.620 14.378 20.229 1.00 12.77 319 GLN B O 1
ATOM 10103 N N . ILE B 1 296 ? 15.770 14.525 20.884 1.00 10.63 320 ILE B N 1
ATOM 10104 C CA . ILE B 1 296 ? 15.787 15.985 21.069 1.00 10.02 320 ILE B CA 1
ATOM 10105 C C . ILE B 1 296 ? 16.986 16.557 20.301 1.00 9.19 320 ILE B C 1
ATOM 10106 O O . ILE B 1 296 ? 18.027 15.907 20.216 1.00 9.64 320 ILE B O 1
ATOM 10122 N N . LEU B 1 297 ? 16.789 17.725 19.706 1.00 9.24 321 LEU B N 1
ATOM 10123 C CA . LEU B 1 297 ? 17.846 18.463 19.005 1.00 8.44 321 LEU B CA 1
ATOM 10124 C C . LEU B 1 297 ? 18.384 19.573 19.872 1.00 8.56 321 LEU B C 1
ATOM 10125 O O . LEU B 1 297 ? 17.667 20.493 20.234 1.00 9.26 321 LEU B O 1
ATOM 10141 N N . THR B 1 298 ? 19.663 19.507 20.197 1.00 7.55 322 THR B N 1
ATOM 10142 C CA . THR B 1 298 ? 20.331 20.612 20.869 1.00 7.41 322 THR B CA 1
ATOM 10143 C C . THR B 1 298 ? 20.417 21.818 19.944 1.00 7.10 322 THR B C 1
ATOM 10144 O O . THR B 1 298 ? 20.855 21.703 18.809 1.00 8.86 322 THR B O 1
ATOM 10155 N N . ALA B 1 299 ? 19.961 22.964 20.437 1.00 7.69 323 ALA B N 1
ATOM 10156 C CA . ALA B 1 299 ? 19.836 24.177 19.626 1.00 8.66 323 ALA B CA 1
ATOM 10157 C C . ALA B 1 299 ? 19.919 25.383 20.547 1.00 8.41 323 ALA B C 1
ATOM 10158 O O . ALA B 1 299 ? 19.377 25.369 21.641 1.00 12.29 323 ALA B O 1
ATOM 10165 N N . GLY B 1 300 ? 20.636 26.408 20.136 1.00 8.71 324 GLY B N 1
ATOM 10166 C CA . GLY B 1 300 ? 20.815 27.581 20.946 1.00 10.77 324 GLY B CA 1
ATOM 10167 C C . GLY B 1 300 ? 20.908 28.862 20.183 1.00 9.20 324 GLY B C 1
ATOM 10168 O O . GLY B 1 300 ? 20.675 28.928 18.976 1.00 9.68 324 GLY B O 1
ATOM 10172 N N . ASP B 1 301 ? 21.232 29.892 20.934 1.00 7.95 325 ASP B N 1
ATOM 10173 C CA . ASP B 1 301 ? 21.427 31.219 20.379 1.00 7.61 325 ASP B CA 1
ATOM 10174 C C . ASP B 1 301 ? 22.900 31.308 19.985 1.00 7.28 325 ASP B C 1
ATOM 10175 O O . ASP B 1 301 ? 23.774 31.418 20.861 1.00 8.07 325 ASP B O 1
ATOM 10184 N N . ASP B 1 302 ? 23.173 31.139 18.695 1.00 6.54 326 ASP B N 1
ATOM 10185 C CA . ASP B 1 302 ? 24.533 31.045 18.220 1.00 7.38 326 ASP B CA 1
ATOM 10186 C C . ASP B 1 302 ? 25.227 32.397 18.305 1.00 7.23 326 ASP B C 1
ATOM 10187 O O . ASP B 1 302 ? 26.394 32.459 18.658 1.00 7.29 326 ASP B O 1
ATOM 10196 N N . VAL B 1 303 ? 24.489 33.452 17.998 1.00 6.12 327 VAL B N 1
ATOM 10197 C CA . VAL B 1 303 ? 24.969 34.807 18.073 1.00 6.59 327 VAL B CA 1
ATOM 10198 C C . VAL B 1 303 ? 23.949 35.647 18.819 1.00 6.61 327 VAL B C 1
ATOM 10199 O O . VAL B 1 303 ? 22.781 35.673 18.459 1.00 7.53 327 VAL B O 1
ATOM 10212 N N . ILE B 1 304 ? 24.433 36.314 19.854 1.00 6.28 328 ILE B N 1
ATOM 10213 C CA . ILE B 1 304 ? 23.691 37.369 20.542 1.00 6.13 328 ILE B CA 1
ATOM 10214 C C . ILE B 1 304 ? 24.364 38.687 20.238 1.00 7.60 328 ILE B C 1
ATOM 10215 O O . ILE B 1 304 ? 25.576 38.818 20.376 1.00 7.40 328 ILE B O 1
ATOM 10231 N N . LEU B 1 305 ? 23.580 39.635 19.763 1.00 7.45 329 LEU B N 1
ATOM 10232 C CA . LEU B 1 305 ? 24.037 40.957 19.385 1.00 6.77 329 LEU B CA 1
ATOM 10233 C C . LEU B 1 305 ? 23.667 41.934 20.507 1.00 6.53 329 LEU B C 1
ATOM 10234 O O . LEU B 1 305 ? 22.513 42.003 20.926 1.00 7.66 329 LEU B O 1
ATOM 10250 N N . THR B 1 306 ? 24.670 42.642 21.030 1.00 6.61 330 THR B N 1
ATOM 10251 C CA . THR B 1 306 ? 24.448 43.509 22.164 1.00 6.69 330 THR B CA 1
ATOM 10252 C C . THR B 1 306 ? 25.238 44.789 22.076 1.00 6.93 330 THR B C 1
ATOM 10253 O O . THR B 1 306 ? 25.892 45.054 21.051 1.00 7.43 330 THR B O 1
ATOM 10264 N N . MET B 1 307 ? 25.117 45.601 23.114 1.00 7.52 331 MET B N 1
ATOM 10265 C CA . MET B 1 307 ? 25.736 46.923 23.190 1.00 8.42 331 MET B CA 1
ATOM 10266 C C . MET B 1 307 ? 26.358 47.043 24.575 1.00 6.78 331 MET B C 1
ATOM 10267 O O . MET B 1 307 ? 25.814 46.544 25.543 1.00 8.35 331 MET B O 1
ATOM 10281 N N . GLY B 1 308 ? 27.533 47.658 24.677 1.00 7.74 332 GLY B N 1
ATOM 10282 C CA . GLY B 1 308 ? 28.125 47.901 25.975 1.00 7.93 332 GLY B CA 1
ATOM 10283 C C . GLY B 1 308 ? 27.238 48.818 26.821 1.00 8.70 332 GLY B C 1
ATOM 10284 O O . GLY B 1 308 ? 26.772 49.866 26.354 1.00 9.72 332 GLY B O 1
ATOM 10288 N N . ALA B 1 309 ? 26.959 48.409 28.055 1.00 7.72 333 ALA B N 1
ATOM 10289 C CA . ALA B 1 309 ? 26.112 49.191 28.955 1.00 8.35 333 ALA B CA 1
ATOM 10290 C C . ALA B 1 309 ? 26.726 50.565 29.213 1.00 10.07 333 ALA B C 1
ATOM 10291 O O . ALA B 1 309 ? 26.007 51.528 29.463 1.00 12.17 333 ALA B O 1
ATOM 10298 N N . ASN B 1 310 ? 28.047 50.631 29.197 1.00 9.78 334 ASN B N 1
ATOM 10299 C CA . ASN B 1 310 ? 28.730 51.884 29.431 1.00 10.84 334 ASN B CA 1
ATOM 10300 C C . ASN B 1 310 ? 29.280 52.511 28.158 1.00 11.57 334 ASN B C 1
ATOM 10301 O O . ASN B 1 310 ? 30.145 53.421 28.239 1.00 13.37 334 ASN B O 1
ATOM 10312 N N . SER B 1 311 ? 28.758 52.090 26.999 1.00 11.92 335 SER B N 1
ATOM 10313 C CA . SER B 1 311 ? 29.018 52.761 25.722 1.00 13.05 335 SER B CA 1
ATOM 10314 C C . SER B 1 311 ? 28.651 54.232 25.780 1.00 12.71 335 SER B C 1
ATOM 10315 O O . SER B 1 311 ? 27.644 54.611 26.337 1.00 13.93 335 SER B O 1
ATOM 10323 N N . ARG B 1 312 ? 29.458 55.027 25.106 1.00 11.91 336 ARG B N 1
ATOM 10324 C CA . ARG B 1 312 ? 29.245 56.461 25.034 1.00 12.55 336 ARG B CA 1
ATOM 10325 C C . ARG B 1 312 ? 28.562 56.928 23.767 1.00 12.40 336 ARG B C 1
ATOM 10326 O O . ARG B 1 312 ? 28.353 58.122 23.582 1.00 13.41 336 ARG B O 1
ATOM 10347 N N . HIS B 1 313 ? 28.222 55.982 22.900 1.00 11.00 337 HIS B N 1
ATOM 10348 C CA . HIS B 1 313 ? 27.605 56.267 21.614 1.00 12.27 337 HIS B CA 1
ATOM 10349 C C . HIS B 1 313 ? 26.395 55.378 21.359 1.00 11.26 337 HIS B C 1
ATOM 10350 O O . HIS B 1 313 ? 26.292 54.757 20.307 1.00 11.63 337 HIS B O 1
ATOM 10364 N N . LYS B 1 314 ? 25.499 55.312 22.328 1.00 11.16 338 LYS B N 1
ATOM 10365 C CA . LYS B 1 314 ? 24.370 54.376 22.246 1.00 11.23 338 LYS B CA 1
ATOM 10366 C C . LYS B 1 314 ? 23.423 54.653 21.092 1.00 11.74 338 LYS B C 1
ATOM 10367 O O . LYS B 1 314 ? 22.940 53.724 20.458 1.00 10.91 338 LYS B O 1
ATOM 10386 N N . GLU B 1 315 ? 23.166 55.919 20.769 1.00 11.39 339 GLU B N 1
ATOM 10387 C CA . GLU B 1 315 ? 22.280 56.194 19.656 1.00 12.44 339 GLU B CA 1
ATOM 10388 C C . GLU B 1 315 ? 22.825 55.633 18.350 1.00 10.48 339 GLU B C 1
ATOM 10389 O O . GLU B 1 315 ? 22.085 55.049 17.559 1.00 11.09 339 GLU B O 1
ATOM 10401 N N . GLN B 1 316 ? 24.109 55.845 18.116 1.00 10.41 340 GLN B N 1
ATOM 10402 C CA . GLN B 1 316 ? 24.737 55.377 16.886 1.00 9.59 340 GLN B CA 1
ATOM 10403 C C . GLN B 1 316 ? 24.828 53.851 16.880 1.00 8.86 340 GLN B C 1
ATOM 10404 O O . GLN B 1 316 ? 24.598 53.218 15.856 1.00 9.87 340 GLN B O 1
ATOM 10418 N N . SER B 1 317 ? 25.187 53.288 18.031 1.00 9.37 341 SER B N 1
ATOM 10419 C CA . SER B 1 317 ? 25.304 51.840 18.155 1.00 9.53 341 SER B CA 1
ATOM 10420 C C . SER B 1 317 ? 23.963 51.175 17.854 1.00 9.73 341 SER B C 1
ATOM 10421 O O . SER B 1 317 ? 23.892 50.164 17.155 1.00 9.83 341 SER B O 1
ATOM 10429 N N . MET B 1 318 ? 22.890 51.757 18.387 1.00 9.02 342 MET B N 1
ATOM 10430 C CA . MET B 1 318 ? 21.559 51.2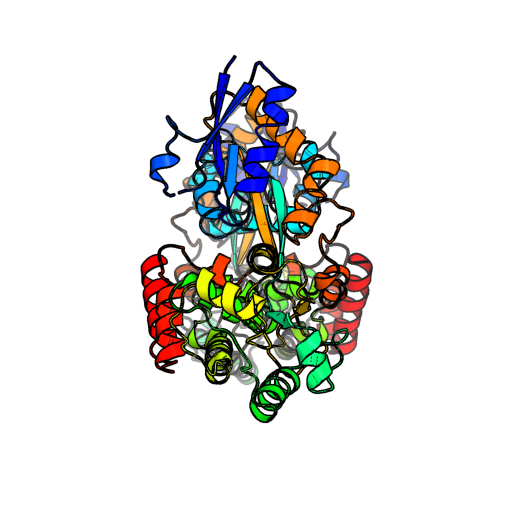26 18.147 1.00 9.52 342 MET B CA 1
ATOM 10431 C C . MET B 1 318 ? 21.136 51.354 16.692 1.00 9.90 342 MET B C 1
ATOM 10432 O O . MET B 1 318 ? 20.443 50.478 16.195 1.00 11.70 342 MET B O 1
ATOM 10446 N N . ARG B 1 319 ? 21.550 52.421 16.000 1.00 10.48 343 ARG B N 1
ATOM 10447 C CA . ARG B 1 319 ? 21.281 52.490 14.572 1.00 11.76 343 ARG B CA 1
ATOM 10448 C C . ARG B 1 319 ? 21.922 51.298 13.826 1.00 10.33 343 ARG B C 1
ATOM 10449 O O . ARG B 1 319 ? 21.297 50.700 12.945 1.00 11.67 343 ARG B O 1
ATOM 10470 N N . PHE B 1 320 ? 23.156 50.957 14.174 1.00 9.81 344 PHE B N 1
ATOM 10471 C CA . PHE B 1 320 ? 23.823 49.827 13.522 1.00 9.91 344 PHE B CA 1
ATOM 10472 C C . PHE B 1 320 ? 23.150 48.507 13.916 1.00 9.18 344 PHE B C 1
ATOM 10473 O O . PHE B 1 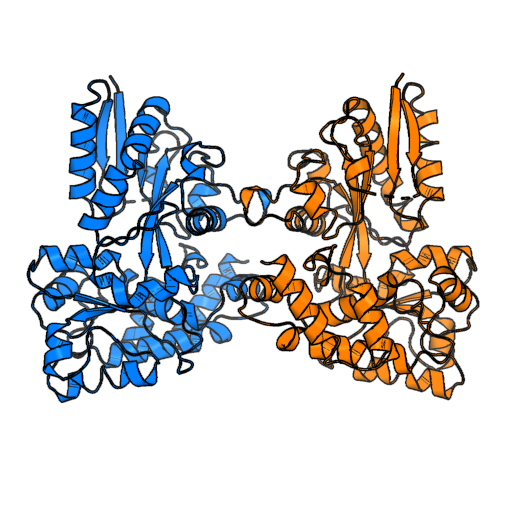320 ? 22.913 47.643 13.053 1.00 10.73 344 PHE B O 1
ATOM 10490 N N . ILE B 1 321 ? 22.785 48.354 15.192 1.00 8.80 345 ILE B N 1
ATOM 10491 C CA . ILE B 1 321 ? 22.074 47.148 15.638 1.00 8.35 345 ILE B CA 1
ATOM 10492 C C . ILE B 1 321 ? 20.737 46.990 14.923 1.00 8.65 345 ILE B C 1
ATOM 10493 O O . ILE B 1 321 ? 20.396 45.887 14.497 1.00 9.03 345 ILE B O 1
ATOM 10509 N N . ARG B 1 322 ? 19.978 48.075 14.769 1.00 8.69 346 ARG B N 1
ATOM 10510 C CA . ARG B 1 322 ? 18.718 47.962 14.049 1.00 9.35 346 ARG B CA 1
ATOM 10511 C C . ARG B 1 322 ? 18.909 47.587 12.589 1.00 9.91 346 ARG B C 1
ATOM 10512 O O . ARG B 1 322 ? 18.096 46.853 12.008 1.00 10.84 346 ARG B O 1
ATOM 10533 N N . PHE B 1 323 ? 19.974 48.073 11.982 1.00 10.47 347 PHE B N 1
ATOM 10534 C CA . PHE B 1 323 ? 20.330 47.676 10.618 1.00 10.75 347 PHE B CA 1
ATOM 10535 C C . PHE B 1 323 ? 20.589 46.156 10.568 1.00 9.88 347 PHE B C 1
ATOM 10536 O O . PHE B 1 323 ? 20.046 45.447 9.716 1.00 10.67 347 PHE B O 1
ATOM 10553 N N . LEU B 1 324 ? 21.407 45.653 11.496 1.00 9.34 348 LEU B N 1
ATOM 10554 C CA . LEU B 1 324 ? 21.757 44.240 11.500 1.00 9.76 348 LEU B CA 1
ATOM 10555 C C . LEU B 1 324 ? 20.542 43.371 11.792 1.00 8.82 348 LEU B C 1
ATOM 10556 O O . LEU B 1 324 ? 20.450 42.240 11.273 1.00 10.27 348 LEU B O 1
ATOM 10572 N N . MET B 1 325 ? 19.591 43.890 12.571 1.00 9.93 349 MET B N 1
ATOM 10573 C CA . MET B 1 325 ? 18.402 43.126 12.961 1.00 10.06 349 MET B CA 1
ATOM 10574 C C . MET B 1 325 ? 17.243 43.237 11.982 1.00 10.17 349 MET B C 1
ATOM 10575 O O . MET B 1 325 ? 16.169 42.672 12.236 1.00 12.02 349 MET B O 1
ATOM 10589 N N . SER B 1 326 ? 17.399 43.957 10.882 1.00 10.08 350 SER B N 1
ATOM 10590 C CA . SER B 1 326 ? 16.366 44.005 9.876 1.00 11.22 350 SER B CA 1
ATOM 10591 C C . SER B 1 326 ? 16.263 42.643 9.194 1.00 11.77 350 SER B C 1
ATOM 10592 O O . SER B 1 326 ? 17.253 41.928 9.059 1.00 13.36 350 SER B O 1
ATOM 10600 N N . LYS B 1 327 ? 15.074 42.279 8.740 1.00 12.25 351 LYS B N 1
ATOM 10601 C CA . LYS B 1 327 ? 14.882 40.983 8.082 1.00 13.63 351 LYS B CA 1
ATOM 10602 C C . LYS B 1 327 ? 15.860 40.757 6.919 1.00 14.75 351 LYS B C 1
ATOM 10603 O O . LYS B 1 327 ? 16.396 39.669 6.748 1.00 15.16 351 LYS B O 1
ATOM 10622 N N . LYS B 1 328 ? 16.095 41.779 6.107 1.00 14.42 352 LYS B N 1
ATOM 10623 C CA . LYS B 1 328 ? 16.989 41.635 4.959 1.00 15.82 352 LYS B CA 1
ATOM 10624 C C . LYS B 1 328 ? 18.386 41.194 5.412 1.00 14.56 352 LYS B C 1
ATOM 10625 O O . LYS B 1 328 ? 18.966 40.263 4.844 1.00 15.74 352 LYS B O 1
ATOM 10644 N N . GLN B 1 329 ? 18.910 41.837 6.451 1.00 13.41 353 GLN B N 1
ATOM 10645 C CA . GLN B 1 329 ? 20.230 41.492 6.938 1.00 13.13 353 GLN B CA 1
ATOM 10646 C C . GLN B 1 329 ? 20.242 40.141 7.640 1.00 11.53 353 GLN B C 1
ATOM 10647 O O . GLN B 1 329 ? 21.167 39.349 7.446 1.00 11.75 353 GLN B O 1
ATOM 10661 N N . LEU B 1 330 ? 19.221 39.849 8.422 1.00 10.13 354 LEU B N 1
ATOM 10662 C CA . LEU B 1 330 ? 19.177 38.589 9.141 1.00 10.25 354 LEU B CA 1
ATOM 10663 C C . LEU B 1 330 ? 19.139 37.425 8.166 1.00 9.87 354 LEU B C 1
ATOM 10664 O O . LEU B 1 330 ? 19.787 36.417 8.402 1.00 10.37 354 LEU B O 1
ATOM 10680 N N . GLU B 1 331 ? 18.361 37.557 7.098 1.00 10.83 355 GLU B N 1
ATOM 10681 C CA . GLU B 1 331 ? 18.271 36.468 6.127 1.00 12.80 355 GLU B CA 1
ATOM 10682 C C . GLU B 1 331 ? 19.528 36.382 5.253 1.00 12.31 355 GLU B C 1
ATOM 10683 O O . GLU B 1 331 ? 19.934 35.293 4.861 1.00 13.01 355 GLU B O 1
ATOM 10695 N N . ASN B 1 332 ? 20.151 37.518 4.937 1.00 11.69 356 ASN B N 1
ATOM 10696 C CA A ASN B 1 332 ? 21.405 37.500 4.216 0.49 13.28 356 ASN B CA 1
ATOM 10697 C CA B ASN B 1 332 ? 21.417 37.503 4.214 0.51 13.31 356 ASN B CA 1
ATOM 10698 C C . ASN B 1 332 ? 22.477 36.790 5.030 1.00 12.15 356 ASN B C 1
ATOM 10699 O O . ASN B 1 332 ? 23.221 35.952 4.513 1.00 13.45 356 ASN B O 1
ATOM 10719 N N . TYR B 1 333 ? 22.535 37.104 6.319 1.00 10.89 357 TYR B N 1
ATOM 10720 C CA . TYR B 1 333 ? 23.462 36.432 7.230 1.00 10.49 357 TYR B CA 1
ATOM 10721 C C . TYR B 1 333 ? 23.135 34.944 7.278 1.00 10.29 357 TYR B C 1
ATOM 10722 O O . TYR B 1 333 ? 24.013 34.091 7.160 1.00 10.62 357 TYR B O 1
ATOM 10740 N N . ALA B 1 334 ? 21.859 34.603 7.404 1.00 10.96 358 ALA B N 1
ATOM 10741 C CA . ALA B 1 334 ? 21.514 33.184 7.549 1.00 11.17 358 ALA B CA 1
ATOM 10742 C C . ALA B 1 334 ? 21.872 32.388 6.308 1.00 12.00 358 ALA B C 1
ATOM 10743 O O . ALA B 1 334 ? 22.327 31.253 6.416 1.00 12.59 358 ALA B O 1
ATOM 10750 N N . ASP B 1 335 ? 21.684 32.972 5.131 1.00 13.81 359 ASP B N 1
ATOM 10751 C CA . ASP B 1 335 ? 22.132 32.346 3.880 1.00 15.30 359 ASP B CA 1
ATOM 10752 C C . ASP B 1 335 ? 23.631 32.137 3.860 1.00 15.13 359 ASP B C 1
ATOM 10753 O O . ASP B 1 335 ? 24.105 31.065 3.492 1.00 16.57 359 ASP B O 1
ATOM 10762 N N . ALA B 1 336 ? 24.383 33.163 4.233 1.00 13.39 360 ALA B N 1
ATOM 10763 C CA . ALA B 1 336 ? 25.850 33.075 4.231 1.00 12.64 360 ALA B CA 1
ATOM 10764 C C . ALA B 1 336 ? 26.380 32.032 5.210 1.00 13.03 360 ALA B C 1
ATOM 10765 O O . ALA B 1 336 ? 27.360 31.341 4.904 1.00 14.07 360 ALA B O 1
ATOM 10772 N N . GLN B 1 337 ? 25.750 31.932 6.376 1.00 11.61 361 GLN B N 1
ATOM 10773 C CA . GLN B 1 337 ? 26.291 31.166 7.482 1.00 10.62 361 GLN B CA 1
ATOM 10774 C C . GLN B 1 337 ? 25.482 29.940 7.810 1.00 11.84 361 GLN B C 1
ATOM 10775 O O . GLN B 1 337 ? 25.799 29.241 8.770 1.00 11.51 361 GLN B O 1
ATOM 10789 N N . SER B 1 338 ? 24.497 29.620 6.976 1.00 12.94 362 SER B N 1
ATOM 10790 C CA . SER B 1 338 ? 23.645 28.434 7.167 1.00 12.93 362 SER B CA 1
ATOM 10791 C C . SER B 1 338 ? 23.043 28.390 8.557 1.00 12.26 362 SER B C 1
ATOM 10792 O O . SER B 1 338 ? 23.023 27.367 9.220 1.00 13.39 362 SER B O 1
ATOM 10800 N N . ALA B 1 339 ? 22.518 29.533 8.975 1.00 10.67 363 ALA B N 1
ATOM 10801 C CA . ALA B 1 339 ? 21.955 29.709 10.308 1.00 10.28 363 ALA B CA 1
ATOM 10802 C C . ALA B 1 339 ? 20.441 29.781 10.246 1.00 11.79 363 ALA B C 1
ATOM 10803 O O . ALA B 1 339 ? 19.839 29.671 9.190 1.00 12.92 363 ALA B O 1
ATOM 10810 N N . ILE B 1 340 ? 19.856 29.918 11.419 1.00 12.27 364 ILE B N 1
ATOM 10811 C CA . ILE B 1 340 ? 18.415 30.031 11.611 1.00 12.69 364 ILE B CA 1
ATOM 10812 C C . ILE B 1 340 ? 18.120 31.451 12.094 1.00 10.75 364 ILE B C 1
ATOM 10813 O O . ILE B 1 340 ? 18.721 31.926 13.061 1.00 11.47 364 ILE B O 1
ATOM 10829 N N . THR B 1 341 ? 17.227 32.162 11.415 1.00 10.72 365 THR B N 1
ATOM 10830 C CA . THR B 1 341 ? 16.972 33.528 11.846 1.00 10.55 365 THR B CA 1
ATOM 10831 C C . THR B 1 341 ? 16.169 33.564 13.143 1.00 11.01 365 THR B C 1
ATOM 10832 O O . THR B 1 341 ? 15.459 32.609 13.479 1.00 11.15 365 THR B O 1
ATOM 10843 N N . PRO B 1 342 ? 16.247 34.676 13.869 1.00 10.21 366 PRO B N 1
ATOM 10844 C CA . PRO B 1 342 ? 15.580 34.799 15.180 1.00 10.04 366 PRO B CA 1
ATOM 10845 C C . PRO B 1 342 ? 14.214 35.458 15.118 1.00 11.37 366 PRO B C 1
ATOM 10846 O O . PRO B 1 342 ? 13.640 35.735 16.159 1.00 11.47 366 PRO B O 1
ATOM 10857 N N . LEU B 1 343 ? 13.682 35.672 13.919 1.00 12.91 367 LEU B N 1
ATOM 10858 C CA . LEU B 1 343 ? 12.371 36.291 13.807 1.00 13.15 367 LEU B CA 1
ATOM 10859 C C . LEU B 1 343 ? 11.252 35.299 14.116 1.00 14.07 367 LEU B C 1
ATOM 10860 O O . LEU B 1 343 ? 11.437 34.098 14.050 1.00 16.39 367 LEU B O 1
ATOM 10876 N N . LYS B 1 344 ? 10.066 35.804 14.456 1.00 15.95 368 LYS B N 1
ATOM 10877 C CA . LYS B 1 344 ? 8.985 34.911 14.849 1.00 18.48 368 LYS B CA 1
ATOM 10878 C C . LYS B 1 344 ? 8.668 33.935 13.724 1.00 21.18 368 LYS B C 1
ATOM 10879 O O . LYS B 1 344 ? 8.401 32.778 13.985 1.00 22.76 368 LYS B O 1
ATOM 10898 N N . GLU B 1 345 ? 8.732 34.400 12.477 1.00 20.27 369 GLU B N 1
ATOM 10899 C CA . GLU B 1 345 ? 8.655 33.501 11.310 1.00 24.50 369 GLU B CA 1
ATOM 10900 C C . GLU B 1 345 ? 10.072 33.047 10.940 1.00 21.30 369 GLU B C 1
ATOM 10901 O O . GLU B 1 345 ? 10.807 33.756 10.256 1.00 22.48 369 GLU B O 1
ATOM 10913 N N . THR B 1 346 ? 10.450 31.860 11.406 1.00 19.12 370 THR B N 1
ATOM 10914 C CA . THR B 1 346 ? 11.804 31.370 11.261 1.00 18.46 370 THR B CA 1
ATOM 10915 C C . THR B 1 346 ? 12.172 31.134 9.817 1.00 17.27 370 THR B C 1
ATOM 10916 O O . THR B 1 346 ? 11.384 30.587 9.068 1.00 19.81 370 THR B O 1
ATOM 10927 N N . TYR B 1 347 ? 13.369 31.542 9.436 1.00 16.43 371 TYR B N 1
ATOM 10928 C CA . TYR B 1 347 ? 13.935 31.252 8.132 1.00 16.38 371 TYR B CA 1
ATOM 10929 C C . TYR B 1 347 ? 15.175 30.395 8.318 1.00 16.36 371 TYR B C 1
ATOM 10930 O O . TYR B 1 347 ? 16.041 30.699 9.134 1.00 15.68 371 TYR B O 1
ATOM 10948 N N . PHE B 1 348 ? 15.257 29.319 7.554 1.00 17.00 372 PHE B N 1
ATOM 10949 C CA . PHE B 1 348 ? 16.444 28.458 7.538 1.00 17.49 372 PHE B CA 1
ATOM 10950 C C . PHE B 1 348 ? 17.324 28.808 6.353 1.00 16.50 372 PHE B C 1
ATOM 10951 O O . PHE B 1 348 ? 16.885 28.778 5.208 1.00 17.70 372 PHE B O 1
ATOM 10968 N N . GLY B 1 349 ? 18.578 29.143 6.634 1.00 14.84 373 GLY B N 1
ATOM 10969 C CA . GLY B 1 349 ? 19.476 29.679 5.632 1.00 15.55 373 GLY B CA 1
ATOM 10970 C C . GLY B 1 349 ? 20.025 28.688 4.627 1.00 16.89 373 GLY B C 1
ATOM 10971 O O . GLY B 1 349 ? 20.647 29.112 3.654 1.00 21.51 373 GLY B O 1
ATOM 10975 N N . ASN B 1 350 ? 19.821 27.391 4.848 1.00 15.20 374 ASN B N 1
ATOM 10976 C CA . ASN B 1 350 ? 20.381 26.376 3.955 1.00 16.46 374 ASN B CA 1
ATOM 10977 C C . ASN B 1 350 ? 19.403 25.213 3.935 1.00 16.06 374 ASN B C 1
ATOM 10978 O O . ASN B 1 350 ? 18.961 24.781 4.990 1.00 16.79 374 ASN B O 1
ATOM 10989 N N . LYS B 1 351 ? 19.093 24.696 2.749 1.00 16.84 375 LYS B N 1
ATOM 10990 C CA . LYS B 1 351 ? 18.251 23.491 2.662 1.00 17.32 375 LYS B CA 1
ATOM 10991 C C . LYS B 1 351 ? 18.912 22.256 3.300 1.00 15.72 375 LYS B C 1
ATOM 10992 O O . LYS B 1 351 ? 18.252 21.271 3.570 1.00 17.52 375 LYS B O 1
ATOM 11011 N N . ALA B 1 352 ? 20.210 22.333 3.555 1.00 14.91 376 ALA B N 1
ATOM 11012 C CA . ALA B 1 352 ? 20.906 21.288 4.310 1.00 15.19 376 ALA B CA 1
ATOM 11013 C C . ALA B 1 352 ? 20.234 21.040 5.664 1.00 14.44 376 ALA B C 1
ATOM 11014 O O . ALA B 1 352 ? 20.340 19.965 6.209 1.00 16.15 376 ALA B O 1
ATOM 11021 N N . LEU B 1 353 ? 19.552 22.056 6.193 1.00 15.06 377 LEU B N 1
ATOM 11022 C CA . LEU B 1 353 ? 18.932 21.993 7.509 1.00 14.69 377 LEU B CA 1
ATOM 11023 C C . LEU B 1 353 ? 17.571 21.320 7.501 1.00 15.92 377 LEU B C 1
ATOM 11024 O O . LEU B 1 353 ? 16.982 21.095 8.553 1.00 17.35 377 LEU B O 1
ATOM 11040 N N . GLU B 1 354 ? 17.084 20.947 6.320 1.00 17.72 378 GLU B N 1
ATOM 11041 C CA . GLU B 1 354 ? 15.755 20.349 6.250 1.00 18.13 378 GLU B CA 1
ATOM 11042 C C . GLU B 1 354 ? 15.542 19.124 7.151 1.00 17.70 378 GLU B C 1
ATOM 11043 O O . GLU B 1 354 ? 14.485 18.996 7.744 1.00 17.69 378 GLU B O 1
ATOM 11055 N N . PRO B 1 355 ? 16.546 18.239 7.288 1.00 17.21 379 PRO B N 1
ATOM 11056 C CA . PRO B 1 355 ? 16.292 17.073 8.150 1.00 16.76 379 PRO B CA 1
ATOM 11057 C C . PRO B 1 355 ? 16.053 17.405 9.623 1.00 17.61 379 PRO B C 1
ATOM 11058 O O . PRO B 1 355 ? 15.582 16.520 10.342 1.00 19.74 379 PRO B O 1
ATOM 11069 N N . VAL B 1 356 ? 16.377 18.621 10.078 1.00 17.67 380 VAL B N 1
ATOM 11070 C CA . VAL B 1 356 ? 16.093 18.985 11.468 1.00 18.24 380 VAL B CA 1
ATOM 11071 C C . VAL B 1 356 ? 14.914 19.957 11.634 1.00 19.02 380 VAL B C 1
ATOM 11072 O O . VAL B 1 356 ? 14.505 20.250 12.755 1.00 19.07 380 VAL B O 1
ATOM 11085 N N . ARG B 1 357 ? 14.344 20.415 10.526 1.00 21.22 381 ARG B N 1
ATOM 11086 C CA . ARG B 1 357 ? 13.155 21.245 10.597 1.00 23.96 381 ARG B CA 1
ATOM 11087 C C . ARG B 1 357 ? 12.075 20.667 11.514 1.00 24.46 381 ARG B C 1
ATOM 11088 O O . ARG B 1 357 ? 11.480 21.411 12.276 1.00 25.68 381 ARG B O 1
ATOM 11109 N N . PRO B 1 358 ? 11.825 19.349 11.462 1.00 24.38 382 PRO B N 1
ATOM 11110 C CA . PRO B 1 358 ? 10.777 18.803 12.337 1.00 25.20 382 PRO B CA 1
ATOM 11111 C C . PRO B 1 358 ? 10.997 19.000 13.824 1.00 23.57 382 PRO B C 1
ATOM 11112 O O . PRO B 1 358 ? 10.037 19.129 14.569 1.00 24.59 382 PRO B O 1
ATOM 11123 N N . PHE B 1 359 ? 12.250 18.968 14.272 1.00 19.62 383 PHE B N 1
ATOM 11124 C CA . PHE B 1 359 ? 12.527 19.195 15.685 1.00 18.89 383 PHE B CA 1
ATOM 11125 C C . PHE B 1 359 ? 12.174 20.616 16.097 1.00 19.69 383 PHE B C 1
ATOM 11126 O O . PHE B 1 359 ? 11.572 20.839 17.135 1.00 21.08 383 PHE B O 1
ATOM 11143 N N . PHE B 1 360 ? 12.517 21.566 15.250 1.00 20.83 384 PHE B N 1
ATOM 11144 C CA . PHE B 1 360 ? 12.169 22.955 15.509 1.00 21.98 384 PHE B CA 1
ATOM 11145 C C . PHE B 1 360 ? 10.672 23.185 15.513 1.00 22.62 384 PHE B C 1
ATOM 11146 O O . PHE B 1 360 ? 10.146 23.889 16.387 1.00 22.57 384 PHE B O 1
ATOM 11163 N N . GLU B 1 361 ? 9.972 22.562 14.565 1.00 22.55 385 GLU B N 1
ATOM 11164 C CA . GLU B 1 361 ? 8.531 22.794 14.421 1.00 24.08 385 GLU B CA 1
ATOM 11165 C C . GLU B 1 361 ? 7.728 22.164 15.557 1.00 24.29 385 GLU B C 1
ATOM 11166 O O . GLU B 1 361 ? 6.662 22.652 15.899 1.00 28.26 385 GLU B O 1
ATOM 11178 N N . SER B 1 362 ? 8.281 21.115 16.161 1.00 23.42 386 SER B N 1
ATOM 11179 C CA . SER B 1 362 ? 7.651 20.412 17.269 1.00 22.70 386 SER B CA 1
ATOM 11180 C C . SER B 1 362 ? 8.199 20.832 18.637 1.00 23.11 386 SER B C 1
ATOM 11181 O O . SER B 1 362 ? 7.795 20.296 19.664 1.00 24.95 386 SER B O 1
ATOM 11189 N N . ASN B 1 363 ? 9.141 21.772 18.648 1.00 21.44 387 ASN B N 1
ATOM 11190 C CA . ASN B 1 363 ? 9.758 22.210 19.885 1.00 23.10 387 ASN B CA 1
ATOM 11191 C C . ASN B 1 363 ? 10.510 21.093 20.631 1.00 21.39 387 ASN B C 1
ATOM 11192 O O . ASN B 1 363 ? 10.627 21.126 21.873 1.00 21.69 387 ASN B O 1
ATOM 11203 N N . ARG B 1 364 ? 10.998 20.103 19.879 1.00 17.72 388 ARG B N 1
ATOM 11204 C CA . ARG B 1 364 ? 11.808 19.023 20.466 1.00 16.38 388 ARG B CA 1
ATOM 11205 C C . ARG B 1 364 ? 13.277 19.436 20.496 1.00 14.15 388 ARG B C 1
ATOM 11206 O O . ARG B 1 364 ? 14.127 18.867 19.804 1.00 13.47 388 ARG B O 1
ATOM 11227 N N . VAL B 1 365 ? 13.532 20.440 21.303 1.00 13.13 389 VAL B N 1
ATOM 11228 C CA . VAL B 1 365 ? 14.847 21.077 21.363 1.00 11.46 389 VAL B CA 1
ATOM 11229 C C . VAL B 1 365 ? 15.296 21.238 22.786 1.00 11.44 389 VAL B C 1
ATOM 11230 O O . VAL B 1 365 ? 14.476 21.176 23.717 1.00 13.87 389 VAL B O 1
ATOM 11243 N N . ALA B 1 366 ? 16.593 21.4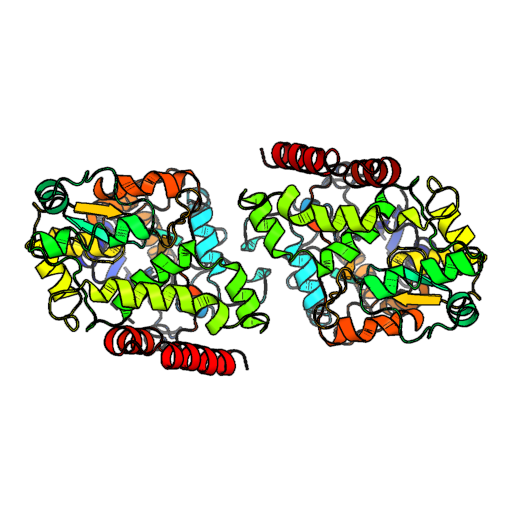70 22.959 1.00 10.62 390 ALA B N 1
ATOM 11244 C CA . ALA B 1 366 ? 17.174 21.732 24.268 1.00 13.23 390 ALA B CA 1
ATOM 11245 C C . ALA B 1 366 ? 18.385 22.647 24.125 1.00 11.49 390 ALA B C 1
ATOM 11246 O O . ALA B 1 366 ? 19.077 22.572 23.146 1.00 9.59 390 ALA B O 1
ATOM 11253 N N . ASP B 1 367 ? 18.689 23.476 25.126 1.00 15.15 391 ASP B N 1
ATOM 11254 C CA . ASP B 1 367 ? 19.916 24.290 25.047 1.00 14.74 391 ASP B CA 1
ATOM 11255 C C . ASP B 1 367 ? 21.125 23.364 25.390 1.00 13.34 391 ASP B C 1
ATOM 11256 O O . ASP B 1 367 ? 20.998 22.271 25.903 1.00 15.59 391 ASP B O 1
ATOM 11265 N N . PHE B 1 368 ? 22.291 23.823 25.020 1.00 10.32 392 PHE B N 1
ATOM 11266 C CA . PHE B 1 368 ? 23.534 23.117 25.228 1.00 7.67 392 PHE B CA 1
ATOM 11267 C C . PHE B 1 368 ? 23.843 22.847 26.688 1.00 8.83 392 PHE B C 1
ATOM 11268 O O . PHE B 1 368 ? 23.789 23.751 27.536 1.00 9.00 392 PHE B O 1
ATOM 11285 N N . CYS B 1 369 ? 24.254 21.612 26.974 1.00 7.98 393 CYS B N 1
ATOM 11286 C CA . CYS B 1 369 ? 24.641 21.236 28.339 1.00 9.47 393 CYS B CA 1
ATOM 11287 C C . CYS B 1 369 ? 25.785 22.077 28.911 1.00 9.21 393 CYS B C 1
ATOM 11288 O O . CYS B 1 369 ? 25.814 22.402 30.106 1.00 10.41 393 CYS B O 1
ATOM 11296 N N . ASP B 1 370 ? 26.709 22.462 28.056 1.00 7.76 394 ASP B N 1
ATOM 11297 C CA . ASP B 1 370 ? 27.846 23.233 28.501 1.00 8.01 394 ASP B CA 1
ATOM 11298 C C . ASP B 1 370 ? 27.518 24.681 28.841 1.00 7.36 394 ASP B C 1
ATOM 11299 O O . ASP B 1 370 ? 28.355 25.372 29.392 1.00 7.77 394 ASP B O 1
ATOM 11308 N N . HIS B 1 371 ? 26.286 25.110 28.601 1.00 7.54 395 HIS B N 1
ATOM 11309 C CA . HIS B 1 371 ? 25.836 26.401 29.064 1.00 7.31 395 HIS B CA 1
ATOM 11310 C C . HIS B 1 371 ? 25.572 26.439 30.548 1.00 8.49 395 HIS B C 1
ATOM 11311 O O . HIS B 1 371 ? 25.368 27.516 31.089 1.00 10.05 395 HIS B O 1
ATOM 11325 N N . TYR B 1 372 ? 25.655 25.280 31.200 1.00 7.75 396 TYR B N 1
ATOM 11326 C CA . TYR B 1 372 ? 25.520 25.156 32.643 1.00 8.10 396 TYR B CA 1
ATOM 11327 C C . TYR B 1 372 ? 26.873 24.904 33.304 1.00 8.52 396 TYR B C 1
ATOM 11328 O O . TYR B 1 372 ? 26.960 24.734 34.518 1.00 11.61 396 TYR B O 1
ATOM 11346 N N . ILE B 1 373 ? 27.922 24.833 32.497 1.00 8.80 397 ILE B N 1
ATOM 11347 C CA . ILE B 1 373 ? 29.256 24.502 32.999 1.00 9.92 397 ILE B CA 1
ATOM 11348 C C . ILE B 1 373 ? 30.115 25.769 33.007 1.00 10.04 397 ILE B C 1
ATOM 11349 O O . ILE B 1 373 ? 30.376 26.358 31.949 1.00 10.19 397 ILE B O 1
ATOM 11365 N N . PRO B 1 374 ? 30.589 26.175 34.187 1.00 10.01 398 PRO B N 1
ATOM 11366 C CA . PRO B 1 374 ? 31.457 27.361 34.263 1.00 11.15 398 PRO B CA 1
ATOM 11367 C C . PRO B 1 374 ? 32.607 27.325 33.269 1.00 13.13 398 PRO B C 1
ATOM 11368 O O . PRO B 1 374 ? 33.284 26.305 33.095 1.00 11.06 398 PRO B O 1
ATOM 11379 N N . SER B 1 375 ? 32.812 28.470 32.623 1.00 14.14 399 SER B N 1
ATOM 11380 C CA . SER B 1 375 ? 33.857 28.644 31.625 1.00 18.12 399 SER B CA 1
ATOM 11381 C C . SER B 1 375 ? 35.218 28.239 32.145 1.00 19.42 399 SER B C 1
ATOM 11382 O O . SER B 1 375 ? 36.038 27.688 31.389 1.00 20.69 399 SER B O 1
ATOM 11390 N N . SER B 1 376 ? 35.477 28.514 33.425 1.00 17.14 400 SER B N 1
ATOM 11391 C CA . SER B 1 376 ? 36.772 28.260 34.008 1.00 17.40 400 SER B CA 1
ATOM 11392 C C . SER B 1 376 ? 37.141 26.788 34.090 1.00 16.24 400 SER B C 1
ATOM 11393 O O . SER B 1 376 ? 38.330 26.451 34.248 1.00 19.26 400 SER B O 1
ATOM 11401 N N . ILE B 1 377 ? 36.160 25.899 33.955 1.00 14.16 401 ILE B N 1
ATOM 11402 C CA . ILE B 1 377 ? 36.441 24.459 33.933 1.00 14.12 401 ILE B CA 1
ATOM 11403 C C . ILE B 1 377 ? 36.811 24.131 32.513 1.00 18.79 401 ILE B C 1
ATOM 11404 O O . ILE B 1 377 ? 36.041 24.378 31.588 1.00 24.56 401 ILE B O 1
ATOM 11420 N N . ASN B 1 378 ? 37.940 23.537 32.280 1.00 21.09 402 ASN B N 1
ATOM 11421 C CA A ASN B 1 378 ? 38.358 23.427 30.868 0.37 23.20 402 ASN B CA 1
ATOM 11422 C CA B ASN B 1 378 ? 38.360 23.452 30.870 0.63 24.54 402 ASN B CA 1
ATOM 11423 C C . ASN B 1 378 ? 37.717 22.211 30.240 1.00 20.57 402 ASN B C 1
ATOM 11424 O O . ASN B 1 378 ? 38.399 21.228 29.999 1.00 23.22 402 ASN B O 1
ATOM 11443 N N . ILE B 1 379 ? 36.370 22.258 30.019 1.00 17.13 403 ILE B N 1
ATOM 11444 C CA . ILE B 1 379 ? 35.643 21.053 29.622 1.00 12.82 403 ILE B CA 1
ATOM 11445 C C . ILE B 1 379 ? 36.220 20.431 28.347 1.00 11.52 403 ILE B C 1
ATOM 11446 O O . ILE B 1 379 ? 36.376 19.214 28.253 1.00 11.63 403 ILE B O 1
ATOM 11462 N N . GLY B 1 380 ? 36.594 21.246 27.371 1.00 11.03 404 GLY B N 1
ATOM 11463 C CA . GLY B 1 380 ? 37.143 20.726 26.133 1.00 11.01 404 GLY B CA 1
ATOM 11464 C C . GLY B 1 380 ? 38.389 19.897 26.376 1.00 9.47 404 GLY B C 1
ATOM 11465 O O . GLY B 1 380 ? 38.609 18.884 25.696 1.00 11.22 404 GLY B O 1
ATOM 11469 N N . GLY B 1 381 ? 39.260 20.373 27.274 1.00 11.77 405 GLY B N 1
ATOM 11470 C CA . GLY B 1 381 ? 40.491 19.649 27.554 1.00 12.11 405 GLY B CA 1
ATOM 11471 C C . GLY B 1 381 ? 40.236 18.295 28.180 1.00 11.32 405 GLY B C 1
ATOM 11472 O O . GLY B 1 381 ? 40.913 17.306 27.882 1.00 13.54 405 GLY B O 1
ATOM 11476 N N . TYR B 1 382 ? 39.229 18.220 29.042 1.00 9.94 406 TYR B N 1
ATOM 11477 C CA . TYR B 1 382 ? 38.895 16.951 29.655 1.00 10.49 406 TYR B CA 1
ATOM 11478 C C . TYR B 1 382 ? 38.283 16.012 28.613 1.00 11.44 406 TYR B C 1
ATOM 11479 O O . TYR B 1 382 ? 38.540 14.794 28.653 1.00 11.66 406 TYR B O 1
ATOM 11497 N N . LEU B 1 383 ? 37.477 16.537 27.700 1.00 9.39 407 LEU B N 1
ATOM 11498 C CA . LEU B 1 383 ? 36.886 15.750 26.635 1.00 9.98 407 LEU B CA 1
ATOM 11499 C C . LEU B 1 383 ? 37.931 15.196 25.684 1.00 10.82 407 LEU B C 1
ATOM 11500 O O . LEU B 1 383 ? 37.847 14.035 25.296 1.00 11.53 407 LEU B O 1
ATOM 11516 N N . GLN B 1 384 ? 38.917 16.020 25.306 1.00 10.54 408 GLN B N 1
ATOM 11517 C CA . GLN B 1 384 ? 40.020 15.547 24.474 1.00 12.99 408 GLN B CA 1
ATOM 11518 C C . GLN B 1 384 ? 40.647 14.330 25.133 1.00 11.87 408 GLN B C 1
ATOM 11519 O O . GLN B 1 384 ? 40.878 13.321 24.466 1.00 12.47 408 GLN B O 1
ATOM 11533 N N . SER B 1 385 ? 40.952 14.433 26.425 1.00 11.87 409 SER B N 1
ATOM 11534 C CA . SER B 1 385 ? 41.618 13.321 27.113 1.00 12.27 409 SER B CA 1
ATOM 11535 C C . SER B 1 385 ? 40.782 12.050 27.135 1.00 13.69 409 SER B C 1
ATOM 11536 O O . SER B 1 385 ? 41.285 10.942 26.948 1.00 14.38 409 SER B O 1
ATOM 11544 N N . ALA B 1 386 ? 39.497 12.214 27.354 1.00 11.59 410 ALA B N 1
ATOM 11545 C CA . ALA B 1 386 ? 38.572 11.107 27.387 1.00 12.35 410 ALA B CA 1
ATOM 11546 C C . ALA B 1 386 ? 38.452 10.404 26.052 1.00 11.01 410 ALA B C 1
ATOM 11547 O O . ALA B 1 386 ? 38.441 9.189 26.012 1.00 11.00 410 ALA B O 1
ATOM 11554 N N . ILE B 1 387 ? 38.344 11.176 24.975 1.00 10.59 411 ILE B N 1
ATOM 11555 C CA . ILE B 1 387 ? 38.188 10.611 23.633 1.00 12.28 411 ILE B CA 1
ATOM 11556 C C . ILE B 1 387 ? 39.428 9.796 23.271 1.00 11.17 411 ILE B C 1
ATOM 11557 O O . ILE B 1 387 ? 39.325 8.688 22.701 1.00 11.69 411 ILE B O 1
ATOM 11573 N N . MET B 1 388 ? 40.605 10.327 23.604 1.00 11.51 412 MET B N 1
ATOM 11574 C CA . MET B 1 388 ? 41.829 9.642 23.227 1.00 11.97 412 MET B CA 1
ATOM 11575 C C . MET B 1 388 ? 42.087 8.440 24.123 1.00 12.95 412 MET B C 1
ATOM 11576 O O . MET B 1 388 ? 42.470 7.369 23.624 1.00 16.10 412 MET B O 1
ATOM 11590 N N . SER B 1 389 ? 41.905 8.603 25.434 1.00 13.20 413 SER B N 1
ATOM 11591 C CA . SER B 1 389 ? 42.309 7.559 26.399 1.00 13.97 413 SER B CA 1
ATOM 11592 C C . SER B 1 389 ? 41.250 6.497 26.621 1.00 11.85 413 SER B C 1
ATOM 11593 O O . SER B 1 389 ? 41.549 5.363 26.996 1.00 13.41 413 SER B O 1
ATOM 11601 N N . GLY B 1 390 ? 39.993 6.887 26.412 1.00 12.13 414 GLY B N 1
ATOM 11602 C CA . GLY B 1 390 ? 38.863 6.054 26.750 1.00 13.57 414 GLY B CA 1
ATOM 11603 C C . GLY B 1 390 ? 38.578 5.944 28.233 1.00 12.82 414 GLY B C 1
ATOM 11604 O O . GLY B 1 390 ? 37.718 5.157 28.626 1.00 14.21 414 GLY B O 1
ATOM 11608 N N . ASN B 1 391 ? 39.266 6.731 29.058 1.00 12.82 415 ASN B N 1
ATOM 11609 C CA . ASN B 1 391 ? 39.111 6.643 30.504 1.00 13.32 415 ASN B CA 1
ATOM 11610 C C . ASN B 1 391 ? 37.935 7.495 31.043 1.00 12.65 415 ASN B C 1
ATOM 11611 O O . ASN B 1 391 ? 38.083 8.679 31.369 1.00 13.67 415 ASN B O 1
ATOM 11622 N N . VAL B 1 392 ? 36.783 6.862 31.125 1.00 11.97 416 VAL B N 1
ATOM 11623 C CA . VAL B 1 392 ? 35.564 7.501 31.572 1.00 13.40 416 VAL B CA 1
ATOM 11624 C C . VAL B 1 392 ? 35.634 7.947 33.024 1.00 13.12 416 VAL B C 1
ATOM 11625 O O . VAL B 1 392 ? 35.220 9.037 33.365 1.00 12.86 416 VAL B O 1
ATOM 11638 N N . ASN B 1 393 ? 36.153 7.100 33.895 1.00 14.96 417 ASN B N 1
ATOM 11639 C CA . ASN B 1 393 ? 36.219 7.458 35.306 1.00 16.22 417 ASN B CA 1
ATOM 11640 C C . ASN B 1 393 ? 37.042 8.728 35.503 1.00 14.86 417 ASN B C 1
ATOM 11641 O O . ASN B 1 393 ? 36.674 9.595 36.310 1.00 15.18 417 ASN B O 1
ATOM 11652 N N . GLN B 1 394 ? 38.147 8.869 34.788 1.00 13.84 418 GLN B N 1
ATOM 11653 C CA A GLN B 1 394 ? 38.982 10.052 34.970 0.48 14.80 418 GLN B CA 1
ATOM 11654 C CA B GLN B 1 394 ? 38.983 10.045 34.942 0.52 15.10 418 GLN B CA 1
ATOM 11655 C C . GLN B 1 394 ? 38.220 11.294 34.518 1.00 12.89 418 GLN B C 1
ATOM 11656 O O . GLN B 1 394 ? 38.332 12.340 35.149 1.00 13.81 418 GLN B O 1
ATOM 11682 N N . PHE B 1 395 ? 37.451 11.173 33.441 1.00 11.55 419 PHE B N 1
ATOM 11683 C CA . PHE B 1 395 ? 36.687 12.279 32.934 1.00 11.59 419 PHE B CA 1
ATOM 11684 C C . PHE B 1 395 ? 35.617 12.709 33.947 1.00 11.17 419 PHE B C 1
ATOM 11685 O O . PHE B 1 395 ? 35.490 13.883 34.298 1.00 11.61 419 PHE B O 1
ATOM 11702 N N . ILE B 1 396 ? 34.863 11.755 34.447 1.00 10.41 420 ILE B N 1
ATOM 11703 C CA . ILE B 1 396 ? 33.783 12.037 35.375 1.00 11.07 420 ILE B CA 1
ATOM 11704 C C . ILE B 1 396 ? 34.329 12.605 36.682 1.00 13.43 420 ILE B C 1
ATOM 11705 O O . ILE B 1 396 ? 33.820 13.588 37.191 1.00 12.53 420 ILE B O 1
ATOM 11721 N N . ASP B 1 397 ? 35.391 12.016 37.214 1.00 15.58 421 ASP B N 1
ATOM 11722 C CA . ASP B 1 397 ? 35.943 12.491 38.466 1.00 17.97 421 ASP B CA 1
ATOM 11723 C C . ASP B 1 397 ? 36.532 13.899 38.300 1.00 17.35 421 ASP B C 1
ATOM 11724 O O . ASP B 1 397 ? 36.396 14.739 39.183 1.00 18.18 421 ASP B O 1
ATOM 11733 N N . SER B 1 398 ? 37.172 14.160 37.164 1.00 16.03 422 SER B N 1
ATOM 11734 C CA . SER B 1 398 ? 37.700 15.473 36.886 1.00 16.01 422 SER B CA 1
ATOM 11735 C C . SER B 1 398 ? 36.595 16.532 36.820 1.00 14.15 422 SER B C 1
ATOM 11736 O O . SER B 1 398 ? 36.729 17.619 37.406 1.00 14.74 422 SER B O 1
ATOM 11744 N N . MET B 1 399 ? 35.506 16.225 36.105 1.00 12.74 423 MET B N 1
ATOM 11745 C CA . MET B 1 399 ? 34.405 17.172 36.004 1.00 10.43 423 MET B CA 1
ATOM 11746 C C . MET B 1 399 ? 33.857 17.429 37.384 1.00 11.28 423 MET B C 1
ATOM 11747 O O . MET B 1 399 ? 33.580 18.574 37.750 1.00 11.08 423 MET B O 1
ATOM 11761 N N . GLN B 1 400 ? 33.666 16.376 38.160 1.00 11.75 424 GLN B N 1
ATOM 11762 C CA . GLN B 1 400 ? 33.077 16.564 39.487 1.00 12.59 424 GLN B CA 1
ATOM 11763 C C . GLN B 1 400 ? 33.979 17.357 40.431 1.00 12.45 424 GLN B C 1
ATOM 11764 O O . GLN B 1 400 ? 33.479 18.219 41.161 1.00 13.82 424 GLN B O 1
ATOM 11778 N N . ASN B 1 401 ? 35.293 17.106 40.376 1.00 13.27 425 ASN B N 1
ATOM 11779 C CA . ASN B 1 401 ? 36.262 17.877 41.163 1.00 14.55 425 ASN B CA 1
ATOM 11780 C C . ASN B 1 401 ? 36.255 19.338 40.809 1.00 15.00 425 ASN B C 1
ATOM 11781 O O . ASN B 1 401 ? 36.190 20.177 41.691 1.00 15.73 425 ASN B O 1
ATOM 11792 N N . GLU B 1 402 ? 36.309 19.628 39.515 1.00 13.05 426 GLU B N 1
ATOM 11793 C CA . GLU B 1 402 ? 36.288 21.013 39.047 1.00 12.68 426 GLU B CA 1
ATOM 11794 C C . GLU B 1 402 ? 34.977 21.705 39.458 1.00 13.61 426 GLU B C 1
ATOM 11795 O O . GLU B 1 402 ? 34.964 22.836 39.913 1.00 14.75 426 GLU B O 1
ATOM 11807 N N . TRP B 1 403 ? 33.873 21.007 39.266 1.00 12.22 427 TRP B N 1
ATOM 11808 C CA . TRP B 1 403 ? 32.576 21.556 39.620 1.00 11.82 427 TRP B CA 1
ATOM 11809 C C . TRP B 1 403 ? 32.516 21.876 41.092 1.00 12.59 427 TRP B C 1
ATOM 11810 O O . TRP B 1 403 ? 32.077 22.953 41.497 1.00 14.59 427 TRP B O 1
ATOM 11831 N N . ASN B 1 404 ? 32.943 20.925 41.906 1.00 13.73 428 ASN B N 1
ATOM 11832 C CA . ASN B 1 404 ? 32.887 21.125 43.343 1.00 15.00 428 ASN B CA 1
ATOM 11833 C C . ASN B 1 404 ? 33.732 22.318 43.767 1.00 17.74 428 ASN B C 1
ATOM 11834 O O . ASN B 1 404 ? 33.340 23.087 44.651 1.00 20.98 428 ASN B O 1
ATOM 11845 N N . LYS B 1 405 ? 34.882 22.482 43.128 1.00 17.83 429 LYS B N 1
ATOM 11846 C CA . LYS B 1 405 ? 35.800 23.571 43.494 1.00 21.22 429 LYS B CA 1
ATOM 11847 C C . LYS B 1 405 ? 35.184 24.917 43.157 1.00 22.27 429 LYS B C 1
ATOM 11848 O O . LYS B 1 405 ? 35.289 25.867 43.936 1.00 23.15 429 LYS B O 1
ATOM 11867 N N . VAL B 1 406 ? 34.538 25.015 42.003 1.00 22.82 430 VAL B N 1
ATOM 11868 C CA . VAL B 1 406 ? 33.872 26.264 41.620 1.00 26.06 430 VAL B CA 1
ATOM 11869 C C . VAL B 1 406 ? 32.682 26.566 42.526 1.00 26.29 430 VAL B C 1
ATOM 11870 O O . VAL B 1 406 ? 32.492 27.717 42.957 1.00 25.94 430 VAL B O 1
ATOM 11883 N N . GLN B 1 407 ? 31.880 25.555 42.837 1.00 26.52 431 GLN B N 1
ATOM 11884 C CA . GLN B 1 407 ? 30.667 25.795 43.614 1.00 30.36 431 GLN B CA 1
ATOM 11885 C C . GLN B 1 407 ? 31.034 26.169 45.045 1.00 32.54 431 GLN B C 1
ATOM 11886 O O . GLN B 1 407 ? 30.255 26.831 45.741 1.00 34.90 431 GLN B O 1
ATOM 11900 N N . ALA B 1 408 ? 32.237 25.788 45.466 1.00 34.07 432 ALA B N 1
ATOM 11901 C CA . ALA B 1 408 ? 32.792 26.232 46.744 1.00 35.80 432 ALA B CA 1
ATOM 11902 C C . ALA B 1 408 ? 33.361 27.651 46.621 1.00 35.75 432 ALA B C 1
ATOM 11903 O O . ALA B 1 408 ? 33.385 28.400 47.600 1.00 39.08 432 ALA B O 1
#

Radius of gyration: 29.95 Å; Cα contacts (8 Å, |Δi|>4): 1526; chains: 2; bounding box: 59×63×83 Å